Protein AF-A0A971CMM0-F1 (afdb_monomer)

Structure (mmCIF, N/CA/C/O backbone):
data_AF-A0A971CMM0-F1
#
_entry.id   AF-A0A971CMM0-F1
#
loop_
_atom_site.group_PDB
_atom_site.id
_atom_site.type_symbol
_atom_site.label_atom_id
_atom_site.label_alt_id
_atom_site.label_comp_id
_atom_site.label_asym_id
_atom_site.label_entity_id
_atom_site.label_seq_id
_atom_site.pdbx_PDB_ins_code
_atom_site.Cartn_x
_atom_site.Cartn_y
_atom_site.Cartn_z
_atom_site.occupancy
_atom_site.B_iso_or_equiv
_atom_site.auth_seq_id
_atom_site.auth_comp_id
_atom_site.auth_asym_id
_atom_site.auth_atom_id
_atom_site.pdbx_PDB_model_num
ATOM 1 N N . MET A 1 1 ? 18.141 23.468 -46.367 1.00 40.41 1 MET A N 1
ATOM 2 C CA . MET A 1 1 ? 18.039 24.185 -47.665 1.00 40.41 1 MET A CA 1
ATOM 3 C C . MET A 1 1 ? 18.471 23.231 -48.774 1.00 40.41 1 MET A C 1
ATOM 5 O O . MET A 1 1 ? 19.466 22.549 -48.571 1.00 40.41 1 MET A O 1
ATOM 9 N N . ARG A 1 2 ? 17.759 23.138 -49.907 1.00 35.81 2 ARG A N 1
ATOM 10 C CA . ARG A 1 2 ? 18.190 22.292 -51.043 1.00 35.81 2 ARG A CA 1
ATOM 11 C C . ARG A 1 2 ? 19.313 22.987 -51.826 1.00 35.81 2 ARG A C 1
ATOM 13 O O . ARG A 1 2 ? 19.184 24.171 -52.122 1.00 35.81 2 ARG A O 1
ATOM 20 N N . LYS A 1 3 ? 20.356 22.251 -52.223 1.00 34.34 3 LYS A N 1
ATOM 21 C CA . LYS A 1 3 ? 21.286 22.657 -53.289 1.00 34.34 3 LYS A CA 1
ATOM 22 C C . LYS A 1 3 ? 21.228 21.633 -54.419 1.00 34.34 3 LYS A C 1
ATOM 24 O O . LYS A 1 3 ? 21.525 20.464 -54.205 1.00 34.34 3 LYS A O 1
ATOM 29 N N . LEU A 1 4 ? 20.827 22.090 -55.603 1.00 31.62 4 LEU A N 1
ATOM 30 C CA . LEU A 1 4 ? 21.062 21.376 -56.857 1.00 31.62 4 LEU A CA 1
ATOM 31 C C . LEU A 1 4 ? 22.557 21.433 -57.192 1.00 31.62 4 LEU A C 1
ATOM 33 O O . LEU A 1 4 ? 23.207 22.447 -56.937 1.00 31.62 4 LEU A O 1
ATOM 37 N N . LEU A 1 5 ? 23.055 20.390 -57.848 1.00 34.12 5 LEU A N 1
ATOM 38 C CA . LEU A 1 5 ? 24.296 20.416 -58.615 1.00 34.12 5 LEU A CA 1
ATOM 39 C C . LEU A 1 5 ? 24.009 19.779 -59.976 1.00 34.12 5 LEU A C 1
ATOM 41 O O . LEU A 1 5 ? 23.386 18.722 -60.054 1.00 34.12 5 LEU A O 1
ATOM 45 N N . VAL A 1 6 ? 24.391 20.480 -61.042 1.00 33.09 6 VAL A N 1
ATOM 46 C CA . VAL A 1 6 ? 24.084 20.127 -62.433 1.00 33.09 6 VAL A CA 1
ATOM 47 C C . VAL A 1 6 ? 25.389 19.776 -63.133 1.00 33.09 6 VAL A C 1
ATOM 49 O O . VAL A 1 6 ? 26.312 20.588 -63.143 1.00 33.09 6 VAL A O 1
ATOM 52 N N . TYR A 1 7 ? 25.449 18.595 -63.745 1.00 34.81 7 TYR A N 1
ATOM 53 C CA . TYR A 1 7 ? 26.551 18.201 -64.620 1.00 34.81 7 TYR A CA 1
ATOM 54 C C . TYR A 1 7 ? 26.214 18.542 -66.081 1.00 34.81 7 TYR A C 1
ATOM 56 O O . TYR A 1 7 ? 25.202 18.055 -66.588 1.00 34.81 7 TYR A O 1
ATOM 64 N N . PRO A 1 8 ? 27.040 19.334 -66.787 1.00 42.16 8 PRO A N 1
ATOM 65 C CA . PRO A 1 8 ? 26.959 19.459 -68.235 1.00 42.16 8 PRO A CA 1
ATOM 66 C C . PRO A 1 8 ? 27.698 18.291 -68.905 1.00 42.16 8 PRO A C 1
ATOM 68 O O . PRO A 1 8 ? 28.865 18.033 -68.614 1.00 42.16 8 PRO A O 1
ATOM 71 N N . ALA A 1 9 ? 27.043 17.607 -69.842 1.00 33.94 9 ALA A N 1
ATOM 72 C CA . ALA A 1 9 ? 27.724 16.686 -70.748 1.00 33.94 9 ALA A CA 1
ATOM 73 C C . ALA A 1 9 ? 28.442 17.480 -71.852 1.00 33.94 9 ALA A C 1
ATOM 75 O O . ALA A 1 9 ? 27.852 18.389 -72.439 1.00 33.94 9 ALA A O 1
ATOM 76 N N . ILE A 1 10 ? 29.691 17.123 -72.165 1.00 36.56 10 ILE A N 1
ATOM 77 C CA . ILE A 1 10 ? 30.441 17.696 -73.291 1.00 36.56 10 ILE A CA 1
ATOM 78 C C . ILE A 1 10 ? 30.744 16.586 -74.298 1.00 36.56 10 ILE A C 1
ATOM 80 O O . ILE A 1 10 ? 31.420 15.607 -73.994 1.00 36.56 10 ILE A O 1
ATOM 84 N N . LEU A 1 11 ? 30.204 16.756 -75.503 1.00 31.28 11 LEU A N 1
ATOM 85 C CA . LEU A 1 11 ? 30.367 15.862 -76.644 1.00 31.28 11 LEU A CA 1
ATOM 86 C C . LEU A 1 11 ? 31.642 16.240 -77.412 1.00 31.28 11 LEU A C 1
ATOM 88 O O . LEU A 1 11 ? 31.810 17.407 -77.765 1.00 31.28 11 LEU A O 1
ATOM 92 N N . MET A 1 12 ? 32.515 15.274 -77.714 1.00 35.88 12 MET A N 1
ATOM 93 C CA . MET A 1 12 ? 33.747 15.521 -78.476 1.00 35.88 12 MET A CA 1
ATOM 94 C C . MET A 1 12 ? 33.713 14.802 -79.831 1.00 35.88 12 MET A C 1
ATOM 96 O O . MET A 1 12 ? 33.940 13.599 -79.925 1.00 35.88 12 MET A O 1
ATOM 100 N N . THR A 1 13 ? 33.411 15.551 -80.891 1.00 34.50 13 THR A N 1
ATOM 101 C CA . THR A 1 13 ? 33.381 15.065 -82.280 1.00 34.50 13 THR A CA 1
ATOM 102 C C . THR A 1 13 ? 34.726 15.284 -82.973 1.00 34.50 13 THR A C 1
ATOM 104 O O . THR A 1 13 ? 35.207 16.416 -83.030 1.00 34.50 13 THR A O 1
ATOM 107 N N . ALA A 1 14 ? 35.307 14.235 -83.557 1.00 36.41 14 ALA A N 1
ATOM 108 C CA . ALA A 1 14 ? 36.519 14.347 -84.369 1.00 36.41 14 ALA A CA 1
ATOM 109 C C . ALA A 1 14 ? 36.215 14.886 -85.782 1.00 36.41 14 ALA A C 1
ATOM 111 O O . ALA A 1 14 ? 35.259 14.449 -86.423 1.00 36.41 14 ALA A O 1
ATOM 112 N N . LEU A 1 15 ? 37.050 15.803 -86.283 1.00 37.62 15 LEU A N 1
ATOM 113 C CA . LEU A 1 15 ? 37.035 16.242 -87.684 1.00 37.62 15 LEU A CA 1
ATOM 114 C C . LEU A 1 15 ? 37.969 15.371 -88.532 1.00 37.62 15 LEU A C 1
ATOM 116 O O . LEU A 1 15 ? 39.090 15.091 -88.117 1.00 37.62 15 LEU A O 1
ATOM 120 N N . LEU A 1 16 ? 37.550 15.064 -89.761 1.00 34.28 16 LEU A N 1
ATOM 121 C CA . LEU A 1 16 ? 38.413 14.628 -90.866 1.00 34.28 16 LEU A CA 1
ATOM 122 C C . LEU A 1 16 ? 37.750 15.027 -92.196 1.00 34.28 16 LEU A C 1
ATOM 124 O O . LEU A 1 16 ? 36.593 14.686 -92.434 1.00 34.28 16 LEU A O 1
ATOM 128 N N . THR A 1 17 ? 38.457 15.765 -93.058 1.00 39.41 17 THR A N 1
ATOM 129 C CA . THR A 1 17 ? 37.893 16.330 -94.302 1.00 39.41 17 THR A CA 1
ATOM 130 C C . THR A 1 17 ? 38.889 16.333 -95.469 1.00 39.41 17 THR A C 1
ATOM 132 O O . THR A 1 17 ? 39.820 17.129 -95.426 1.00 39.41 17 THR A O 1
ATOM 135 N N . ALA A 1 18 ? 38.583 15.559 -96.531 1.00 34.53 18 ALA A N 1
ATOM 136 C CA . ALA A 1 18 ? 38.928 15.784 -97.960 1.00 34.53 18 ALA A CA 1
ATOM 137 C C . ALA A 1 18 ? 40.440 15.868 -98.361 1.00 34.53 18 ALA A C 1
ATOM 139 O O . ALA A 1 18 ? 41.283 16.196 -97.542 1.00 34.53 18 ALA A O 1
ATOM 140 N N . CYS A 1 19 ? 40.917 15.619 -99.597 1.00 36.66 19 CYS A N 1
ATOM 141 C CA . CYS A 1 19 ? 40.381 15.161 -100.905 1.00 36.66 19 CYS A CA 1
ATOM 142 C C . CYS A 1 19 ? 41.593 14.723 -101.804 1.00 36.66 19 CYS A C 1
ATOM 144 O O . CYS A 1 19 ? 42.716 14.771 -101.315 1.00 36.66 19 CYS A O 1
ATOM 146 N N . SER A 1 20 ? 41.547 14.318 -103.090 1.00 35.44 20 SER A N 1
ATOM 147 C CA . SER A 1 20 ? 40.491 14.057 -104.103 1.00 35.44 20 SER A CA 1
ATOM 148 C C . SER A 1 20 ? 41.077 13.291 -105.316 1.00 35.44 20 SER A C 1
ATOM 150 O O . SER A 1 20 ? 42.064 13.757 -105.880 1.00 35.44 20 SER A O 1
ATOM 152 N N . GLY A 1 21 ? 40.400 12.243 -105.811 1.00 35.38 21 GLY A N 1
ATOM 153 C CA . GLY A 1 21 ? 40.655 11.604 -107.127 1.00 35.38 21 GLY A CA 1
ATOM 154 C C . GLY A 1 21 ? 41.927 10.731 -107.240 1.00 35.38 21 GLY A C 1
ATOM 155 O O . GLY A 1 21 ? 42.836 10.849 -106.432 1.00 35.38 21 GLY A O 1
ATOM 156 N N . GLY A 1 22 ? 42.066 9.808 -108.205 1.00 37.91 22 GLY A N 1
ATOM 157 C CA . GLY A 1 22 ? 41.099 9.289 -109.190 1.00 37.91 22 GLY A CA 1
ATOM 158 C C . GLY A 1 22 ? 41.742 8.957 -110.554 1.00 37.91 22 GLY A C 1
ATOM 159 O O . GLY A 1 22 ? 42.218 9.875 -111.211 1.00 37.91 22 GLY A O 1
ATOM 160 N N . GLY A 1 23 ? 41.727 7.688 -111.011 1.00 34.12 23 GLY A N 1
ATOM 161 C CA . GLY A 1 23 ? 42.174 7.328 -112.380 1.00 34.12 23 GLY A CA 1
ATOM 162 C C . GLY A 1 23 ? 42.745 5.911 -112.626 1.00 34.12 23 GLY A C 1
ATOM 163 O O . GLY A 1 23 ? 43.952 5.738 -112.654 1.00 34.12 23 GLY A O 1
ATOM 164 N N . THR A 1 24 ? 41.862 4.934 -112.881 1.00 34.22 24 THR A N 1
ATOM 165 C CA . THR A 1 24 ? 41.959 3.834 -113.891 1.00 34.22 24 THR A CA 1
ATOM 166 C C . THR A 1 24 ? 43.224 2.954 -114.133 1.00 34.22 24 THR A C 1
ATOM 168 O O . THR A 1 24 ? 44.291 3.426 -114.502 1.00 34.22 24 THR A O 1
ATOM 171 N N . THR A 1 25 ? 42.957 1.631 -114.198 1.00 34.59 25 THR A N 1
ATOM 172 C CA . THR A 1 25 ? 43.505 0.581 -115.120 1.00 34.59 25 THR A CA 1
ATOM 173 C C . THR A 1 25 ? 44.930 -0.011 -114.987 1.00 34.59 25 THR A C 1
ATOM 175 O O . THR A 1 25 ? 45.860 0.404 -115.664 1.00 34.59 25 THR A O 1
ATOM 178 N N . SER A 1 26 ? 45.011 -1.137 -114.255 1.00 37.22 26 SER A N 1
ATOM 179 C CA . SER A 1 26 ? 45.436 -2.497 -114.703 1.00 37.22 26 SER A CA 1
ATOM 180 C C . SER A 1 26 ? 46.680 -2.750 -115.593 1.00 37.22 26 SER A C 1
ATOM 182 O O . SER A 1 26 ? 46.665 -2.372 -116.762 1.00 37.22 26 SER A O 1
ATOM 184 N N . GLN A 1 27 ? 47.597 -3.627 -115.132 1.00 36.44 27 GLN A N 1
ATOM 185 C CA . GLN A 1 27 ? 48.045 -4.909 -115.765 1.00 36.44 27 GLN A CA 1
ATOM 186 C C . GLN A 1 27 ? 49.351 -5.452 -115.122 1.00 36.44 27 GLN A C 1
ATOM 188 O O . GLN A 1 27 ? 50.148 -4.672 -114.618 1.00 36.44 27 GLN A O 1
ATOM 193 N N . GLY A 1 28 ? 49.591 -6.773 -115.208 1.00 34.94 28 GLY A N 1
ATOM 194 C CA . GLY A 1 28 ? 50.858 -7.454 -114.844 1.00 34.94 28 GLY A CA 1
ATOM 195 C C . GLY A 1 28 ? 51.099 -7.648 -113.328 1.00 34.94 28 GLY A C 1
ATOM 196 O O . GLY A 1 28 ? 51.159 -6.679 -112.589 1.00 34.94 28 GLY A O 1
ATOM 197 N N . SER A 1 29 ? 51.129 -8.857 -112.746 1.00 34.41 29 SER A N 1
ATOM 198 C CA . SER A 1 29 ? 51.930 -10.075 -113.021 1.00 34.41 29 SER A CA 1
ATOM 199 C C . SER A 1 29 ? 53.334 -10.043 -112.400 1.00 34.41 29 SER A C 1
ATOM 201 O O . SER A 1 29 ? 54.182 -9.268 -112.828 1.00 34.41 29 SER A O 1
ATOM 203 N N . GLY A 1 30 ? 53.600 -10.955 -111.455 1.00 35.19 30 GLY A N 1
ATOM 204 C CA . GLY A 1 30 ? 54.923 -11.137 -110.844 1.00 35.19 30 GLY A CA 1
ATOM 205 C C . GLY A 1 30 ? 54.858 -11.692 -109.420 1.00 35.19 30 GLY A C 1
ATOM 206 O O . GLY A 1 30 ? 55.018 -10.946 -108.461 1.00 35.19 30 GLY A O 1
ATOM 207 N N . GLY A 1 31 ? 54.617 -12.996 -109.268 1.00 51.44 31 GLY A N 1
ATOM 208 C CA . GLY A 1 31 ? 54.668 -13.641 -107.954 1.00 51.44 31 GLY A CA 1
ATOM 209 C C . GLY A 1 31 ? 56.105 -13.751 -107.438 1.00 51.44 31 GLY A C 1
ATOM 210 O O . GLY A 1 31 ? 56.948 -14.356 -108.095 1.00 51.44 31 GLY A O 1
ATOM 211 N N . SER A 1 32 ? 56.371 -13.207 -106.251 1.00 39.84 32 SER A N 1
ATOM 212 C CA . SER A 1 32 ? 57.594 -13.458 -105.483 1.00 39.84 32 SER A CA 1
ATOM 213 C C . SER A 1 32 ? 57.238 -13.532 -104.002 1.00 39.84 32 SER A C 1
ATOM 215 O O . SER A 1 32 ? 56.578 -12.635 -103.477 1.00 39.84 32 SER A O 1
ATOM 217 N N . GLY A 1 33 ? 57.631 -14.621 -103.341 1.00 52.34 33 GLY A N 1
ATOM 218 C CA . GLY A 1 33 ? 57.297 -14.899 -101.945 1.00 52.34 33 GLY A CA 1
ATOM 219 C C . GLY A 1 33 ? 58.109 -14.051 -100.970 1.00 52.34 33 GLY A C 1
ATOM 220 O O . GLY A 1 33 ? 59.025 -14.558 -100.327 1.00 52.34 33 GLY A O 1
ATOM 221 N N . LEU A 1 34 ? 57.773 -12.766 -100.849 1.00 47.19 34 LEU A N 1
ATOM 222 C CA . LEU A 1 34 ? 58.246 -11.935 -99.746 1.00 47.19 34 LEU A CA 1
ATOM 223 C C . LEU A 1 34 ? 57.536 -12.379 -98.464 1.00 47.19 34 LEU A C 1
ATOM 225 O O . LEU A 1 34 ? 56.383 -12.023 -98.230 1.00 47.19 34 LEU A O 1
ATOM 229 N N . VAL A 1 35 ? 58.232 -13.155 -97.632 1.00 52.56 35 VAL A N 1
ATOM 230 C CA . VAL A 1 35 ? 57.780 -13.448 -96.268 1.00 52.56 35 VAL A CA 1
ATOM 231 C C . VAL A 1 35 ? 57.826 -12.137 -95.485 1.00 52.56 35 VAL A C 1
ATOM 233 O O . VAL A 1 35 ? 58.904 -11.659 -95.124 1.00 52.56 35 VAL A O 1
ATOM 236 N N . ALA A 1 36 ? 56.661 -11.524 -95.275 1.00 64.25 36 ALA A N 1
ATOM 237 C CA . ALA A 1 36 ? 56.538 -10.346 -94.430 1.00 64.25 36 ALA A CA 1
ATOM 238 C C . ALA A 1 36 ? 57.038 -10.686 -93.018 1.00 64.25 36 ALA A C 1
ATOM 240 O O . ALA A 1 36 ? 56.756 -11.759 -92.482 1.00 64.25 36 ALA A O 1
ATOM 241 N N . ARG A 1 37 ? 57.823 -9.788 -92.416 1.00 82.31 37 ARG A N 1
ATOM 242 C CA . ARG A 1 37 ? 58.307 -9.992 -91.051 1.00 82.31 37 ARG A CA 1
ATOM 243 C C . ARG A 1 37 ? 57.164 -9.697 -90.084 1.00 82.31 37 ARG A C 1
ATOM 245 O O . ARG A 1 37 ? 56.893 -8.524 -89.844 1.00 82.31 37 ARG A O 1
ATOM 252 N N . ASN A 1 38 ? 56.580 -10.759 -89.530 1.00 87.88 38 ASN A N 1
ATOM 253 C CA . ASN A 1 38 ? 55.531 -10.692 -88.514 1.00 87.88 38 ASN A CA 1
ATOM 254 C C . ASN A 1 38 ? 55.854 -9.661 -87.415 1.00 87.88 38 ASN A C 1
ATOM 256 O O . ASN A 1 38 ? 56.995 -9.593 -86.930 1.00 87.88 38 ASN A O 1
ATOM 260 N N . ARG A 1 39 ? 54.855 -8.859 -87.044 1.00 91.50 39 ARG A N 1
ATOM 261 C CA . ARG A 1 39 ? 54.925 -7.831 -86.000 1.00 91.50 39 ARG A CA 1
ATOM 262 C C . ARG A 1 39 ? 54.165 -8.319 -84.773 1.00 91.50 39 ARG A C 1
ATOM 264 O O . ARG A 1 39 ? 53.170 -9.004 -84.903 1.00 91.50 39 ARG A O 1
ATOM 271 N N . ALA A 1 40 ? 54.630 -7.954 -83.580 1.00 92.75 40 ALA A N 1
ATOM 272 C CA . ALA A 1 40 ? 53.938 -8.350 -82.358 1.00 92.75 40 ALA A CA 1
ATOM 273 C C . ALA A 1 40 ? 52.564 -7.653 -82.238 1.00 92.75 40 ALA A C 1
ATOM 275 O O . ALA A 1 40 ? 52.455 -6.478 -82.618 1.00 92.75 40 ALA A O 1
ATOM 276 N N . PRO A 1 41 ? 51.555 -8.325 -81.653 1.00 96.69 41 PRO A N 1
ATOM 277 C CA . PRO A 1 41 ? 50.221 -7.767 -81.476 1.00 96.69 41 PRO A CA 1
ATOM 278 C C . PRO A 1 41 ? 50.205 -6.640 -80.437 1.00 96.69 41 PRO A C 1
ATOM 280 O O . PRO A 1 41 ? 51.131 -6.482 -79.642 1.00 96.69 41 PRO A O 1
ATOM 283 N N . VAL A 1 42 ? 49.115 -5.874 -80.394 1.00 97.19 42 VAL A N 1
ATOM 284 C CA . VAL A 1 42 ? 48.837 -4.897 -79.332 1.00 97.19 42 VAL A CA 1
ATOM 285 C C . VAL A 1 42 ? 47.813 -5.497 -78.373 1.00 97.19 42 VAL A C 1
ATOM 287 O O . VAL A 1 42 ? 46.672 -5.742 -78.763 1.00 97.19 42 VAL A O 1
ATOM 290 N N . ALA A 1 43 ? 48.214 -5.727 -77.122 1.00 97.06 43 ALA A N 1
ATOM 291 C CA . ALA A 1 43 ? 47.305 -6.110 -76.044 1.00 97.06 43 ALA A CA 1
ATOM 292 C C . ALA A 1 43 ? 46.580 -4.872 -75.488 1.00 97.06 43 ALA A C 1
ATOM 294 O O . ALA A 1 43 ? 47.193 -3.816 -75.343 1.00 97.06 43 ALA A O 1
ATOM 295 N N . VAL A 1 44 ? 45.292 -5.017 -75.169 1.00 97.56 44 VAL A N 1
ATOM 296 C CA . VAL A 1 44 ? 44.463 -3.992 -74.515 1.00 97.56 44 VAL A CA 1
ATOM 297 C C . VAL A 1 44 ? 43.576 -4.688 -73.483 1.00 97.56 44 VAL A C 1
ATOM 299 O O . VAL A 1 44 ? 42.633 -5.373 -73.865 1.00 97.56 44 VAL A O 1
ATOM 302 N N . ALA A 1 45 ? 43.874 -4.539 -72.192 1.00 94.62 45 ALA A N 1
ATOM 303 C CA . ALA A 1 45 ? 43.174 -5.198 -71.081 1.00 94.62 45 ALA A CA 1
ATOM 304 C C . ALA A 1 45 ? 41.895 -4.460 -70.630 1.00 94.62 45 ALA A C 1
ATOM 306 O O . ALA A 1 45 ? 41.037 -5.043 -69.964 1.00 94.62 45 ALA A O 1
ATOM 307 N N . GLY A 1 46 ? 41.763 -3.183 -71.000 1.00 95.44 46 GLY A N 1
ATOM 308 C CA . GLY A 1 46 ? 40.668 -2.306 -70.579 1.00 95.44 46 GLY A CA 1
ATOM 309 C C . GLY A 1 46 ? 41.037 -1.394 -69.397 1.00 95.44 46 GLY A C 1
ATOM 310 O O . GLY A 1 46 ? 42.145 -1.475 -68.875 1.00 95.44 46 GLY A O 1
ATOM 311 N N . PRO A 1 47 ? 40.138 -0.473 -69.005 1.00 96.12 47 PRO A N 1
ATOM 312 C CA . PRO A 1 47 ? 40.391 0.480 -67.927 1.00 96.12 47 PRO A CA 1
ATOM 313 C C . PRO A 1 47 ? 40.254 -0.163 -66.542 1.00 96.12 47 PRO A C 1
ATOM 315 O O . PRO A 1 47 ? 39.410 -1.040 -66.353 1.00 96.12 47 PRO A O 1
ATOM 318 N N . ASP A 1 48 ? 41.019 0.345 -65.573 1.00 97.62 48 ASP A N 1
ATOM 319 C CA . ASP A 1 48 ? 40.938 -0.024 -64.154 1.00 97.62 48 ASP A CA 1
ATOM 320 C C . ASP A 1 48 ? 39.506 0.051 -63.593 1.00 97.62 48 ASP A C 1
ATOM 322 O O . ASP A 1 48 ? 38.698 0.898 -63.987 1.00 97.62 48 ASP A O 1
ATOM 326 N N . GLN A 1 49 ? 39.195 -0.836 -62.644 1.00 97.62 49 GLN A N 1
ATOM 327 C CA . GLN A 1 49 ? 37.847 -1.020 -62.096 1.00 97.62 49 GLN A CA 1
ATOM 328 C C . GLN A 1 49 ? 37.828 -0.931 -60.570 1.00 97.62 49 GLN A C 1
ATOM 330 O O . GLN A 1 49 ? 38.763 -1.359 -59.894 1.00 97.62 49 GLN A O 1
ATOM 335 N N . THR A 1 50 ? 36.706 -0.457 -60.025 1.00 97.31 50 THR A N 1
ATOM 336 C CA . THR A 1 50 ? 36.404 -0.534 -58.591 1.00 97.31 50 THR A CA 1
ATOM 337 C C . THR A 1 50 ? 35.148 -1.372 -58.392 1.00 97.31 50 THR A C 1
ATOM 339 O O . THR A 1 50 ? 34.093 -1.030 -58.925 1.00 97.31 50 THR A O 1
ATOM 342 N N . VAL A 1 51 ? 35.250 -2.461 -57.629 1.00 95.69 51 VAL A N 1
ATOM 343 C CA . VAL A 1 51 ? 34.131 -3.369 -57.310 1.00 95.69 51 VAL A CA 1
ATOM 344 C C . VAL A 1 51 ? 34.136 -3.704 -55.820 1.00 95.69 51 VAL A C 1
ATOM 346 O O . VAL A 1 51 ? 35.152 -3.540 -55.158 1.00 95.69 51 VAL A O 1
ATOM 349 N N . GLN A 1 52 ? 33.010 -4.162 -55.277 1.00 92.19 52 GLN A N 1
ATOM 350 C CA . GLN A 1 52 ? 32.922 -4.634 -53.887 1.00 92.19 52 GLN A CA 1
ATOM 351 C C . GLN A 1 52 ? 33.369 -6.102 -53.771 1.00 92.19 52 GLN A C 1
ATOM 353 O O . GLN A 1 52 ? 33.392 -6.816 -54.778 1.00 92.19 52 GLN A O 1
ATOM 358 N N . VAL A 1 53 ? 33.669 -6.572 -52.554 1.00 92.06 53 VAL A N 1
ATOM 359 C CA . VAL A 1 53 ? 33.843 -8.011 -52.274 1.00 92.06 53 VAL A CA 1
ATOM 360 C C . VAL A 1 53 ? 32.573 -8.771 -52.682 1.00 92.06 53 VAL A C 1
ATOM 362 O O . VAL A 1 53 ? 31.456 -8.301 -52.467 1.00 92.06 53 VAL A O 1
ATOM 365 N N . GLY A 1 54 ? 32.739 -9.916 -53.348 1.00 88.81 54 GLY A N 1
ATOM 366 C CA . GLY A 1 54 ? 31.651 -10.682 -53.967 1.00 88.81 54 GLY A CA 1
ATOM 367 C C . GLY A 1 54 ? 31.082 -10.066 -55.255 1.00 88.81 54 GLY A C 1
ATOM 368 O O . GLY A 1 54 ? 30.246 -10.684 -55.914 1.00 88.81 54 GLY A O 1
ATOM 369 N N . GLY A 1 55 ? 31.534 -8.871 -55.650 1.00 93.50 55 GLY A N 1
ATOM 370 C CA . GLY A 1 55 ? 31.208 -8.259 -56.935 1.00 93.50 55 GLY A CA 1
ATOM 371 C C . GLY A 1 55 ? 31.814 -9.019 -58.120 1.00 93.50 55 GLY A C 1
ATOM 372 O O . GLY A 1 55 ? 32.612 -9.939 -57.960 1.00 93.50 55 GLY A O 1
ATOM 373 N N . THR A 1 56 ? 31.444 -8.629 -59.341 1.00 96.69 56 THR A N 1
ATOM 374 C CA . THR A 1 56 ? 32.024 -9.185 -60.575 1.00 96.69 56 THR A CA 1
ATOM 375 C C . THR A 1 56 ? 32.708 -8.076 -61.365 1.00 96.69 56 THR A C 1
ATOM 377 O O . THR A 1 56 ? 32.045 -7.146 -61.818 1.00 96.69 56 THR A O 1
ATOM 380 N N . ALA A 1 57 ? 34.021 -8.191 -61.548 1.00 96.94 57 ALA A N 1
ATOM 381 C CA . ALA A 1 57 ? 34.778 -7.406 -62.515 1.00 96.94 57 ALA A CA 1
ATOM 382 C C . ALA A 1 57 ? 34.747 -8.127 -63.871 1.00 96.94 57 ALA A C 1
ATOM 384 O O . ALA A 1 57 ? 35.025 -9.328 -63.946 1.00 96.94 57 ALA A O 1
ATOM 385 N N . LEU A 1 58 ? 34.397 -7.405 -64.937 1.00 97.19 58 LEU A N 1
ATOM 386 C CA . LEU A 1 58 ? 34.334 -7.930 -66.305 1.00 97.19 58 LEU A CA 1
ATOM 387 C C . LEU A 1 58 ? 35.561 -7.446 -67.075 1.00 97.19 58 LEU A C 1
ATOM 389 O O . LEU A 1 58 ? 35.783 -6.241 -67.184 1.00 97.19 58 LEU A O 1
ATOM 393 N N . LEU A 1 59 ? 36.365 -8.373 -67.590 1.00 97.25 59 LEU A N 1
ATOM 394 C CA . LEU A 1 59 ? 37.643 -8.086 -68.238 1.00 97.25 59 LEU A CA 1
ATOM 395 C C . LEU A 1 59 ? 37.504 -8.346 -69.739 1.00 97.25 59 LEU A C 1
ATOM 397 O O . LEU A 1 59 ? 37.084 -9.431 -70.142 1.00 97.25 59 LEU A O 1
ATOM 401 N N . ASP A 1 60 ? 37.822 -7.347 -70.564 1.00 97.06 60 ASP A N 1
ATOM 402 C CA . ASP A 1 60 ? 37.539 -7.372 -72.001 1.00 97.06 60 ASP A CA 1
ATOM 403 C C . ASP A 1 60 ? 38.778 -7.024 -72.831 1.00 97.06 60 ASP A C 1
ATOM 405 O O . ASP A 1 60 ? 39.128 -5.860 -73.034 1.00 97.06 60 ASP A O 1
ATOM 409 N N . GLY A 1 61 ? 39.411 -8.081 -73.335 1.00 96.06 61 GLY A N 1
ATOM 410 C CA . GLY A 1 61 ? 40.583 -8.048 -74.194 1.00 96.06 61 GLY A CA 1
ATOM 411 C C . GLY A 1 61 ? 40.258 -7.921 -75.681 1.00 96.06 61 GLY A C 1
ATOM 412 O O . GLY A 1 61 ? 41.188 -7.849 -76.483 1.00 96.06 61 GLY A O 1
ATOM 413 N N . SER A 1 62 ? 38.980 -7.885 -76.084 1.00 96.19 62 SER A N 1
ATOM 414 C CA . SER A 1 62 ? 38.554 -7.918 -77.498 1.00 96.19 62 SER A CA 1
ATOM 415 C C . SER A 1 62 ? 39.028 -6.724 -78.339 1.00 96.19 62 SER A C 1
ATOM 417 O O . SER A 1 62 ? 38.998 -6.782 -79.565 1.00 96.19 62 SER A O 1
ATOM 419 N N . LYS A 1 63 ? 39.503 -5.653 -77.690 1.00 96.56 63 LYS A N 1
ATOM 420 C CA . LYS A 1 63 ? 40.127 -4.479 -78.326 1.00 96.56 63 LYS A CA 1
ATOM 421 C C . LYS A 1 63 ? 41.612 -4.669 -78.648 1.00 96.56 63 LYS A C 1
ATOM 423 O O . LYS A 1 63 ? 42.209 -3.788 -79.259 1.00 96.56 63 LYS A O 1
ATOM 428 N N . SER A 1 64 ? 42.201 -5.790 -78.235 1.00 97.12 64 SER A N 1
ATOM 429 C CA . SER A 1 64 ? 43.538 -6.199 -78.665 1.00 97.12 64 SER A CA 1
ATOM 430 C C . SER A 1 64 ? 43.530 -6.499 -80.163 1.00 97.12 64 SER A C 1
ATOM 432 O O . SER A 1 64 ? 42.572 -7.081 -80.671 1.00 97.12 64 SER A O 1
ATOM 434 N N . SER A 1 65 ? 44.589 -6.123 -80.871 1.00 96.31 65 SER A N 1
ATOM 435 C CA . SER A 1 65 ? 44.631 -6.184 -82.336 1.00 96.31 65 SER A CA 1
ATOM 436 C C . SER A 1 65 ? 46.013 -6.551 -82.850 1.00 96.31 65 SER A C 1
ATOM 438 O O . SER A 1 65 ? 47.015 -6.062 -82.323 1.00 96.31 65 SER A O 1
ATOM 440 N N . ASP A 1 66 ? 46.062 -7.335 -83.921 1.00 95.44 66 ASP A N 1
ATOM 441 C CA . ASP A 1 66 ? 47.301 -7.621 -84.633 1.00 95.44 66 ASP A CA 1
ATOM 442 C C . ASP A 1 66 ? 47.552 -6.627 -85.795 1.00 95.44 66 ASP A C 1
ATOM 444 O O . ASP A 1 66 ? 46.623 -6.356 -86.563 1.00 95.44 66 ASP A O 1
ATOM 448 N N . PRO A 1 67 ? 48.770 -6.068 -85.960 1.00 92.50 67 PRO A N 1
ATOM 449 C CA . PRO A 1 67 ? 49.080 -5.143 -87.051 1.00 92.50 67 PRO A CA 1
ATOM 450 C C . PRO A 1 67 ? 49.146 -5.757 -88.459 1.00 92.50 67 PRO A C 1
ATOM 452 O O . PRO A 1 67 ? 49.046 -4.999 -89.431 1.00 92.50 67 PRO A O 1
ATOM 455 N N . ASP A 1 68 ? 49.397 -7.062 -88.589 1.00 92.38 68 ASP A N 1
ATOM 456 C CA . ASP A 1 68 ? 49.443 -7.819 -89.851 1.00 92.38 68 ASP A CA 1
ATOM 457 C C . ASP A 1 68 ? 48.103 -8.531 -90.155 1.00 92.38 68 ASP A C 1
ATOM 459 O O . ASP A 1 68 ? 47.812 -8.828 -91.316 1.00 92.38 68 ASP A O 1
ATOM 463 N N . GLY A 1 69 ? 47.243 -8.692 -89.144 1.00 88.38 69 GLY A N 1
ATOM 464 C CA . GLY A 1 69 ? 45.892 -9.257 -89.235 1.00 88.38 69 GLY A CA 1
ATOM 465 C C . GLY A 1 69 ? 45.769 -10.687 -88.699 1.00 88.38 69 GLY A C 1
ATOM 466 O O . GLY A 1 69 ? 44.763 -11.348 -88.963 1.00 88.38 69 GLY A O 1
ATOM 467 N N . ASP A 1 70 ? 46.780 -11.164 -87.972 1.00 92.94 70 ASP A N 1
ATOM 468 C CA . ASP A 1 70 ? 46.866 -12.528 -87.455 1.00 92.94 70 ASP A CA 1
ATOM 469 C C . ASP A 1 70 ? 45.800 -12.860 -86.393 1.00 92.94 70 ASP A C 1
ATOM 471 O O . ASP A 1 70 ? 45.313 -12.007 -85.645 1.00 92.94 70 ASP A O 1
ATOM 475 N N . SER A 1 71 ? 45.448 -14.146 -86.292 1.00 93.31 71 SER A N 1
ATOM 476 C CA . SER A 1 71 ? 44.510 -14.635 -85.278 1.00 93.31 71 SER A CA 1
ATOM 477 C C . SER A 1 71 ? 45.127 -14.596 -83.878 1.00 93.31 71 SER A C 1
ATOM 479 O O . SER A 1 71 ? 46.154 -15.233 -83.634 1.00 93.31 71 SER A O 1
ATOM 481 N N . LEU A 1 72 ? 44.462 -13.912 -82.949 1.00 96.12 72 LEU A N 1
ATOM 482 C CA . LEU A 1 72 ? 44.942 -13.726 -81.582 1.00 96.12 72 LEU A CA 1
ATOM 483 C C . LEU A 1 72 ? 44.519 -14.855 -80.636 1.00 96.12 72 LEU A C 1
ATOM 485 O O . LEU A 1 72 ? 43.370 -15.296 -80.631 1.00 96.12 72 LEU A O 1
ATOM 489 N N . THR A 1 73 ? 45.445 -15.250 -79.764 1.00 97.06 73 THR A N 1
ATOM 490 C CA . THR A 1 73 ? 45.186 -16.079 -78.580 1.00 97.06 73 THR A CA 1
ATOM 491 C C . THR A 1 73 ? 45.364 -15.251 -77.310 1.00 97.06 73 THR A C 1
ATOM 493 O O . THR A 1 73 ? 46.274 -14.421 -77.222 1.00 97.06 73 THR A O 1
ATOM 496 N N . TYR A 1 74 ? 44.488 -15.465 -76.328 1.00 97.62 74 TYR A N 1
ATOM 497 C CA . TYR A 1 74 ? 44.409 -14.677 -75.097 1.00 97.62 74 TYR A CA 1
ATOM 498 C C . TYR A 1 74 ? 44.847 -15.521 -73.896 1.00 97.62 74 TYR A C 1
ATOM 500 O O . TYR A 1 74 ? 44.600 -16.724 -73.839 1.00 97.62 74 TYR A O 1
ATOM 508 N N . GLN A 1 75 ? 45.516 -14.888 -72.935 1.00 97.88 75 GLN A N 1
ATOM 509 C CA . GLN A 1 75 ? 45.920 -15.508 -71.679 1.00 97.88 75 GLN A CA 1
ATOM 510 C C . GLN A 1 75 ? 45.879 -14.468 -70.555 1.00 97.88 75 GLN A C 1
ATOM 512 O O . GLN A 1 75 ? 46.759 -13.614 -70.452 1.00 97.88 75 GLN A O 1
ATOM 517 N N . TRP A 1 76 ? 44.870 -14.553 -69.695 1.00 98.19 76 TRP A N 1
ATOM 518 C CA . TRP A 1 76 ? 44.741 -13.732 -68.494 1.00 98.19 76 TRP A CA 1
ATOM 519 C C . TRP A 1 76 ? 45.429 -14.395 -67.298 1.00 98.19 76 TRP A C 1
ATOM 521 O O . TRP A 1 76 ? 45.238 -15.582 -67.032 1.00 98.19 76 TRP A O 1
ATOM 531 N N . THR A 1 77 ? 46.199 -13.625 -66.532 1.00 97.69 77 THR A N 1
ATOM 532 C CA . THR A 1 77 ? 46.870 -14.098 -65.312 1.00 97.69 77 THR A CA 1
ATOM 533 C C . THR A 1 77 ? 46.692 -13.113 -64.166 1.00 97.69 77 THR A C 1
ATOM 535 O O . THR A 1 77 ? 46.929 -11.917 -64.335 1.00 97.69 77 THR A O 1
ATOM 538 N N . ILE A 1 78 ? 46.339 -13.608 -62.977 1.00 97.62 78 ILE A N 1
ATOM 539 C CA . ILE A 1 78 ? 46.335 -12.805 -61.747 1.00 97.62 78 ILE A CA 1
ATOM 540 C C . ILE A 1 78 ? 47.791 -12.612 -61.300 1.00 97.62 78 ILE A C 1
ATOM 542 O O . ILE A 1 78 ? 48.393 -13.525 -60.740 1.00 97.62 78 ILE A O 1
ATOM 546 N N . SER A 1 79 ? 48.362 -11.437 -61.565 1.00 96.19 79 SER A N 1
ATOM 547 C CA . SER A 1 79 ? 49.763 -11.111 -61.262 1.00 96.19 79 SER A CA 1
ATOM 548 C C . SER A 1 79 ? 49.987 -10.841 -59.772 1.00 96.19 79 SER A C 1
ATOM 550 O O . SER A 1 79 ? 50.992 -11.262 -59.208 1.00 96.19 79 SER A O 1
ATOM 552 N N . THR A 1 80 ? 49.042 -10.152 -59.123 1.00 97.12 80 THR A N 1
ATOM 553 C CA . THR A 1 80 ? 48.991 -9.975 -57.660 1.00 97.12 80 THR A CA 1
ATOM 554 C C . THR A 1 80 ? 47.541 -9.955 -57.192 1.00 97.12 80 THR A C 1
ATOM 556 O O . THR A 1 80 ? 46.708 -9.341 -57.859 1.00 97.12 80 THR A O 1
ATOM 559 N N . LYS A 1 81 ? 47.252 -10.539 -56.027 1.00 97.06 81 LYS A N 1
ATOM 560 C CA . LYS A 1 81 ? 45.977 -10.405 -55.305 1.00 97.06 81 LYS A CA 1
ATOM 561 C C . LYS A 1 81 ? 46.222 -10.265 -53.790 1.00 97.06 81 LYS A C 1
ATOM 563 O O . LYS A 1 81 ? 47.337 -10.576 -53.362 1.00 97.06 81 LYS A O 1
ATOM 568 N N . PRO A 1 82 ? 45.244 -9.790 -52.994 1.00 94.88 82 PRO A N 1
ATOM 569 C CA . PRO A 1 82 ? 45.366 -9.678 -51.540 1.00 94.88 82 PRO A CA 1
ATOM 570 C C . PRO A 1 82 ? 45.721 -11.010 -50.865 1.00 94.88 82 PRO A C 1
ATOM 572 O O . PRO A 1 82 ? 45.413 -12.090 -51.376 1.00 94.88 82 PRO A O 1
ATOM 575 N N . ALA A 1 83 ? 46.357 -10.940 -49.694 1.00 92.00 83 ALA A N 1
ATOM 576 C CA . ALA A 1 83 ? 46.634 -12.126 -48.889 1.00 92.00 83 ALA A CA 1
ATOM 577 C C . ALA A 1 83 ? 45.319 -12.816 -48.474 1.00 92.00 83 ALA A C 1
ATOM 579 O O . ALA A 1 83 ? 44.323 -12.154 -48.205 1.00 92.00 83 ALA A O 1
ATOM 580 N N . GLY A 1 84 ? 45.304 -14.151 -48.461 1.00 89.19 84 GLY A N 1
ATOM 581 C CA . GLY A 1 84 ? 44.104 -14.946 -48.165 1.00 89.19 84 GLY A CA 1
ATOM 582 C C . GLY A 1 84 ? 43.090 -15.073 -49.313 1.00 89.19 84 GLY A C 1
ATOM 583 O O . GLY A 1 84 ? 42.259 -15.975 -49.265 1.00 89.19 84 GLY A O 1
ATOM 584 N N . SER A 1 85 ? 43.179 -14.249 -50.366 1.00 95.44 85 SER A N 1
ATOM 585 C CA . SER A 1 85 ? 42.254 -14.303 -51.506 1.00 95.44 85 SER A CA 1
ATOM 586 C C . SER A 1 85 ? 42.381 -15.601 -52.310 1.00 95.44 85 SER A C 1
ATOM 588 O O . SER A 1 85 ? 43.452 -15.951 -52.818 1.00 95.44 85 SER A O 1
ATOM 590 N N . ASN A 1 86 ? 41.254 -16.273 -52.532 1.00 95.38 86 ASN A N 1
ATOM 591 C CA . ASN A 1 86 ? 41.093 -17.453 -53.380 1.00 95.38 86 ASN A CA 1
ATOM 592 C C . ASN A 1 86 ? 40.508 -17.116 -54.762 1.00 95.38 86 ASN A C 1
ATOM 594 O O . ASN A 1 86 ? 40.504 -17.990 -55.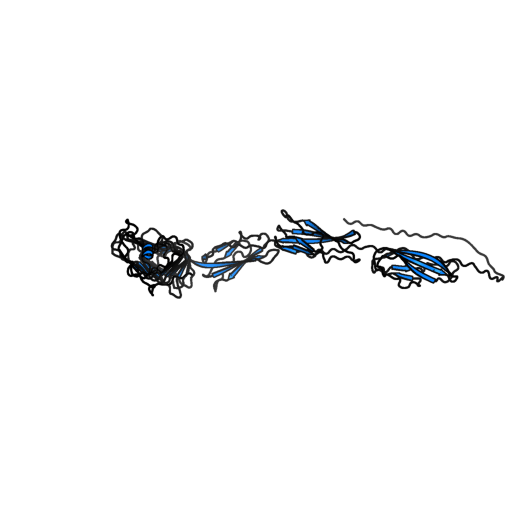628 1.00 95.38 86 ASN A O 1
ATOM 598 N N . ALA A 1 87 ? 40.127 -15.855 -55.015 1.00 95.81 87 ALA A N 1
ATOM 599 C CA . ALA A 1 87 ? 39.606 -15.380 -56.299 1.00 95.81 87 ALA A CA 1
ATOM 600 C C . ALA A 1 87 ? 40.402 -15.900 -57.512 1.00 95.81 87 ALA A C 1
ATOM 602 O O . ALA A 1 87 ? 41.642 -15.935 -57.511 1.00 95.81 87 ALA A O 1
ATOM 603 N N . SER A 1 88 ? 39.661 -16.299 -58.545 1.00 96.19 88 SER A N 1
ATOM 604 C CA . SER A 1 88 ? 40.145 -16.927 -59.776 1.00 96.19 88 SER A CA 1
ATOM 605 C C . SER A 1 88 ? 39.360 -16.411 -60.988 1.00 96.19 88 SER A C 1
ATOM 607 O O . SER A 1 88 ? 38.251 -15.896 -60.847 1.00 96.19 88 SER A O 1
ATOM 609 N N . LEU A 1 89 ? 39.969 -16.500 -62.171 1.00 97.06 89 LEU A N 1
ATOM 610 C CA . LEU A 1 89 ? 39.370 -16.062 -63.434 1.00 97.06 89 LEU A CA 1
ATOM 611 C C . LEU A 1 89 ? 38.420 -17.142 -63.965 1.00 97.06 89 LEU A C 1
ATOM 613 O O . LEU A 1 89 ? 38.774 -18.320 -63.942 1.00 97.06 89 LEU A O 1
ATOM 617 N N . SER A 1 90 ? 37.246 -16.745 -64.459 1.00 96.12 90 SER A N 1
ATOM 618 C CA . SER A 1 90 ? 36.207 -17.673 -64.933 1.00 96.12 90 SER A CA 1
ATOM 619 C C . SER A 1 90 ? 36.605 -18.444 -66.198 1.00 96.12 90 SER A C 1
ATOM 621 O O . SER A 1 90 ? 36.375 -19.649 -66.275 1.00 96.12 90 SER A O 1
ATOM 623 N N . ASP A 1 91 ? 37.265 -17.779 -67.148 1.00 95.56 91 ASP A N 1
ATOM 624 C CA . ASP A 1 91 ? 38.004 -18.410 -68.248 1.00 95.56 91 ASP A CA 1
ATOM 625 C C . ASP A 1 91 ? 39.278 -17.606 -68.548 1.00 95.56 91 ASP A C 1
ATOM 627 O O . ASP A 1 91 ? 39.223 -16.483 -69.047 1.00 95.56 91 ASP A O 1
ATOM 631 N N . ALA A 1 92 ? 40.448 -18.163 -68.241 1.00 96.06 92 ALA A N 1
ATOM 632 C CA . ALA A 1 92 ? 41.722 -17.484 -68.465 1.00 96.06 92 ALA A CA 1
ATOM 633 C C . ALA A 1 92 ? 42.152 -17.411 -69.948 1.00 96.06 92 ALA A C 1
ATOM 635 O O . ALA A 1 92 ? 43.072 -16.657 -70.256 1.00 96.06 92 ALA A O 1
ATOM 636 N N . ALA A 1 93 ? 41.529 -18.171 -70.856 1.00 96.44 93 ALA A N 1
ATOM 637 C CA . ALA A 1 93 ? 41.896 -18.252 -72.275 1.00 96.44 93 ALA A CA 1
ATOM 638 C C . ALA A 1 93 ? 40.966 -17.452 -73.213 1.00 96.44 93 ALA A C 1
ATOM 640 O O . ALA A 1 93 ? 41.277 -17.272 -74.392 1.00 96.44 93 ALA A O 1
ATOM 641 N N . SER A 1 94 ? 39.830 -16.965 -72.706 1.00 96.50 94 SER A N 1
ATOM 642 C CA . SER A 1 94 ? 38.865 -16.172 -73.475 1.00 96.50 94 SER A CA 1
ATOM 643 C C . SER A 1 94 ? 39.302 -14.711 -73.669 1.00 96.50 94 SER A C 1
ATOM 645 O O . SER A 1 94 ? 39.943 -14.101 -72.809 1.00 96.50 94 SER A O 1
ATOM 647 N N . ALA A 1 95 ? 38.876 -14.107 -74.784 1.00 94.44 95 ALA A N 1
ATOM 648 C CA . ALA A 1 95 ? 38.998 -12.668 -75.023 1.00 94.44 95 ALA A CA 1
ATOM 649 C C . ALA A 1 95 ? 38.199 -11.833 -74.003 1.00 94.44 95 ALA A C 1
ATOM 651 O O . ALA A 1 95 ? 38.618 -10.733 -73.652 1.00 94.44 95 ALA A O 1
ATOM 652 N N . GLN A 1 96 ? 37.077 -12.362 -73.507 1.00 97.38 96 GLN A N 1
ATOM 653 C CA . GLN A 1 96 ? 36.255 -11.767 -72.450 1.00 97.38 96 GLN A CA 1
ATOM 654 C C . GLN A 1 96 ? 36.127 -12.745 -71.280 1.00 97.38 96 GLN A C 1
ATOM 656 O O . GLN A 1 96 ? 35.738 -13.897 -71.468 1.00 97.38 96 GLN A O 1
ATOM 661 N N . THR A 1 97 ? 36.448 -12.288 -70.073 1.00 97.31 97 THR A N 1
ATOM 662 C CA . THR A 1 97 ? 36.464 -13.111 -68.857 1.00 97.31 97 THR A CA 1
ATOM 663 C C . THR A 1 97 ? 35.979 -12.312 -67.649 1.00 97.31 97 THR A C 1
ATOM 665 O O . THR A 1 97 ? 35.658 -11.127 -67.758 1.00 97.31 97 THR A O 1
ATOM 668 N N . SER A 1 98 ? 35.904 -12.941 -66.481 1.00 97.06 98 SER A N 1
ATOM 669 C CA . SER A 1 98 ? 35.526 -12.268 -65.241 1.00 97.06 98 SER A CA 1
ATOM 670 C C . SER A 1 98 ? 36.346 -12.722 -64.041 1.00 97.06 98 SER A C 1
ATOM 672 O O . SER A 1 98 ? 36.856 -13.841 -63.989 1.00 97.06 98 SER A O 1
ATOM 674 N N . LEU A 1 99 ? 36.442 -11.828 -63.060 1.00 96.88 99 LEU A N 1
ATOM 675 C CA . LEU A 1 99 ? 36.962 -12.091 -61.724 1.00 96.88 99 LEU A CA 1
ATOM 676 C C . LEU A 1 99 ? 35.881 -11.708 -60.710 1.00 96.88 99 LEU A C 1
ATOM 678 O O . LEU A 1 99 ? 35.306 -10.623 -60.814 1.00 96.88 99 LEU A O 1
ATOM 682 N N . SER A 1 100 ? 35.671 -12.541 -59.695 1.00 97.12 100 SER A N 1
ATOM 683 C CA . SER A 1 100 ? 34.947 -12.145 -58.484 1.00 97.12 100 SER A CA 1
ATOM 684 C C . SER A 1 100 ? 35.926 -12.035 -57.316 1.00 97.12 100 SER A C 1
ATOM 686 O O . SER A 1 100 ? 36.365 -13.068 -56.808 1.00 97.12 100 SER A O 1
ATOM 688 N N . PRO A 1 101 ? 36.324 -10.813 -56.914 1.00 95.50 101 PRO A N 1
ATOM 689 C CA . PRO A 1 101 ? 37.157 -10.602 -55.736 1.00 95.50 101 PRO A CA 1
ATOM 690 C C . PRO A 1 101 ? 36.477 -11.076 -54.450 1.00 95.50 101 PRO A C 1
ATOM 692 O O . PRO A 1 101 ? 35.326 -10.730 -54.189 1.00 95.50 101 PRO A O 1
ATOM 695 N N . ASP A 1 102 ? 37.203 -11.832 -53.632 1.00 93.62 102 ASP A N 1
ATOM 696 C CA . ASP A 1 102 ? 36.718 -12.423 -52.378 1.00 93.62 102 ASP A CA 1
ATOM 697 C C . ASP A 1 102 ? 37.335 -11.793 -51.117 1.00 93.62 102 ASP A C 1
ATOM 699 O O . ASP A 1 102 ? 36.888 -12.074 -50.011 1.00 93.62 102 ASP A O 1
ATOM 703 N N . VAL A 1 103 ? 38.328 -10.913 -51.282 1.00 93.25 103 VAL A N 1
ATOM 704 C CA . VAL A 1 103 ? 38.978 -10.131 -50.212 1.00 93.25 103 VAL A CA 1
ATOM 705 C C . VAL A 1 103 ? 39.196 -8.689 -50.686 1.00 93.25 103 VAL A C 1
ATOM 707 O O . VAL A 1 103 ? 39.449 -8.461 -51.875 1.00 93.25 103 VAL A O 1
ATOM 710 N N . LYS A 1 104 ? 39.119 -7.712 -49.775 1.00 93.19 104 LYS A N 1
ATOM 711 C CA . LYS A 1 104 ? 39.401 -6.293 -50.055 1.00 93.19 104 LYS A CA 1
ATOM 712 C C . LYS A 1 104 ? 40.875 -6.028 -50.415 1.00 93.19 104 LYS A C 1
ATOM 714 O O . LYS A 1 104 ? 41.754 -6.846 -50.147 1.00 93.19 104 LYS A O 1
ATOM 719 N N . GLY A 1 105 ? 41.155 -4.893 -51.055 1.00 93.38 105 GLY A N 1
ATOM 720 C CA . GLY A 1 105 ? 42.484 -4.503 -51.540 1.00 93.38 105 GLY A CA 1
ATOM 721 C C . GLY A 1 105 ? 42.640 -4.554 -53.066 1.00 93.38 105 GLY A C 1
ATOM 722 O O . GLY A 1 105 ? 41.672 -4.463 -53.820 1.00 93.38 105 GLY A O 1
ATOM 723 N N . THR A 1 106 ? 43.885 -4.643 -53.545 1.00 96.94 106 THR A N 1
ATOM 724 C CA . THR A 1 106 ? 44.222 -4.473 -54.971 1.00 96.94 106 THR A CA 1
ATOM 725 C C . THR A 1 106 ? 44.569 -5.787 -55.666 1.00 96.94 106 THR A C 1
ATOM 727 O O . THR A 1 106 ? 45.503 -6.490 -55.274 1.00 96.94 106 THR A O 1
ATOM 730 N N . TYR A 1 107 ? 43.894 -6.053 -56.781 1.00 97.81 107 TYR A N 1
ATOM 731 C CA . TYR A 1 107 ? 44.212 -7.124 -57.718 1.00 97.81 107 TYR A CA 1
ATOM 732 C C . TYR A 1 107 ? 44.848 -6.512 -58.969 1.00 97.81 107 TYR A C 1
ATOM 734 O O . TYR A 1 107 ? 44.381 -5.492 -59.471 1.00 97.81 107 TYR A O 1
ATOM 742 N N . ARG A 1 108 ? 45.905 -7.135 -59.490 1.00 97.94 108 ARG A N 1
ATOM 743 C CA . ARG A 1 108 ? 46.500 -6.790 -60.790 1.00 97.94 108 ARG A CA 1
ATOM 744 C C . ARG A 1 108 ? 46.345 -7.980 -61.705 1.00 97.94 108 ARG A C 1
ATOM 746 O O . ARG A 1 108 ? 46.908 -9.037 -61.413 1.00 97.94 108 ARG A O 1
ATOM 753 N N . ILE A 1 109 ? 45.594 -7.813 -62.784 1.00 98.06 109 ILE A N 1
ATOM 754 C CA . ILE A 1 109 ? 45.393 -8.854 -63.788 1.00 98.06 109 ILE A CA 1
ATOM 755 C C . ILE A 1 109 ? 46.146 -8.434 -65.040 1.00 98.06 109 ILE A C 1
ATOM 757 O O . ILE A 1 109 ? 46.001 -7.311 -65.514 1.00 98.06 109 ILE A O 1
ATOM 761 N N . GLN A 1 110 ? 46.968 -9.330 -65.565 1.00 98.06 110 GLN A N 1
ATOM 762 C CA . GLN A 1 110 ? 47.676 -9.120 -66.816 1.00 98.06 110 GLN A CA 1
ATOM 763 C C . GLN A 1 110 ? 46.983 -9.904 -67.921 1.00 98.06 110 GLN A C 1
ATOM 765 O O . GLN A 1 110 ? 46.796 -11.115 -67.794 1.00 98.06 110 GLN A O 1
ATOM 770 N N . LEU A 1 111 ? 46.648 -9.221 -69.008 1.00 98.19 111 LEU A N 1
ATOM 771 C CA . LEU A 1 111 ? 46.350 -9.857 -70.279 1.00 98.19 111 LEU A CA 1
ATOM 772 C C . LEU A 1 111 ? 47.669 -10.068 -71.025 1.00 98.19 111 LEU A C 1
ATOM 774 O O . LEU A 1 111 ? 48.437 -9.125 -71.210 1.00 98.19 111 LEU A O 1
ATOM 778 N N . ARG A 1 112 ? 47.912 -11.284 -71.506 1.00 97.81 112 ARG A N 1
ATOM 779 C CA . ARG A 1 112 ? 48.879 -11.578 -72.564 1.00 97.81 112 ARG A CA 1
ATOM 780 C C . ARG A 1 112 ? 48.127 -11.962 -73.833 1.00 97.81 112 ARG A C 1
ATOM 782 O O . ARG A 1 112 ? 47.188 -12.750 -73.787 1.00 97.81 112 ARG A O 1
ATOM 789 N N . VAL A 1 113 ? 48.573 -11.423 -74.961 1.00 97.38 113 VAL A N 1
ATOM 790 C CA . VAL A 1 113 ? 48.035 -11.700 -76.298 1.00 97.38 113 VAL A CA 1
ATOM 791 C C . VAL A 1 113 ? 49.163 -12.242 -77.161 1.00 97.38 113 VAL A C 1
ATOM 793 O O . VAL A 1 113 ? 50.238 -11.645 -77.166 1.00 97.38 113 VAL A O 1
ATOM 796 N N . THR A 1 114 ? 48.939 -13.352 -77.866 1.00 96.69 114 THR A N 1
ATOM 797 C CA . THR A 1 114 ? 49.930 -13.979 -78.765 1.00 96.69 114 THR A CA 1
ATOM 798 C C . THR A 1 114 ? 49.329 -14.188 -80.158 1.00 96.69 114 THR A C 1
ATOM 800 O O . THR A 1 114 ? 48.199 -14.668 -80.260 1.00 96.69 114 THR A O 1
ATOM 803 N N . ASP A 1 115 ? 50.070 -13.814 -81.202 1.00 94.88 115 ASP A N 1
ATOM 804 C CA . ASP A 1 115 ? 49.702 -13.990 -82.619 1.00 94.88 115 ASP A CA 1
ATOM 805 C C . ASP A 1 115 ? 49.945 -15.434 -83.125 1.00 94.88 115 ASP A C 1
ATOM 807 O O . ASP A 1 115 ? 50.361 -16.307 -82.354 1.00 94.88 115 ASP A O 1
ATOM 811 N N . SER A 1 116 ? 49.687 -15.717 -84.413 1.00 92.06 116 SER A N 1
ATOM 812 C CA . SER A 1 116 ? 49.902 -17.063 -84.975 1.00 92.06 116 SER A CA 1
ATOM 813 C C . SER A 1 116 ? 51.379 -17.358 -85.290 1.00 92.06 116 SER A C 1
ATOM 815 O O . SER A 1 116 ? 51.788 -18.522 -85.312 1.00 92.06 116 SER A O 1
ATOM 817 N N . GLY A 1 117 ? 52.201 -16.315 -85.458 1.00 89.44 117 GLY A N 1
ATOM 818 C CA . GLY A 1 117 ? 53.660 -16.392 -85.584 1.00 89.44 117 GLY A CA 1
ATOM 819 C C . GLY A 1 117 ? 54.418 -16.615 -84.263 1.00 89.44 117 GLY A C 1
ATOM 820 O O . GLY A 1 117 ? 55.625 -16.864 -84.288 1.00 89.44 117 GLY A O 1
ATOM 821 N N . GLY A 1 118 ? 53.736 -16.543 -83.117 1.00 90.00 118 GLY A N 1
ATOM 822 C CA . GLY A 1 118 ? 54.280 -16.748 -81.775 1.00 90.00 118 GLY A CA 1
ATOM 823 C C . GLY A 1 118 ? 54.863 -15.508 -81.081 1.00 90.00 118 GLY A C 1
ATOM 824 O O . GLY A 1 118 ? 55.492 -15.670 -80.030 1.00 90.00 118 GLY A O 1
ATOM 825 N N . LEU A 1 119 ? 54.685 -14.286 -81.603 1.00 95.56 119 LEU A N 1
ATOM 826 C CA . LEU A 1 119 ? 55.046 -13.068 -80.860 1.00 95.56 119 LEU A CA 1
ATOM 827 C C . LEU A 1 119 ? 53.904 -12.671 -79.917 1.00 95.56 119 LEU A C 1
ATOM 829 O O . LEU A 1 119 ? 52.737 -12.969 -80.159 1.00 95.56 119 LEU A O 1
ATOM 833 N N . SER A 1 120 ? 54.233 -11.999 -78.810 1.00 96.12 120 SER A N 1
ATOM 834 C CA . SER A 1 120 ? 53.236 -11.634 -77.800 1.00 96.12 120 SER A CA 1
ATOM 835 C C . SER A 1 120 ? 53.484 -10.288 -77.142 1.00 96.12 120 SER A C 1
ATOM 837 O O . SER A 1 120 ? 54.631 -9.967 -76.827 1.00 96.12 120 SER A O 1
ATOM 839 N N . ALA A 1 121 ? 52.400 -9.588 -76.818 1.00 97.38 121 ALA A N 1
ATOM 840 C CA . ALA A 1 121 ? 52.393 -8.394 -75.979 1.00 97.38 121 ALA A CA 1
ATOM 841 C C . ALA A 1 121 ? 51.561 -8.609 -74.706 1.00 97.38 121 ALA A C 1
ATOM 843 O O . ALA A 1 121 ? 50.831 -9.596 -74.575 1.00 97.38 121 ALA A O 1
ATOM 844 N N . THR A 1 122 ? 51.687 -7.680 -73.760 1.00 97.62 122 THR A N 1
ATOM 845 C CA . THR A 1 122 ? 50.997 -7.721 -72.467 1.00 97.62 122 THR A CA 1
ATOM 846 C C . THR A 1 122 ? 50.479 -6.350 -72.069 1.00 97.62 122 THR A C 1
ATOM 848 O O . THR A 1 122 ? 51.193 -5.365 -72.246 1.00 97.62 122 THR A O 1
ATOM 851 N N . ASP A 1 123 ? 49.301 -6.315 -71.456 1.00 98.00 123 ASP A N 1
ATOM 852 C CA . ASP A 1 123 ? 48.710 -5.130 -70.829 1.00 98.00 123 ASP A CA 1
ATOM 853 C C . ASP A 1 123 ? 48.162 -5.498 -69.435 1.00 98.00 123 ASP A C 1
ATOM 855 O O . ASP A 1 123 ? 47.953 -6.682 -69.148 1.00 98.00 123 ASP A O 1
ATOM 859 N N . GLN A 1 124 ? 47.970 -4.524 -68.545 1.00 97.38 124 GLN A N 1
ATOM 860 C CA . GLN A 1 124 ? 47.524 -4.759 -67.167 1.00 97.38 124 GLN A CA 1
ATOM 861 C C . GLN A 1 124 ? 46.315 -3.904 -66.792 1.00 97.38 124 GLN A C 1
ATOM 863 O O . GLN A 1 124 ? 46.283 -2.709 -67.055 1.00 97.38 124 GLN A O 1
ATOM 868 N N . ILE A 1 125 ? 45.370 -4.532 -66.094 1.00 97.50 125 ILE A N 1
ATOM 869 C CA . ILE A 1 125 ? 44.198 -3.901 -65.488 1.00 97.50 125 ILE A CA 1
ATOM 870 C C . ILE A 1 125 ? 44.256 -4.073 -63.966 1.00 97.50 125 ILE A C 1
ATOM 872 O O . ILE A 1 125 ? 44.521 -5.166 -63.446 1.00 97.50 125 ILE A O 1
ATOM 876 N N . ILE A 1 126 ? 44.021 -2.983 -63.241 1.00 97.94 126 ILE A N 1
ATOM 877 C CA . ILE A 1 126 ? 43.953 -2.950 -61.783 1.00 97.94 126 ILE A CA 1
ATOM 878 C C . ILE A 1 126 ? 42.486 -2.995 -61.355 1.00 97.94 126 ILE A C 1
ATOM 880 O O . ILE A 1 126 ? 41.657 -2.207 -61.808 1.00 97.94 126 ILE A O 1
ATOM 884 N N . ILE A 1 127 ? 42.165 -3.911 -60.443 1.00 97.94 127 ILE A N 1
ATOM 885 C CA . ILE A 1 127 ? 40.853 -3.989 -59.799 1.00 97.94 127 ILE A CA 1
ATOM 886 C C . ILE A 1 127 ? 41.051 -3.619 -58.332 1.00 97.94 127 ILE A C 1
ATOM 888 O O . ILE A 1 127 ? 41.786 -4.289 -57.603 1.00 97.94 127 ILE A O 1
ATOM 892 N N . THR A 1 128 ? 40.413 -2.534 -57.909 1.00 97.44 128 THR A N 1
ATOM 893 C CA . THR A 1 128 ? 40.450 -2.042 -56.531 1.00 97.44 128 THR A CA 1
ATOM 894 C C . THR A 1 128 ? 39.173 -2.444 -55.813 1.00 97.44 128 THR A C 1
ATOM 896 O O . THR A 1 128 ? 38.071 -2.173 -56.288 1.00 97.44 128 THR A O 1
ATOM 899 N N . VAL A 1 129 ? 39.321 -3.067 -54.650 1.00 96.19 129 VAL A N 1
ATOM 900 C CA . VAL A 1 129 ? 38.212 -3.431 -53.773 1.00 96.19 129 VAL A CA 1
ATOM 901 C C . VAL A 1 129 ? 38.353 -2.625 -52.484 1.00 96.19 129 VAL A C 1
ATOM 903 O O . VAL A 1 129 ? 39.303 -2.867 -51.737 1.00 96.19 129 VAL A O 1
ATOM 906 N N . PRO A 1 130 ? 37.501 -1.615 -52.245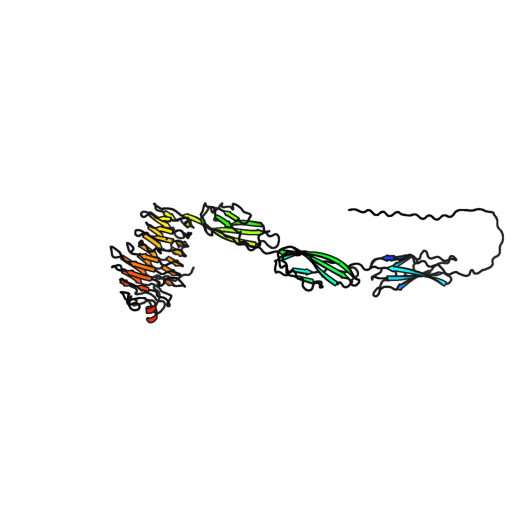 1.00 94.44 130 PRO A N 1
ATOM 907 C CA . PRO A 1 130 ? 37.608 -0.772 -51.063 1.00 94.44 130 PRO A CA 1
ATOM 908 C C . PRO A 1 130 ? 37.148 -1.531 -49.817 1.00 94.44 130 PRO A C 1
ATOM 910 O O . PRO A 1 130 ? 36.320 -2.435 -49.910 1.00 94.44 130 PRO A O 1
ATOM 913 N N . ASN A 1 131 ? 37.642 -1.113 -48.654 1.00 94.19 131 ASN A N 1
ATOM 914 C CA . ASN A 1 131 ? 37.041 -1.489 -47.381 1.00 94.19 131 ASN A CA 1
ATOM 915 C C . ASN A 1 131 ? 35.655 -0.843 -47.214 1.00 94.19 131 ASN A C 1
ATOM 917 O O . ASN A 1 131 ? 35.428 0.279 -47.687 1.00 94.19 131 ASN A O 1
ATOM 921 N N . ARG A 1 132 ? 34.741 -1.529 -46.527 1.00 92.94 132 ARG A N 1
ATOM 922 C CA . ARG A 1 132 ? 33.430 -1.009 -46.124 1.00 92.94 132 ARG A CA 1
ATOM 923 C C . ARG A 1 132 ? 33.443 -0.710 -44.628 1.00 92.94 132 ARG A C 1
ATOM 925 O O . ARG A 1 132 ? 34.131 -1.371 -43.873 1.00 92.94 132 ARG A O 1
ATOM 932 N N . ALA A 1 133 ? 32.689 0.303 -44.206 1.00 96.00 133 ALA A N 1
ATOM 933 C CA . ALA A 1 133 ? 32.560 0.605 -42.785 1.00 96.00 133 ALA A CA 1
ATOM 934 C C . ALA A 1 133 ? 31.700 -0.460 -42.074 1.00 96.00 133 ALA A C 1
ATOM 936 O O . ALA A 1 133 ? 30.741 -0.955 -42.684 1.00 96.00 133 ALA A O 1
ATOM 937 N N . PRO A 1 134 ? 31.974 -0.751 -40.791 1.00 98.19 134 PRO A N 1
ATOM 938 C CA . PRO A 1 134 ? 31.180 -1.685 -40.005 1.00 98.19 134 PRO A CA 1
ATOM 939 C C . PRO A 1 134 ? 29.786 -1.123 -39.716 1.00 98.19 134 PRO A C 1
ATOM 941 O O . PRO A 1 134 ? 29.547 0.082 -39.823 1.00 98.19 134 PRO A O 1
ATOM 944 N N . VAL A 1 135 ? 28.863 -1.981 -39.290 1.00 98.50 135 VAL A N 1
ATOM 945 C CA . VAL A 1 135 ? 27.521 -1.605 -38.828 1.00 98.50 135 VAL A CA 1
ATOM 946 C C . VAL A 1 135 ? 27.460 -1.746 -37.310 1.00 98.50 135 VAL A C 1
ATOM 948 O O . VAL A 1 135 ? 27.561 -2.855 -36.787 1.00 98.50 135 VAL A O 1
ATOM 951 N N . ALA A 1 136 ? 27.290 -0.623 -36.612 1.00 98.56 136 ALA A N 1
ATOM 952 C CA . ALA A 1 136 ? 26.962 -0.596 -35.193 1.00 98.56 136 ALA A CA 1
ATOM 953 C C . ALA A 1 136 ? 25.495 -1.006 -34.956 1.00 98.56 136 ALA A C 1
ATOM 955 O O . ALA A 1 136 ? 24.603 -0.597 -35.697 1.00 98.56 136 ALA A O 1
ATOM 956 N N . ASP A 1 137 ? 25.268 -1.794 -33.908 1.00 98.38 137 ASP A N 1
ATOM 957 C CA . ASP A 1 137 ? 23.965 -2.102 -33.303 1.00 98.38 137 ASP A CA 1
ATOM 958 C C . ASP A 1 137 ? 24.177 -1.987 -31.792 1.00 98.38 137 ASP A C 1
ATOM 960 O O . ASP A 1 137 ? 24.912 -2.788 -31.218 1.00 98.38 137 ASP A O 1
ATOM 964 N N . ALA A 1 138 ? 23.606 -0.957 -31.165 1.00 97.31 138 ALA A N 1
ATOM 965 C CA . ALA A 1 138 ? 23.706 -0.689 -29.730 1.00 97.31 138 ALA A CA 1
ATOM 966 C C . ALA A 1 138 ? 22.628 -1.423 -28.901 1.00 97.31 138 ALA A C 1
ATOM 968 O O . ALA A 1 138 ? 22.602 -1.321 -27.669 1.00 97.31 138 ALA A O 1
ATOM 969 N N . GLY A 1 139 ? 21.735 -2.167 -29.556 1.00 96.50 139 GLY A N 1
ATOM 970 C CA . GLY A 1 139 ? 20.548 -2.768 -28.969 1.00 96.50 139 GLY A CA 1
ATOM 971 C C . GLY A 1 139 ? 19.351 -1.814 -28.885 1.00 96.50 139 GLY A C 1
ATOM 972 O O . GLY A 1 139 ? 19.292 -0.763 -29.513 1.00 96.50 139 GLY A O 1
ATOM 973 N N . GLY A 1 140 ? 18.341 -2.212 -28.110 1.00 95.31 140 GLY A N 1
ATOM 974 C CA . GLY A 1 140 ? 17.136 -1.408 -27.901 1.00 95.31 140 GLY A CA 1
ATOM 975 C C . GLY A 1 140 ? 17.269 -0.413 -26.746 1.00 95.31 140 GLY A C 1
ATOM 976 O O . GLY A 1 140 ? 17.929 -0.694 -25.744 1.00 95.31 140 GLY A O 1
ATOM 977 N N . SER A 1 141 ? 16.559 0.712 -26.858 1.00 96.31 141 SER A N 1
ATOM 978 C CA . SER A 1 141 ? 16.270 1.615 -25.735 1.00 96.31 141 SER A CA 1
ATOM 979 C C . SER A 1 141 ? 15.528 0.885 -24.604 1.00 96.31 141 SER A C 1
ATOM 981 O O . SER A 1 141 ? 14.738 -0.024 -24.863 1.00 96.31 141 SER A O 1
ATOM 983 N N . GLN A 1 142 ? 15.767 1.277 -23.350 1.00 97.12 142 GLN A N 1
ATOM 984 C CA . GLN A 1 142 ? 15.283 0.561 -22.157 1.00 97.12 142 GLN A CA 1
ATOM 985 C C . GLN A 1 142 ? 14.713 1.533 -21.118 1.00 97.12 142 GLN A C 1
ATOM 987 O O . GLN A 1 142 ? 15.167 2.671 -21.012 1.00 97.12 142 GLN A O 1
ATOM 992 N N . ALA A 1 143 ? 13.782 1.062 -20.292 1.00 96.44 143 ALA A N 1
ATOM 993 C CA . ALA A 1 143 ? 13.377 1.737 -19.062 1.00 96.44 143 ALA A CA 1
ATOM 994 C C . ALA A 1 143 ? 13.829 0.893 -17.865 1.00 96.44 143 ALA A C 1
ATOM 996 O O . ALA A 1 143 ? 13.533 -0.299 -17.803 1.00 96.44 143 ALA A O 1
ATOM 997 N N . ILE A 1 144 ? 14.564 1.496 -16.931 1.00 96.75 144 ILE A N 1
ATOM 998 C CA . ILE A 1 144 ? 15.250 0.805 -15.831 1.00 96.75 144 ILE A CA 1
ATOM 999 C C . ILE A 1 144 ? 15.000 1.563 -14.523 1.00 96.75 144 ILE A C 1
ATOM 1001 O O . ILE A 1 144 ? 15.131 2.786 -14.470 1.00 96.75 144 ILE A O 1
ATOM 1005 N N . THR A 1 145 ? 14.659 0.847 -13.451 1.00 95.81 145 THR A N 1
ATOM 1006 C CA . THR A 1 145 ? 14.454 1.464 -12.134 1.00 95.81 145 THR A CA 1
ATOM 1007 C C . THR A 1 145 ? 15.772 2.031 -11.598 1.00 95.81 145 THR A C 1
ATOM 1009 O O . THR A 1 145 ? 16.786 1.330 -11.592 1.00 95.81 145 THR A O 1
ATOM 1012 N N . VAL A 1 146 ? 15.771 3.276 -11.119 1.00 95.75 146 VAL A N 1
ATOM 1013 C CA . VAL A 1 146 ? 16.944 3.956 -10.543 1.00 95.75 146 VAL A CA 1
ATOM 1014 C C . VAL A 1 146 ? 17.602 3.086 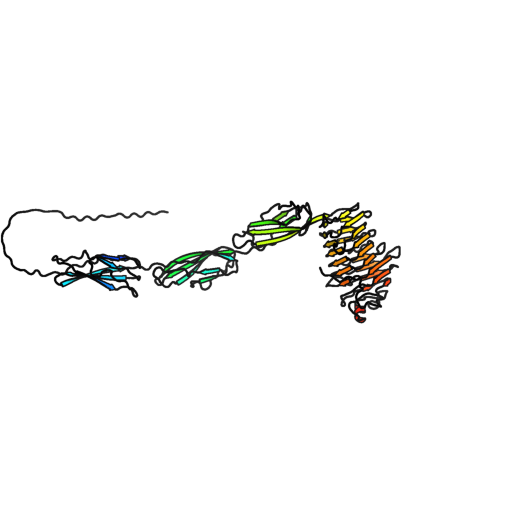-9.462 1.00 95.75 146 VAL A C 1
ATOM 1016 O O . VAL A 1 146 ? 16.929 2.461 -8.643 1.00 95.75 146 VAL A O 1
ATOM 1019 N N . GLY A 1 147 ? 18.932 3.007 -9.499 1.00 94.69 147 GLY A N 1
ATOM 1020 C CA . GLY A 1 147 ? 19.764 2.105 -8.701 1.00 94.69 147 GLY A CA 1
ATOM 1021 C C . GLY A 1 147 ? 19.985 0.719 -9.326 1.00 94.69 147 GLY A C 1
ATOM 1022 O O . GLY A 1 147 ? 20.976 0.065 -8.996 1.00 94.69 147 GLY A O 1
ATOM 1023 N N . SER A 1 148 ? 19.138 0.272 -10.258 1.00 95.62 148 SER A N 1
ATOM 1024 C CA . SER A 1 148 ? 19.271 -1.035 -10.928 1.00 95.62 148 SER A CA 1
ATOM 1025 C C . SER A 1 148 ? 20.295 -1.005 -12.065 1.00 95.62 148 SER A C 1
ATOM 1027 O O . SER A 1 148 ? 20.620 0.053 -12.596 1.00 95.62 148 SER A O 1
ATOM 1029 N N . ARG A 1 149 ? 20.813 -2.171 -12.467 1.00 95.38 149 ARG A N 1
ATOM 1030 C CA . ARG A 1 149 ? 21.772 -2.277 -13.577 1.00 95.38 149 ARG A CA 1
ATOM 1031 C C . ARG A 1 149 ? 21.063 -2.182 -14.933 1.00 95.38 149 ARG A C 1
ATOM 1033 O O . ARG A 1 149 ? 20.253 -3.045 -15.253 1.00 95.38 149 ARG A O 1
ATOM 1040 N N . ALA A 1 150 ? 21.464 -1.214 -15.751 1.00 96.06 150 ALA A N 1
ATOM 1041 C CA . ALA A 1 150 ? 21.214 -1.189 -17.189 1.00 96.06 150 ALA A CA 1
ATOM 1042 C C . ALA A 1 150 ? 22.396 -1.853 -17.919 1.00 96.06 150 ALA A C 1
ATOM 1044 O O . ALA A 1 150 ? 23.550 -1.470 -17.705 1.00 96.06 150 ALA A O 1
ATOM 1045 N N . THR A 1 151 ? 22.129 -2.841 -18.776 1.00 95.62 151 THR A N 1
ATOM 1046 C CA . THR A 1 151 ? 23.153 -3.525 -19.587 1.00 95.62 151 THR A CA 1
ATOM 1047 C C . THR A 1 151 ? 22.976 -3.154 -21.052 1.00 95.62 151 THR A C 1
ATOM 1049 O O . THR A 1 151 ? 21.874 -3.257 -21.587 1.00 95.62 151 THR A O 1
ATOM 1052 N N . LEU A 1 152 ? 24.062 -2.724 -21.692 1.00 96.81 152 LEU A N 1
ATOM 1053 C CA . LEU A 1 152 ? 24.097 -2.307 -23.094 1.00 96.81 152 LEU A CA 1
ATOM 1054 C C . LEU A 1 152 ? 24.927 -3.341 -23.863 1.00 96.81 152 LEU A C 1
ATOM 1056 O O . LEU A 1 152 ? 25.975 -3.772 -23.373 1.00 96.81 152 LEU A O 1
ATOM 1060 N N . ASP A 1 153 ? 24.444 -3.777 -25.026 1.00 96.56 153 ASP A N 1
ATOM 1061 C CA . ASP A 1 153 ? 25.003 -4.926 -25.743 1.00 96.56 153 ASP A CA 1
ATOM 1062 C C . ASP A 1 153 ? 25.189 -4.631 -27.230 1.00 96.56 153 ASP A C 1
ATOM 1064 O O . ASP A 1 153 ? 24.258 -4.734 -28.027 1.00 96.56 153 ASP A O 1
ATOM 1068 N N . GLY A 1 154 ? 26.433 -4.304 -27.571 1.00 97.50 154 GLY A N 1
ATOM 1069 C CA . GLY A 1 154 ? 26.895 -4.006 -28.915 1.00 97.50 154 GLY A CA 1
ATOM 1070 C C . GLY A 1 154 ? 27.273 -5.239 -29.733 1.00 97.50 154 GLY A C 1
ATOM 1071 O O . GLY A 1 154 ? 27.684 -5.091 -30.880 1.00 97.50 154 GLY A O 1
ATOM 1072 N N . SER A 1 155 ? 27.180 -6.456 -29.180 1.00 97.12 155 SER A N 1
ATOM 1073 C CA . SER A 1 155 ? 27.727 -7.681 -29.796 1.00 97.12 155 SER A CA 1
ATOM 1074 C C . SER A 1 155 ? 27.028 -8.143 -31.082 1.00 97.12 155 SER A C 1
ATOM 1076 O O . SER A 1 155 ? 27.506 -9.071 -31.734 1.00 97.12 155 SER A O 1
ATOM 1078 N N . ARG A 1 156 ? 25.924 -7.490 -31.474 1.00 97.94 156 ARG A N 1
ATOM 1079 C CA . ARG A 1 156 ? 25.284 -7.655 -32.792 1.00 97.94 156 ARG A CA 1
ATOM 1080 C C . ARG A 1 156 ? 25.924 -6.810 -33.895 1.00 97.94 156 ARG A C 1
ATOM 1082 O O . ARG A 1 156 ? 25.625 -7.038 -35.065 1.00 97.94 156 ARG A O 1
ATOM 1089 N N . SER A 1 157 ? 26.793 -5.866 -33.537 1.00 98.50 157 SER A N 1
ATOM 1090 C CA . SER A 1 157 ? 27.568 -5.083 -34.498 1.00 98.50 157 SER A CA 1
ATOM 1091 C C . SER A 1 157 ? 28.432 -6.005 -35.359 1.00 98.50 157 SER A C 1
ATOM 1093 O O . SER A 1 157 ? 29.022 -6.962 -34.856 1.00 98.50 157 SER A O 1
ATOM 1095 N N . TRP A 1 158 ? 28.515 -5.726 -36.657 1.00 98.25 158 TRP A N 1
ATOM 1096 C CA . TRP A 1 158 ? 29.164 -6.612 -37.625 1.00 98.25 158 TRP A CA 1
ATOM 1097 C C . TRP A 1 158 ? 29.905 -5.828 -38.701 1.00 98.25 158 TRP A C 1
ATOM 1099 O O . TRP A 1 158 ? 29.507 -4.724 -39.074 1.00 98.25 158 TRP A O 1
ATOM 1109 N N . ASP A 1 159 ? 30.978 -6.418 -39.221 1.00 96.56 159 ASP A N 1
ATOM 1110 C CA . ASP A 1 159 ? 31.705 -5.869 -40.356 1.00 96.56 159 ASP A CA 1
ATOM 1111 C C . ASP A 1 159 ? 31.295 -6.553 -41.677 1.00 96.56 159 ASP A C 1
ATOM 1113 O O . ASP A 1 159 ? 31.255 -7.787 -41.727 1.00 96.56 159 ASP A O 1
ATOM 1117 N N . PRO A 1 160 ? 31.006 -5.807 -42.762 1.00 92.81 160 PRO A N 1
ATOM 1118 C CA . PRO A 1 160 ? 30.643 -6.400 -44.047 1.00 92.81 160 PRO A CA 1
ATOM 1119 C C . PRO A 1 160 ? 31.758 -7.172 -44.764 1.00 92.81 160 PRO A C 1
ATOM 1121 O O . PRO A 1 160 ? 31.437 -8.012 -45.611 1.00 92.81 160 PRO A O 1
ATOM 1124 N N . ASP A 1 161 ? 33.031 -6.872 -44.491 1.00 90.50 161 ASP A N 1
ATOM 1125 C CA . ASP A 1 161 ? 34.215 -7.537 -45.053 1.00 90.50 161 ASP A CA 1
ATOM 1126 C C . ASP A 1 161 ? 34.807 -8.609 -44.107 1.00 90.50 161 ASP A C 1
ATOM 1128 O O . ASP A 1 161 ? 35.637 -9.415 -44.531 1.00 90.50 161 ASP A O 1
ATOM 1132 N N . GLY A 1 162 ? 34.311 -8.688 -42.867 1.00 89.56 162 GLY A N 1
ATOM 1133 C CA . GLY A 1 162 ? 34.671 -9.689 -41.859 1.00 89.56 162 GLY A CA 1
ATOM 1134 C C . GLY A 1 162 ? 35.759 -9.247 -40.873 1.00 89.56 162 GLY A C 1
ATOM 1135 O O . GLY A 1 162 ? 36.343 -10.101 -40.203 1.00 89.56 162 GLY A O 1
ATOM 1136 N N . ASP A 1 163 ? 36.049 -7.947 -40.786 1.00 92.81 163 ASP A N 1
ATOM 1137 C CA . ASP A 1 163 ? 37.095 -7.407 -39.914 1.00 92.81 163 ASP A CA 1
ATOM 1138 C C . ASP A 1 163 ? 36.831 -7.590 -38.414 1.00 92.81 163 ASP A C 1
ATOM 1140 O O . ASP A 1 163 ? 35.698 -7.653 -37.929 1.00 92.81 163 ASP A O 1
ATOM 1144 N N . GLN A 1 164 ? 37.923 -7.593 -37.643 1.00 96.06 164 GLN A N 1
ATOM 1145 C CA . GLN A 1 164 ? 37.843 -7.485 -36.193 1.00 96.06 164 GLN A CA 1
ATOM 1146 C C . GLN A 1 164 ? 37.377 -6.080 -35.787 1.00 96.06 164 GLN A C 1
ATOM 1148 O O . GLN A 1 164 ? 38.021 -5.080 -36.103 1.00 96.06 164 GLN A O 1
ATOM 1153 N N . LEU A 1 165 ? 36.298 -6.034 -35.007 1.00 98.12 165 LEU A N 1
ATOM 1154 C CA . LEU A 1 165 ? 35.720 -4.804 -34.479 1.00 98.12 165 LEU A CA 1
ATOM 1155 C C . LEU A 1 165 ? 36.355 -4.355 -33.159 1.00 98.12 165 LEU A C 1
ATOM 1157 O O . LEU A 1 165 ? 36.714 -5.164 -32.298 1.00 98.12 165 LEU A O 1
ATOM 1161 N N . THR A 1 166 ? 36.387 -3.039 -32.974 1.00 98.25 166 THR A N 1
ATOM 1162 C CA . THR A 1 166 ? 36.624 -2.356 -31.698 1.00 98.25 166 THR A CA 1
ATOM 1163 C C . THR A 1 166 ? 35.413 -1.496 -31.333 1.00 98.25 166 THR A C 1
ATOM 1165 O O . THR A 1 166 ? 34.718 -0.987 -32.214 1.00 98.25 166 THR A O 1
ATOM 1168 N N . TYR A 1 167 ? 35.150 -1.358 -30.033 1.00 98.31 167 TYR A N 1
ATOM 1169 C CA . TYR A 1 167 ? 33.947 -0.727 -29.484 1.00 98.31 167 TYR A CA 1
ATOM 1170 C C . TYR A 1 167 ? 34.331 0.490 -28.639 1.00 98.31 167 TYR A C 1
ATOM 1172 O O . TYR A 1 167 ? 35.345 0.468 -27.939 1.00 98.31 167 TYR A O 1
ATOM 1180 N N . GLU A 1 168 ? 33.517 1.539 -28.684 1.00 98.19 168 GLU A N 1
ATOM 1181 C CA . GLU A 1 168 ? 33.679 2.762 -27.897 1.00 98.19 168 GLU A CA 1
ATOM 1182 C C . GLU A 1 168 ? 32.292 3.301 -27.516 1.00 98.19 168 GLU A C 1
ATOM 1184 O O . GLU A 1 168 ? 31.573 3.851 -28.347 1.00 98.19 168 GLU A O 1
ATOM 1189 N N . TRP A 1 169 ? 31.897 3.123 -26.256 1.00 98.19 169 TRP A N 1
ATOM 1190 C CA . TRP A 1 169 ? 30.641 3.643 -25.717 1.00 98.19 169 TRP A CA 1
ATOM 1191 C C . TRP A 1 169 ? 30.845 5.021 -25.081 1.00 98.19 169 TRP A C 1
ATOM 1193 O O . TRP A 1 169 ? 31.719 5.198 -24.231 1.00 98.19 169 TRP A O 1
ATOM 1203 N N . THR A 1 170 ? 30.003 5.990 -25.441 1.00 96.94 170 THR A N 1
ATOM 1204 C CA . THR A 1 170 ? 30.085 7.375 -24.953 1.00 96.94 170 THR A CA 1
ATOM 1205 C C . THR A 1 170 ? 28.728 7.908 -24.499 1.00 96.94 170 THR A C 1
ATOM 1207 O O . THR A 1 170 ? 27.679 7.522 -25.010 1.00 96.94 170 THR A O 1
ATOM 1210 N N . LEU A 1 171 ? 28.739 8.806 -23.512 1.00 97.00 171 LEU A N 1
ATOM 1211 C CA . LEU A 1 171 ? 27.538 9.501 -23.054 1.00 97.00 171 LEU A CA 1
ATOM 1212 C C . LEU A 1 171 ? 27.272 10.729 -23.935 1.00 97.00 171 LEU A C 1
ATOM 1214 O O . LEU A 1 171 ? 28.124 11.612 -24.026 1.00 97.00 171 LEU A O 1
ATOM 1218 N N . VAL A 1 172 ? 26.068 10.819 -24.499 1.00 97.88 172 VAL A N 1
ATOM 1219 C CA . VAL A 1 172 ? 25.590 11.988 -25.257 1.00 97.88 172 VAL A CA 1
ATOM 1220 C C . VAL A 1 172 ? 24.887 12.981 -24.326 1.00 97.88 172 VAL A C 1
ATOM 1222 O O . VAL A 1 172 ? 25.174 14.177 -24.356 1.00 97.88 172 VAL A O 1
ATOM 1225 N N . SER A 1 173 ? 23.989 12.498 -23.461 1.00 98.00 173 SER A N 1
ATOM 1226 C CA . SER A 1 173 ? 23.293 13.321 -22.460 1.00 98.00 173 SER A CA 1
ATOM 1227 C C . SER A 1 173 ? 22.832 12.495 -21.250 1.00 98.00 173 SER A C 1
ATOM 1229 O O . SER A 1 173 ? 22.669 11.281 -21.346 1.00 98.00 173 SER A O 1
ATOM 1231 N N . LYS A 1 174 ? 22.647 13.147 -20.094 1.00 97.75 174 LYS A N 1
ATOM 1232 C CA . LYS A 1 174 ? 22.167 12.548 -18.830 1.00 97.75 174 LYS A CA 1
ATOM 1233 C C . LYS A 1 174 ? 21.298 13.541 -18.044 1.00 97.75 174 LYS A C 1
ATOM 1235 O O . LYS A 1 174 ? 21.403 14.745 -18.307 1.00 97.75 174 LYS A O 1
ATOM 1240 N N . PRO A 1 175 ? 20.524 13.095 -17.035 1.00 97.31 175 PRO A N 1
ATOM 1241 C CA . PRO A 1 175 ? 19.795 13.990 -16.141 1.00 97.31 175 PRO A CA 1
ATOM 1242 C C . PRO A 1 175 ? 20.709 14.973 -15.392 1.00 97.31 175 PRO A C 1
ATOM 1244 O O . PRO A 1 175 ? 21.893 14.712 -15.137 1.00 97.31 175 PRO A O 1
ATOM 1247 N N . PHE A 1 176 ? 20.144 16.114 -14.994 1.00 96.12 176 PHE A N 1
ATOM 1248 C CA . PHE A 1 176 ? 20.815 17.032 -14.076 1.00 96.12 176 PHE A CA 1
ATOM 1249 C C . PHE A 1 176 ? 21.015 16.357 -12.709 1.00 96.12 176 PHE A C 1
ATOM 1251 O O . PHE A 1 176 ? 20.135 15.646 -12.236 1.00 96.12 176 PHE A O 1
ATOM 1258 N N . GLY A 1 177 ? 22.173 16.572 -12.081 1.00 95.44 177 GLY A N 1
ATOM 1259 C CA . GLY A 1 177 ? 22.518 15.963 -10.790 1.00 95.44 177 GLY A CA 1
ATOM 1260 C C . GLY A 1 177 ? 23.021 14.514 -10.844 1.00 95.44 177 GLY A C 1
ATOM 1261 O O . GLY A 1 177 ? 23.439 14.015 -9.811 1.00 95.44 177 GLY A O 1
ATOM 1262 N N . SER A 1 178 ? 23.023 13.855 -12.011 1.00 97.38 178 SER A N 1
ATOM 1263 C CA . SER A 1 178 ? 23.590 12.504 -12.160 1.00 97.38 178 SER A CA 1
ATOM 1264 C C . SER A 1 178 ? 25.127 12.504 -12.160 1.00 97.38 178 SER A C 1
ATOM 1266 O O . SER A 1 178 ? 25.737 13.325 -12.851 1.00 97.38 178 SER A O 1
ATOM 1268 N N . ASP A 1 179 ? 25.739 11.528 -11.496 1.00 95.19 179 ASP A N 1
ATOM 1269 C CA . ASP A 1 179 ? 27.173 11.210 -11.482 1.00 95.19 179 ASP A CA 1
ATOM 1270 C C . ASP A 1 179 ? 27.507 10.009 -12.403 1.00 95.19 179 ASP A C 1
ATOM 1272 O O . ASP A 1 179 ? 28.398 9.211 -12.113 1.00 95.19 179 ASP A O 1
ATOM 1276 N N . PHE A 1 180 ? 26.775 9.865 -13.523 1.00 94.94 180 PHE A N 1
ATOM 1277 C CA . PHE A 1 180 ? 26.904 8.776 -14.509 1.00 94.94 180 PHE A CA 1
ATOM 1278 C C . PHE A 1 180 ? 28.345 8.284 -14.732 1.00 94.94 180 PHE A C 1
ATOM 1280 O O . PHE A 1 180 ? 29.230 9.041 -15.144 1.00 94.94 180 PHE A O 1
ATOM 1287 N N . TRP A 1 181 ? 28.532 6.971 -14.589 1.00 91.81 181 TRP A N 1
ATOM 1288 C CA . TRP A 1 181 ? 29.776 6.273 -14.889 1.00 91.81 181 TRP A CA 1
ATOM 1289 C C . TRP A 1 181 ? 29.502 4.957 -15.625 1.00 91.81 181 TRP A C 1
ATOM 1291 O O . TRP A 1 181 ? 28.641 4.181 -15.211 1.00 91.81 181 TRP A O 1
ATOM 1301 N N . LEU A 1 182 ? 30.262 4.683 -16.689 1.00 91.00 182 LEU A N 1
ATOM 1302 C CA . LEU A 1 182 ? 30.122 3.479 -17.512 1.00 91.00 182 LEU A CA 1
ATOM 1303 C C . LEU A 1 182 ? 31.310 2.533 -17.304 1.00 91.00 182 LEU A C 1
ATOM 1305 O O . LEU A 1 182 ? 32.465 2.909 -17.513 1.00 91.00 182 LEU A O 1
ATOM 1309 N N . TYR A 1 183 ? 31.040 1.285 -16.921 1.00 83.06 183 TYR A N 1
ATOM 1310 C CA . TYR A 1 183 ? 32.094 0.299 -16.684 1.00 83.06 183 TYR A CA 1
ATOM 1311 C C . TYR A 1 183 ? 32.547 -0.369 -17.988 1.00 83.06 183 TYR A C 1
ATOM 1313 O O . TYR A 1 183 ? 31.729 -0.857 -18.765 1.00 83.06 183 TYR A O 1
ATOM 1321 N N . ASN A 1 184 ? 33.869 -0.436 -18.188 1.00 86.19 184 ASN A N 1
ATOM 1322 C CA . ASN A 1 184 ? 34.537 -1.095 -19.318 1.00 86.19 184 ASN A CA 1
ATOM 1323 C C . ASN A 1 184 ? 34.089 -0.602 -20.711 1.00 86.19 184 ASN A C 1
ATOM 1325 O O . ASN A 1 184 ? 33.937 -1.413 -21.620 1.00 86.19 184 ASN A O 1
ATOM 1329 N N . ALA A 1 185 ? 33.929 0.718 -20.881 1.00 92.50 185 ALA A N 1
ATOM 1330 C CA . ALA A 1 185 ? 33.377 1.405 -22.063 1.00 92.50 185 ALA A CA 1
ATOM 1331 C C . ALA A 1 185 ? 33.956 1.035 -23.455 1.00 92.50 185 ALA A C 1
ATOM 1333 O O . ALA A 1 185 ? 33.387 1.434 -24.466 1.00 92.50 185 ALA A O 1
ATOM 1334 N N . THR A 1 186 ? 35.050 0.275 -23.539 1.00 95.19 186 THR A N 1
ATOM 1335 C CA . THR A 1 186 ? 35.626 -0.261 -24.790 1.00 95.19 186 THR A CA 1
ATOM 1336 C C . THR A 1 186 ? 35.234 -1.716 -25.100 1.00 95.19 186 THR A C 1
ATOM 1338 O O . THR A 1 186 ? 35.774 -2.335 -26.017 1.00 95.19 186 THR A O 1
ATOM 1341 N N . SER A 1 187 ? 34.316 -2.296 -24.323 1.00 96.12 187 SER A N 1
ATOM 1342 C CA . SER A 1 187 ? 33.824 -3.671 -24.486 1.00 96.12 187 SER A CA 1
ATOM 1343 C C . SER A 1 187 ? 32.549 -3.720 -25.330 1.00 96.12 187 SER A C 1
ATOM 1345 O O . SER A 1 187 ? 31.755 -2.783 -25.312 1.00 96.12 187 SER A O 1
ATOM 1347 N N . ALA A 1 188 ? 32.302 -4.844 -26.010 1.00 95.19 188 ALA A N 1
ATOM 1348 C CA . ALA A 1 188 ? 31.046 -5.057 -26.737 1.00 95.19 188 ALA A CA 1
ATOM 1349 C C . ALA A 1 188 ? 29.821 -4.998 -25.802 1.00 95.19 188 ALA A C 1
ATOM 1351 O O . ALA A 1 188 ? 28.824 -4.368 -26.137 1.00 95.19 188 ALA A O 1
ATOM 1352 N N . GLN A 1 189 ? 29.919 -5.593 -24.608 1.00 95.69 189 GLN A N 1
ATOM 1353 C CA . GLN A 1 189 ? 28.916 -5.488 -23.546 1.00 95.69 189 GLN A CA 1
ATOM 1354 C C . GLN A 1 189 ? 29.431 -4.619 -22.397 1.00 95.69 189 GLN A C 1
ATOM 1356 O O . GLN A 1 189 ? 30.545 -4.820 -21.909 1.00 95.69 189 GLN A O 1
ATOM 1361 N N . VAL A 1 190 ? 28.601 -3.681 -21.943 1.00 96.06 190 VAL A N 1
ATOM 1362 C CA . VAL A 1 190 ? 28.899 -2.730 -20.860 1.00 96.06 190 VAL A CA 1
ATOM 1363 C C . VAL A 1 190 ? 27.695 -2.574 -19.933 1.00 96.06 190 VAL A C 1
ATOM 1365 O O . VAL A 1 190 ? 26.582 -2.999 -20.250 1.00 96.06 190 VAL A O 1
ATOM 1368 N N . PHE A 1 191 ? 27.894 -1.961 -18.767 1.00 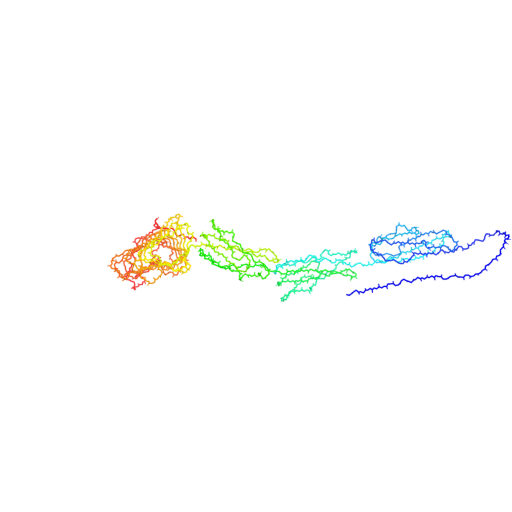95.06 191 PHE A N 1
ATOM 1369 C CA . PHE A 1 191 ? 26.784 -1.622 -17.880 1.00 95.06 191 PHE A CA 1
ATOM 1370 C C . PHE A 1 191 ? 27.037 -0.337 -17.092 1.00 95.06 191 PHE A C 1
ATOM 1372 O O . PHE A 1 191 ? 28.181 0.034 -16.814 1.00 95.06 191 PHE A O 1
ATOM 1379 N N . PHE A 1 192 ? 25.940 0.286 -16.677 1.00 95.69 192 PHE A N 1
ATOM 1380 C CA . PHE A 1 192 ? 25.894 1.304 -15.631 1.00 95.69 192 PHE A CA 1
ATOM 1381 C C . PHE A 1 192 ? 24.634 1.091 -14.783 1.00 95.69 192 PHE A C 1
ATOM 1383 O O . PHE A 1 192 ? 23.835 0.193 -15.057 1.00 95.69 192 PHE A O 1
ATOM 1390 N N . ASN A 1 193 ? 24.444 1.919 -13.762 1.00 95.50 193 ASN A N 1
ATOM 1391 C CA . ASN A 1 193 ? 23.204 1.968 -13.001 1.00 95.50 193 ASN A CA 1
ATOM 1392 C C . ASN A 1 193 ? 22.653 3.400 -13.115 1.00 95.50 193 ASN A C 1
ATOM 1394 O O . ASN A 1 193 ? 23.373 4.318 -12.717 1.00 95.50 193 ASN A O 1
ATOM 1398 N N . PRO A 1 194 ? 21.442 3.630 -13.665 1.00 96.31 194 PRO A N 1
ATOM 1399 C CA . PRO A 1 194 ? 20.812 4.946 -13.636 1.00 96.31 194 PRO A CA 1
ATOM 1400 C C . PRO A 1 194 ? 20.664 5.411 -12.189 1.00 96.31 194 PRO A C 1
ATOM 1402 O O . PRO A 1 194 ? 20.069 4.719 -11.369 1.00 96.31 194 PRO A O 1
ATOM 1405 N N . ASP A 1 195 ? 21.247 6.554 -11.868 1.00 96.38 195 ASP A N 1
ATOM 1406 C CA . ASP A 1 195 ? 21.395 7.093 -10.515 1.00 96.38 195 ASP A CA 1
ATOM 1407 C C . ASP A 1 195 ? 20.391 8.215 -10.198 1.00 96.38 195 ASP A C 1
ATOM 1409 O O . ASP A 1 195 ? 20.115 8.493 -9.033 1.00 96.38 195 ASP A O 1
ATOM 1413 N N . VAL A 1 196 ? 19.796 8.815 -11.232 1.00 96.62 196 VAL A N 1
ATOM 1414 C CA . VAL A 1 196 ? 18.788 9.878 -11.150 1.00 96.62 196 VAL A CA 1
ATOM 1415 C C . VAL A 1 196 ? 17.657 9.577 -12.137 1.00 96.62 196 VAL A C 1
ATOM 1417 O O . VAL A 1 196 ? 17.880 9.016 -13.211 1.00 96.62 196 VAL A O 1
ATOM 1420 N N . LYS A 1 197 ? 16.422 9.955 -11.790 1.00 95.06 197 LYS A N 1
ATOM 1421 C CA . LYS A 1 197 ? 15.271 9.853 -12.696 1.00 95.06 197 LYS A CA 1
ATOM 1422 C C . LYS A 1 197 ? 15.480 10.708 -13.954 1.00 95.06 197 LYS A C 1
ATOM 1424 O O . LYS A 1 197 ? 15.869 11.871 -13.867 1.00 95.06 197 LYS A O 1
ATOM 1429 N N . GLY A 1 198 ? 15.162 10.151 -15.120 1.00 95.25 198 GLY A N 1
ATOM 1430 C CA . GLY A 1 198 ? 15.168 10.853 -16.400 1.00 95.25 198 GLY A CA 1
ATOM 1431 C C . GLY A 1 198 ? 15.933 10.127 -17.505 1.00 95.25 198 GLY A C 1
ATOM 1432 O O . GLY A 1 198 ? 16.231 8.938 -17.423 1.00 95.25 198 GLY A O 1
ATOM 1433 N N . THR A 1 199 ? 16.217 10.865 -18.575 1.00 97.06 199 THR A N 1
ATOM 1434 C CA . THR A 1 199 ? 16.733 10.317 -19.835 1.00 97.06 199 THR A CA 1
ATOM 1435 C C . THR A 1 199 ? 18.260 10.349 -19.894 1.00 97.06 199 THR A C 1
ATOM 1437 O O . THR A 1 199 ? 18.865 11.408 -19.726 1.00 97.06 199 THR A O 1
ATOM 1440 N N . TYR A 1 200 ? 18.867 9.203 -20.202 1.00 98.19 200 TYR A N 1
ATOM 1441 C CA . TYR A 1 200 ? 20.273 9.052 -20.568 1.00 98.19 200 TYR A CA 1
ATOM 1442 C C . TYR A 1 200 ? 20.347 8.662 -22.049 1.00 98.19 200 TYR A C 1
ATOM 1444 O O . TYR A 1 200 ? 19.720 7.685 -22.458 1.00 98.19 200 TYR A O 1
ATOM 1452 N N . GLN A 1 201 ? 21.116 9.395 -22.851 1.00 98.31 201 GLN A N 1
ATOM 1453 C CA . GLN A 1 201 ? 21.415 9.042 -24.242 1.00 98.31 201 GLN A CA 1
ATOM 1454 C C . GLN A 1 201 ? 22.861 8.574 -24.337 1.00 98.31 201 GLN A C 1
ATOM 1456 O O . GLN A 1 201 ? 23.773 9.268 -23.876 1.00 98.31 201 GLN A O 1
ATOM 1461 N N . ILE A 1 202 ? 23.068 7.395 -24.919 1.00 98.12 202 ILE A N 1
ATOM 1462 C CA . ILE A 1 202 ? 24.368 6.727 -24.982 1.00 98.12 202 ILE A CA 1
ATOM 1463 C C . ILE A 1 202 ? 24.610 6.287 -26.425 1.00 98.12 202 ILE A C 1
ATOM 1465 O O . ILE A 1 202 ? 23.760 5.635 -27.029 1.00 98.12 202 ILE A O 1
ATOM 1469 N N . GLN A 1 203 ? 25.771 6.651 -26.961 1.00 98.25 203 GLN A N 1
ATOM 1470 C CA . GLN A 1 203 ? 26.203 6.320 -28.312 1.00 98.25 203 GLN A CA 1
ATOM 1471 C C . GLN A 1 203 ? 27.217 5.177 -28.254 1.00 98.25 203 GLN A C 1
ATOM 1473 O O . GLN A 1 203 ? 28.227 5.278 -27.551 1.00 98.25 203 GLN A O 1
ATOM 1478 N N . LEU A 1 204 ? 26.974 4.114 -29.016 1.00 98.62 204 LEU A N 1
ATOM 1479 C CA . LEU A 1 204 ? 28.006 3.157 -29.388 1.00 98.62 204 LEU A CA 1
ATOM 1480 C C . LEU A 1 204 ? 28.672 3.646 -30.673 1.00 98.62 204 LEU A C 1
ATOM 1482 O O . LEU A 1 204 ? 27.995 3.916 -31.661 1.00 98.62 204 LEU A O 1
ATOM 1486 N N . LYS A 1 205 ? 30.000 3.676 -30.685 1.00 98.50 205 LYS A N 1
ATOM 1487 C CA . LYS A 1 205 ? 30.813 3.748 -31.895 1.00 98.50 205 LYS A CA 1
ATOM 1488 C C . LYS A 1 205 ? 31.536 2.420 -32.104 1.00 98.50 205 LYS A C 1
ATOM 1490 O O . LYS A 1 205 ? 32.121 1.865 -31.174 1.00 98.50 205 LYS A O 1
ATOM 1495 N N . VAL A 1 206 ? 31.526 1.936 -33.341 1.00 98.56 206 VAL A N 1
ATOM 1496 C CA . VAL A 1 206 ? 32.216 0.713 -33.768 1.00 98.56 206 VAL A CA 1
ATOM 1497 C C . VAL A 1 206 ? 33.241 1.078 -34.830 1.00 98.56 206 VAL A C 1
ATOM 1499 O O . VAL A 1 206 ? 32.914 1.812 -35.759 1.00 98.56 206 VAL A O 1
ATOM 1502 N N . THR A 1 207 ? 34.475 0.590 -34.692 1.00 98.38 207 THR A N 1
ATOM 1503 C CA . THR A 1 207 ? 35.578 0.847 -35.639 1.00 98.38 207 THR A CA 1
ATOM 1504 C C . THR A 1 207 ? 36.223 -0.471 -36.073 1.00 98.38 207 THR A C 1
ATOM 1506 O O . THR A 1 207 ? 36.492 -1.322 -35.221 1.00 98.38 207 THR A O 1
ATOM 1509 N N . ASP A 1 208 ? 36.452 -0.642 -37.376 1.00 97.31 208 ASP A N 1
ATOM 1510 C CA . ASP A 1 208 ? 37.097 -1.825 -37.968 1.00 97.31 208 ASP A CA 1
ATOM 1511 C C . ASP A 1 208 ? 38.637 -1.802 -37.846 1.00 97.31 208 ASP A C 1
ATOM 1513 O O . ASP A 1 208 ? 39.213 -0.940 -37.174 1.00 97.31 208 ASP A O 1
ATOM 1517 N N . SER A 1 209 ? 39.320 -2.761 -38.487 1.00 95.19 209 SER A N 1
ATOM 1518 C CA . SER A 1 209 ? 40.779 -2.889 -38.393 1.00 95.19 209 SER A CA 1
ATOM 1519 C C . SER A 1 209 ? 41.569 -1.952 -39.323 1.00 95.19 209 SER A C 1
ATOM 1521 O O . SER A 1 209 ? 42.773 -1.781 -39.121 1.00 95.19 209 SER A O 1
ATOM 1523 N N . GLU A 1 210 ? 40.914 -1.297 -40.290 1.00 92.38 210 GLU A N 1
ATOM 1524 C CA . GLU A 1 210 ? 41.524 -0.298 -41.187 1.00 92.38 210 GLU A CA 1
ATOM 1525 C C . GLU A 1 210 ? 41.145 1.157 -40.830 1.00 92.38 210 GLU A C 1
ATOM 1527 O O . GLU A 1 210 ? 41.690 2.105 -41.402 1.00 92.38 210 GLU A O 1
ATOM 1532 N N . GLY A 1 211 ? 40.270 1.352 -39.839 1.00 94.12 211 GLY A N 1
ATOM 1533 C CA . GLY A 1 211 ? 39.918 2.638 -39.241 1.00 94.12 211 GLY A CA 1
ATOM 1534 C C . GLY A 1 211 ? 38.613 3.269 -39.737 1.00 94.12 211 GLY A C 1
ATOM 1535 O O . GLY A 1 211 ? 38.366 4.436 -39.415 1.00 94.12 211 GLY A O 1
ATOM 1536 N N . LEU A 1 212 ? 37.764 2.557 -40.492 1.00 97.31 212 LEU A N 1
ATOM 1537 C CA . LEU A 1 212 ? 36.408 3.050 -40.769 1.00 97.31 212 LEU A CA 1
ATOM 1538 C C . LEU A 1 212 ? 35.498 2.772 -39.568 1.00 97.31 212 LEU A C 1
ATOM 1540 O O . LEU A 1 212 ? 35.703 1.825 -38.811 1.00 97.31 212 LEU A O 1
ATOM 1544 N N . SER A 1 213 ? 34.492 3.623 -39.369 1.00 97.94 213 SER A N 1
ATOM 1545 C CA . SER A 1 213 ? 33.591 3.520 -38.219 1.00 97.94 213 SER A CA 1
ATOM 1546 C C . SER A 1 213 ? 32.160 3.942 -38.527 1.00 97.94 213 SER A C 1
ATOM 1548 O O . SER A 1 213 ? 31.902 4.706 -39.460 1.00 97.94 213 SER A O 1
ATOM 1550 N N . SER A 1 214 ? 31.239 3.447 -37.706 1.00 98.56 214 SER A N 1
ATOM 1551 C CA . SER A 1 214 ? 29.839 3.868 -37.642 1.00 98.56 214 SER A CA 1
ATOM 1552 C C . SER A 1 214 ? 29.400 4.050 -36.187 1.00 98.56 214 SER A C 1
ATOM 1554 O O . SER A 1 214 ? 30.139 3.715 -35.255 1.00 98.56 214 SER A O 1
ATOM 1556 N N . ILE A 1 215 ? 28.218 4.637 -36.002 1.00 98.56 215 ILE A N 1
ATOM 1557 C CA . ILE A 1 215 ? 27.628 4.929 -34.694 1.00 98.56 215 ILE A CA 1
ATOM 1558 C C . ILE A 1 215 ? 26.167 4.484 -34.644 1.00 98.56 215 ILE A C 1
ATOM 1560 O O . ILE A 1 215 ? 25.489 4.497 -35.672 1.00 98.56 215 ILE A O 1
ATOM 1564 N N . ASP A 1 216 ? 25.699 4.153 -33.446 1.00 98.62 216 ASP A N 1
ATOM 1565 C CA . ASP A 1 216 ? 24.291 3.923 -33.115 1.00 98.62 216 ASP A CA 1
ATOM 1566 C C . ASP A 1 216 ? 23.982 4.508 -31.723 1.00 98.62 216 ASP A C 1
ATOM 1568 O O . ASP A 1 216 ? 24.882 4.632 -30.888 1.00 98.62 216 ASP A O 1
ATOM 1572 N N . GLU A 1 217 ? 22.736 4.914 -31.470 1.00 98.12 217 GLU A N 1
ATOM 1573 C CA . GLU A 1 217 ? 22.339 5.647 -30.257 1.00 98.12 217 GLU A CA 1
ATOM 1574 C C . GLU A 1 217 ? 21.109 5.044 -29.575 1.00 98.12 217 GLU A C 1
ATOM 1576 O O . GLU A 1 217 ? 20.035 4.921 -30.164 1.00 98.12 217 GLU A O 1
ATOM 1581 N N . ILE A 1 218 ? 21.244 4.761 -28.278 1.00 97.81 218 ILE A N 1
ATOM 1582 C CA . ILE A 1 218 ? 20.174 4.228 -27.430 1.00 97.81 218 ILE A CA 1
ATOM 1583 C C . ILE A 1 218 ? 19.786 5.199 -26.321 1.00 97.81 218 ILE A C 1
ATOM 1585 O O . ILE A 1 218 ? 20.593 5.974 -25.801 1.00 97.81 218 ILE A O 1
ATOM 1589 N N . THR A 1 219 ? 18.516 5.118 -25.931 1.00 98.19 219 THR A N 1
ATOM 1590 C CA . THR A 1 219 ? 17.953 5.861 -24.805 1.00 98.19 219 THR A CA 1
ATOM 1591 C C . THR A 1 219 ? 17.691 4.923 -23.632 1.00 98.19 219 THR A C 1
ATOM 1593 O O . THR A 1 219 ? 16.967 3.939 -23.769 1.00 98.19 219 THR A O 1
ATOM 1596 N N . ILE A 1 220 ? 18.239 5.248 -22.462 1.00 98.00 220 ILE A N 1
ATOM 1597 C CA . ILE A 1 220 ? 17.912 4.587 -21.197 1.00 98.00 220 ILE A CA 1
ATOM 1598 C C . ILE A 1 220 ? 17.123 5.570 -20.329 1.00 98.00 220 ILE A C 1
ATOM 1600 O O . ILE A 1 220 ? 17.607 6.660 -20.024 1.00 98.00 220 ILE A O 1
ATOM 1604 N N . VAL A 1 221 ? 15.912 5.194 -19.920 1.00 97.38 221 VAL A N 1
ATOM 1605 C CA . VAL A 1 221 ? 15.074 5.988 -19.012 1.00 97.38 221 VAL A CA 1
ATOM 1606 C C . VAL A 1 221 ? 15.212 5.440 -17.595 1.00 97.38 221 VAL A C 1
ATOM 1608 O O . VAL A 1 221 ? 14.750 4.338 -17.302 1.00 97.38 221 VAL A O 1
ATOM 1611 N N . GLY A 1 222 ? 15.842 6.213 -16.711 1.00 96.56 222 GLY A N 1
ATOM 1612 C CA . GLY A 1 222 ? 15.820 5.968 -15.272 1.00 96.56 222 GLY A CA 1
ATOM 1613 C C . GLY A 1 222 ? 14.465 6.374 -14.695 1.00 96.56 222 GLY A C 1
ATOM 1614 O O . GLY A 1 222 ? 14.082 7.537 -14.819 1.00 96.56 222 GLY A O 1
ATOM 1615 N N . TYR A 1 223 ? 13.743 5.455 -14.055 1.00 95.50 223 TYR A N 1
ATOM 1616 C CA . TYR A 1 223 ? 12.462 5.745 -13.390 1.00 95.50 223 TYR A CA 1
ATOM 1617 C C . TYR A 1 223 ? 12.443 5.259 -11.934 1.00 95.50 223 TYR A C 1
ATOM 1619 O O . TYR A 1 223 ? 13.270 4.448 -11.528 1.00 95.50 223 TYR A O 1
ATOM 1627 N N . HIS A 1 224 ? 11.506 5.753 -11.127 1.00 94.31 224 HIS A N 1
ATOM 1628 C CA . HIS A 1 224 ? 11.272 5.252 -9.771 1.00 94.31 224 HIS A CA 1
ATOM 1629 C C . HIS A 1 224 ? 9.952 4.480 -9.727 1.00 94.31 224 HIS A C 1
ATOM 1631 O O . HIS A 1 224 ? 8.986 4.882 -10.371 1.00 94.31 224 HIS A O 1
ATOM 1637 N N . THR A 1 225 ? 9.901 3.398 -8.952 1.00 93.94 225 THR A N 1
ATOM 1638 C CA . THR A 1 225 ? 8.644 2.703 -8.652 1.00 93.94 225 THR A CA 1
ATOM 1639 C C . THR A 1 225 ? 7.823 3.550 -7.669 1.00 93.94 225 THR A C 1
ATOM 1641 O O . THR A 1 225 ? 8.373 3.925 -6.628 1.00 93.94 225 THR A O 1
ATOM 1644 N N . PRO A 1 226 ? 6.539 3.848 -7.948 1.00 96.12 226 PRO A N 1
ATOM 1645 C CA . PRO A 1 226 ? 5.677 4.574 -7.018 1.00 96.12 226 PRO A CA 1
ATOM 1646 C C . PRO A 1 226 ? 5.572 3.894 -5.647 1.00 96.12 226 PRO A C 1
ATOM 1648 O O . PRO A 1 226 ? 5.468 2.671 -5.559 1.00 96.12 226 PRO A O 1
ATOM 1651 N N . VAL A 1 227 ? 5.541 4.684 -4.573 1.00 96.00 227 VAL A N 1
ATOM 1652 C CA . VAL A 1 227 ? 5.282 4.202 -3.207 1.00 96.00 227 VAL A CA 1
ATOM 1653 C C . VAL A 1 227 ? 4.039 4.902 -2.680 1.00 96.00 227 VAL A C 1
ATOM 1655 O O . VAL A 1 227 ? 4.102 6.047 -2.231 1.00 96.00 227 VAL A O 1
ATOM 1658 N N . LEU A 1 228 ? 2.903 4.210 -2.754 1.00 97.38 228 LEU A N 1
ATOM 1659 C CA . LEU A 1 228 ? 1.621 4.723 -2.282 1.00 97.38 228 LEU A CA 1
ATOM 1660 C C . LEU A 1 228 ? 1.583 4.868 -0.757 1.00 97.38 228 LEU A C 1
ATOM 1662 O O . LEU A 1 228 ? 2.078 4.014 -0.021 1.00 97.38 228 LEU A O 1
ATOM 1666 N N . ARG A 1 229 ? 0.949 5.947 -0.291 1.00 96.56 229 ARG A N 1
ATOM 1667 C CA . ARG A 1 229 ? 0.603 6.188 1.114 1.00 96.56 229 ARG A CA 1
ATOM 1668 C C . ARG A 1 229 ? -0.796 6.780 1.187 1.00 96.56 229 ARG A C 1
ATOM 1670 O O . ARG A 1 229 ? -0.978 7.941 0.847 1.00 96.56 229 ARG A O 1
ATOM 1677 N N . MET A 1 230 ? -1.769 5.982 1.613 1.00 96.31 230 MET A N 1
ATOM 1678 C CA . MET A 1 230 ? -3.157 6.420 1.785 1.00 96.31 230 MET A CA 1
ATOM 1679 C C . MET A 1 230 ? -3.374 6.913 3.221 1.00 96.31 230 MET A C 1
ATOM 1681 O O . MET A 1 230 ? -3.011 6.226 4.175 1.00 96.31 230 MET A O 1
ATOM 1685 N N . GLN A 1 231 ? -4.004 8.073 3.372 1.00 96.06 231 GLN A N 1
ATOM 1686 C CA . GLN A 1 231 ? -4.513 8.607 4.633 1.00 96.06 231 GLN A CA 1
ATOM 1687 C C . GLN A 1 231 ? -6.027 8.819 4.542 1.00 96.06 231 GLN A C 1
ATOM 1689 O O . GLN A 1 231 ? -6.571 9.078 3.470 1.00 96.06 231 GLN A O 1
ATOM 1694 N N . GLY A 1 232 ? -6.711 8.727 5.679 1.00 95.69 232 GLY A N 1
ATOM 1695 C CA . GLY A 1 232 ? -8.148 8.961 5.804 1.00 95.69 232 GLY A CA 1
ATOM 1696 C C . GLY A 1 232 ? -8.723 8.255 7.033 1.00 95.69 232 GLY A C 1
ATOM 1697 O O . GLY A 1 232 ? -7.988 7.571 7.752 1.00 95.69 232 GLY A O 1
ATOM 1698 N N . PRO A 1 233 ? -10.024 8.416 7.315 1.00 95.44 233 PRO A N 1
ATOM 1699 C CA . PRO A 1 233 ? -10.653 7.768 8.454 1.00 95.44 233 PRO A CA 1
ATOM 1700 C C . PRO A 1 233 ? -10.849 6.269 8.186 1.00 95.44 233 PRO A C 1
ATOM 1702 O O . PRO A 1 233 ? -11.490 5.879 7.208 1.00 95.44 233 PRO A O 1
ATOM 1705 N N . ALA A 1 234 ? -10.343 5.428 9.091 1.00 94.75 234 ALA A N 1
ATOM 1706 C CA . ALA A 1 234 ? -10.615 3.988 9.091 1.00 94.75 234 ALA A CA 1
ATOM 1707 C C . ALA A 1 234 ? -12.087 3.667 9.420 1.00 94.75 234 ALA A C 1
ATOM 1709 O O . ALA A 1 234 ? -12.577 2.598 9.067 1.00 94.75 234 ALA A O 1
ATOM 1710 N N . ILE A 1 235 ? -12.798 4.595 10.075 1.00 96.12 235 ILE A N 1
ATOM 1711 C CA . ILE A 1 235 ? -14.217 4.477 10.428 1.00 96.12 235 ILE A CA 1
ATOM 1712 C C . ILE A 1 235 ? -14.937 5.764 10.019 1.00 96.12 235 ILE A C 1
ATOM 1714 O O . ILE A 1 235 ? -14.547 6.857 10.430 1.00 96.12 235 ILE A O 1
ATOM 1718 N N . ALA A 1 236 ? -15.973 5.633 9.196 1.00 97.19 236 ALA A N 1
ATOM 1719 C CA . ALA A 1 236 ? -16.686 6.725 8.550 1.00 97.19 236 ALA A CA 1
ATOM 1720 C C . ALA A 1 236 ? -18.183 6.690 8.891 1.00 97.19 236 ALA A C 1
ATOM 1722 O O . ALA A 1 236 ? -18.829 5.645 8.824 1.00 97.19 236 ALA A O 1
ATOM 1723 N N . ALA A 1 237 ? -18.756 7.847 9.227 1.00 97.69 237 ALA A N 1
ATOM 1724 C CA . ALA A 1 237 ? -20.166 7.949 9.594 1.00 97.69 237 ALA A CA 1
ATOM 1725 C C . ALA A 1 237 ? -21.085 7.731 8.381 1.00 97.69 237 ALA A C 1
ATOM 1727 O O . ALA A 1 237 ? -20.989 8.450 7.383 1.00 97.69 237 ALA A O 1
ATOM 1728 N N . ARG A 1 238 ? -22.028 6.787 8.492 1.00 97.50 238 ARG A N 1
ATOM 1729 C CA . ARG A 1 238 ? -23.070 6.547 7.484 1.00 97.50 238 ARG A CA 1
ATOM 1730 C C . ARG A 1 238 ? -23.829 7.842 7.169 1.00 97.50 238 ARG A C 1
ATOM 1732 O O . ARG A 1 238 ? -24.242 8.565 8.076 1.00 97.50 238 ARG A O 1
ATOM 1739 N N . GLY A 1 239 ? -24.008 8.134 5.883 1.00 96.81 239 GLY A N 1
ATOM 1740 C CA . GLY A 1 239 ? -24.638 9.361 5.387 1.00 96.81 239 GLY A CA 1
ATOM 1741 C C . GLY A 1 239 ? -23.746 10.612 5.415 1.00 96.81 239 GLY A C 1
ATOM 1742 O O . GLY A 1 239 ? -24.221 11.688 5.063 1.00 96.81 239 GLY A O 1
ATOM 1743 N N . SER A 1 240 ? -22.469 10.497 5.800 1.00 96.38 240 SER A N 1
ATOM 1744 C CA . SER A 1 240 ? -21.477 11.584 5.748 1.00 96.38 240 SER A CA 1
ATOM 1745 C C . SER A 1 240 ? -20.323 11.233 4.805 1.00 96.38 240 SER A C 1
ATOM 1747 O O . SER A 1 240 ? -19.896 10.085 4.734 1.00 96.38 240 SER A O 1
ATOM 1749 N N . ALA A 1 241 ? -19.809 12.210 4.054 1.00 96.94 241 ALA A N 1
ATOM 1750 C CA . ALA A 1 241 ? -18.676 11.990 3.154 1.00 96.94 241 ALA A CA 1
ATOM 1751 C C . ALA A 1 241 ? -17.353 11.855 3.927 1.00 96.94 241 ALA A C 1
ATOM 1753 O O . ALA A 1 241 ? -16.998 12.733 4.715 1.00 96.94 241 ALA A O 1
ATOM 1754 N N . ALA A 1 242 ? -16.615 10.779 3.660 1.00 97.06 242 ALA A N 1
ATOM 1755 C CA . ALA A 1 242 ? -15.260 10.550 4.140 1.00 97.06 242 ALA A CA 1
ATOM 1756 C C . ALA A 1 242 ? -14.256 10.801 3.008 1.00 97.06 242 ALA A C 1
ATOM 1758 O O . ALA A 1 242 ? -14.421 10.285 1.901 1.00 97.06 242 ALA A O 1
ATOM 1759 N N . THR A 1 243 ? -13.224 11.596 3.292 1.00 98.00 243 THR A N 1
ATOM 1760 C CA . THR A 1 243 ? -12.166 11.961 2.339 1.00 98.00 243 THR A CA 1
ATOM 1761 C C . THR A 1 243 ? -10.909 11.141 2.597 1.00 98.00 243 THR A C 1
ATOM 1763 O O . THR A 1 243 ? -10.507 10.963 3.748 1.00 98.00 243 THR A O 1
ATOM 1766 N N . TYR A 1 244 ? -10.278 10.704 1.512 1.00 98.00 244 TYR A N 1
ATOM 1767 C CA . TYR A 1 244 ? -9.020 9.970 1.496 1.00 98.00 244 TYR A CA 1
ATOM 1768 C C . TYR A 1 244 ? -8.001 10.737 0.656 1.00 98.00 244 TYR A C 1
ATOM 1770 O O . TYR A 1 244 ? -8.346 11.313 -0.379 1.00 98.00 244 TYR A O 1
ATOM 1778 N N . ASP A 1 245 ? -6.758 10.767 1.121 1.00 97.00 245 ASP A N 1
ATOM 1779 C CA . ASP A 1 245 ? -5.653 11.499 0.505 1.00 97.00 245 ASP A CA 1
ATOM 1780 C C . ASP A 1 245 ? -4.455 10.570 0.288 1.00 97.00 245 ASP A C 1
ATOM 1782 O O . ASP A 1 245 ? -4.179 9.685 1.096 1.00 97.00 245 ASP A O 1
ATOM 1786 N N . ALA A 1 246 ? -3.756 10.775 -0.820 1.00 97.50 246 ALA A N 1
ATOM 1787 C CA . ALA A 1 246 ? -2.538 10.085 -1.204 1.00 97.50 246 ALA A CA 1
ATOM 1788 C C . ALA A 1 246 ? -1.358 11.048 -1.425 1.00 97.50 246 ALA A C 1
ATOM 1790 O O . ALA A 1 246 ? -0.338 10.636 -1.978 1.00 97.50 246 ALA A O 1
ATOM 1791 N N . SER A 1 247 ? -1.472 12.313 -1.001 1.00 96.31 247 SER A N 1
ATOM 1792 C CA . SER A 1 247 ? -0.465 13.370 -1.182 1.00 96.31 247 SER A CA 1
ATOM 1793 C C . SER A 1 247 ? 0.922 13.069 -0.590 1.00 96.31 247 SER A C 1
ATOM 1795 O O . SER A 1 247 ? 1.914 13.602 -1.083 1.00 96.31 247 SER A O 1
ATOM 1797 N N . GLU A 1 248 ? 1.027 12.182 0.407 1.00 96.75 248 GLU A N 1
ATOM 1798 C CA . GLU A 1 248 ? 2.313 11.691 0.939 1.00 96.75 248 GLU A CA 1
ATOM 1799 C C . GLU A 1 248 ? 2.958 10.561 0.110 1.00 96.75 248 GLU A C 1
ATOM 1801 O O . GLU A 1 248 ? 4.051 10.090 0.446 1.00 96.75 248 GLU A O 1
ATOM 1806 N N . SER A 1 249 ? 2.307 10.089 -0.956 1.00 97.62 249 SER A N 1
ATOM 1807 C CA . SER A 1 249 ? 2.870 9.058 -1.835 1.00 97.62 249 SER A CA 1
ATOM 1808 C C . SER A 1 249 ? 4.123 9.570 -2.547 1.00 97.62 249 SER A C 1
ATOM 1810 O O . SER A 1 249 ? 4.191 10.718 -2.981 1.00 97.62 249 SER A O 1
ATOM 1812 N N . LEU A 1 250 ? 5.122 8.702 -2.701 1.00 96.38 250 LEU A N 1
ATOM 1813 C CA . LEU A 1 250 ? 6.400 9.048 -3.323 1.00 96.38 250 LEU A CA 1
ATOM 1814 C C . LEU A 1 250 ? 6.443 8.565 -4.775 1.00 96.38 250 LEU A C 1
ATOM 1816 O O . LEU A 1 250 ? 5.920 7.495 -5.090 1.00 96.38 250 LEU A O 1
ATOM 1820 N N . TYR A 1 251 ? 7.128 9.324 -5.632 1.00 94.38 251 TYR A N 1
ATOM 1821 C CA . TYR A 1 251 ? 7.368 8.988 -7.041 1.00 94.38 251 TYR A CA 1
ATOM 1822 C C . TYR A 1 251 ? 6.089 8.849 -7.889 1.00 94.38 251 TYR A C 1
ATOM 1824 O O . TYR A 1 251 ? 6.005 8.000 -8.777 1.00 94.38 251 TYR A O 1
ATOM 1832 N N . ILE A 1 252 ? 5.079 9.675 -7.596 1.00 94.44 252 ILE A N 1
ATOM 1833 C CA . ILE A 1 252 ? 3.782 9.710 -8.295 1.00 94.44 252 ILE A CA 1
ATOM 1834 C C . ILE A 1 252 ? 3.643 10.878 -9.285 1.00 94.44 252 ILE A C 1
ATOM 1836 O O . ILE A 1 252 ? 2.603 11.009 -9.918 1.00 94.44 252 ILE A O 1
ATOM 1840 N N . GLU A 1 253 ? 4.657 11.734 -9.429 1.00 88.62 253 GLU A N 1
ATOM 1841 C CA . GLU A 1 253 ? 4.560 13.017 -10.144 1.00 88.62 253 GLU A CA 1
ATOM 1842 C C . GLU A 1 253 ? 4.186 12.920 -11.635 1.00 88.62 253 GLU A C 1
ATOM 1844 O O . GLU A 1 253 ? 3.537 13.830 -12.144 1.00 88.62 253 GLU A O 1
ATOM 1849 N N . ASP A 1 254 ? 4.524 11.808 -12.298 1.00 85.94 254 ASP A N 1
ATOM 1850 C CA . ASP A 1 254 ? 4.131 11.504 -13.686 1.00 85.94 254 ASP A CA 1
ATOM 1851 C C . ASP A 1 254 ? 3.136 10.322 -13.765 1.00 85.94 254 ASP A C 1
ATOM 1853 O O . ASP A 1 254 ? 2.875 9.789 -14.840 1.00 85.94 254 ASP A O 1
ATOM 1857 N N . ALA A 1 255 ? 2.605 9.848 -12.632 1.00 93.88 255 ALA A N 1
ATOM 1858 C CA . ALA A 1 255 ? 1.711 8.693 -12.587 1.00 93.88 255 ALA A CA 1
ATOM 1859 C C . ALA A 1 255 ? 0.243 9.128 -12.523 1.00 93.88 255 ALA A C 1
ATOM 1861 O O . ALA A 1 255 ? -0.140 9.962 -11.702 1.00 93.88 255 ALA A O 1
ATOM 1862 N N . ARG A 1 256 ? -0.627 8.499 -13.320 1.00 96.44 256 ARG A N 1
ATOM 1863 C CA . ARG A 1 256 ? -2.076 8.666 -13.149 1.00 96.44 256 ARG A CA 1
ATOM 1864 C C . ARG A 1 256 ? -2.546 7.834 -11.958 1.00 96.44 256 ARG A C 1
ATOM 1866 O O . ARG A 1 256 ? -2.384 6.616 -11.958 1.00 96.44 256 ARG A O 1
ATOM 1873 N N . LEU A 1 257 ? -3.159 8.480 -10.970 1.00 98.19 257 LEU A N 1
ATOM 1874 C CA . LEU A 1 257 ? -3.770 7.824 -9.813 1.00 98.19 257 LEU A CA 1
ATOM 1875 C C . LEU A 1 257 ? -5.260 7.574 -10.068 1.00 98.19 257 LEU A C 1
ATOM 1877 O O . LEU A 1 257 ? -5.973 8.504 -10.448 1.00 98.19 257 LEU A O 1
ATOM 1881 N N . VAL A 1 258 ? -5.721 6.345 -9.831 1.00 98.44 258 VAL A N 1
ATOM 1882 C CA . VAL A 1 258 ? -7.127 5.928 -9.963 1.00 98.44 258 VAL A CA 1
ATOM 1883 C C . VAL A 1 258 ? -7.589 5.272 -8.662 1.00 98.44 258 VAL A C 1
ATOM 1885 O O . VAL A 1 258 ? -6.921 4.374 -8.151 1.00 98.44 258 VAL A O 1
ATOM 1888 N N . TRP A 1 259 ? -8.737 5.703 -8.146 1.00 98.50 259 TRP A N 1
ATOM 1889 C CA . TRP A 1 259 ? -9.386 5.152 -6.957 1.00 98.50 259 TRP A CA 1
ATOM 1890 C C . TRP A 1 259 ? -10.577 4.272 -7.348 1.00 98.50 259 TRP A C 1
ATOM 1892 O O . TRP A 1 259 ? -11.361 4.627 -8.229 1.00 98.50 259 TRP A O 1
ATOM 1902 N N . GLU A 1 260 ? -10.750 3.146 -6.659 1.00 98.19 260 GLU A N 1
ATOM 1903 C CA . GLU A 1 260 ? -11.821 2.178 -6.915 1.00 98.19 260 GLU A CA 1
ATOM 1904 C C . GLU A 1 260 ? -12.459 1.708 -5.596 1.00 98.19 260 GLU A C 1
ATOM 1906 O O . GLU A 1 260 ? -11.764 1.266 -4.682 1.00 98.19 260 GLU A O 1
ATOM 1911 N N . LEU A 1 261 ? -13.792 1.755 -5.488 1.00 97.69 261 LEU A N 1
ATOM 1912 C CA . LEU A 1 261 ? -14.528 1.219 -4.335 1.00 97.69 261 LEU A CA 1
ATOM 1913 C C . LEU A 1 261 ? -14.938 -0.235 -4.622 1.00 97.69 261 LEU A C 1
ATOM 1915 O O . LEU A 1 261 ? -16.040 -0.497 -5.125 1.00 97.69 261 LEU A O 1
ATOM 1919 N N . ILE A 1 262 ? -13.995 -1.149 -4.369 1.00 97.56 262 ILE A N 1
ATOM 1920 C CA . ILE A 1 262 ? -13.979 -2.533 -4.874 1.00 97.56 262 ILE A CA 1
ATOM 1921 C C . ILE A 1 262 ? -14.783 -3.534 -4.034 1.00 97.56 262 ILE A C 1
ATOM 1923 O O . ILE A 1 262 ? -15.189 -4.566 -4.563 1.00 97.56 262 ILE A O 1
ATOM 1927 N N . ALA A 1 263 ? -15.057 -3.232 -2.762 1.00 98.00 263 ALA A N 1
ATOM 1928 C CA . ALA A 1 263 ? -16.019 -3.974 -1.941 1.00 98.00 263 ALA A CA 1
ATOM 1929 C C . ALA A 1 263 ? -16.852 -3.016 -1.079 1.00 98.00 263 ALA A C 1
ATOM 1931 O O . ALA A 1 263 ? -16.384 -1.935 -0.712 1.00 98.00 263 ALA A O 1
ATOM 1932 N N . ARG A 1 264 ? -18.102 -3.404 -0.807 1.00 97.62 264 ARG A N 1
ATOM 1933 C CA . ARG A 1 264 ? -19.142 -2.633 -0.100 1.00 97.62 264 ARG A CA 1
ATOM 1934 C C . ARG A 1 264 ? -20.096 -3.627 0.595 1.00 97.62 264 ARG A C 1
ATOM 1936 O O . ARG A 1 264 ? -20.151 -4.776 0.145 1.00 97.62 264 ARG A O 1
ATOM 1943 N N . PRO A 1 265 ? -20.874 -3.221 1.615 1.00 97.25 265 PRO A N 1
ATOM 1944 C CA . PRO A 1 265 ? -21.942 -4.046 2.185 1.00 97.25 265 PRO A CA 1
ATOM 1945 C C . PRO A 1 265 ? -23.010 -4.435 1.148 1.00 97.25 265 PRO A C 1
ATOM 1947 O O . PRO A 1 265 ? -23.203 -3.738 0.146 1.00 97.25 265 PRO A O 1
ATOM 1950 N N . GLU A 1 266 ? -23.736 -5.532 1.385 1.00 96.06 266 GLU A N 1
ATOM 1951 C CA . GLU A 1 266 ? -24.817 -5.960 0.487 1.00 96.06 266 GLU A CA 1
ATOM 1952 C C . GLU A 1 266 ? -25.913 -4.884 0.390 1.00 96.06 266 GLU A C 1
ATOM 1954 O O . GLU A 1 266 ? -26.350 -4.321 1.391 1.00 96.06 266 GLU A O 1
ATOM 1959 N N . GLY A 1 267 ? -26.340 -4.577 -0.838 1.00 96.38 267 GLY A N 1
ATOM 1960 C CA . GLY A 1 267 ? -27.308 -3.514 -1.124 1.00 96.38 267 GLY A CA 1
ATOM 1961 C C . GLY A 1 267 ? -26.729 -2.094 -1.182 1.00 96.38 267 GLY A C 1
ATOM 1962 O O . GLY A 1 267 ? -27.470 -1.179 -1.534 1.00 96.38 267 GLY A O 1
ATOM 1963 N N . SER A 1 268 ? -25.438 -1.892 -0.882 1.00 97.94 268 SER A N 1
ATOM 1964 C CA . SER A 1 268 ? -24.810 -0.564 -0.905 1.00 97.94 268 SER A CA 1
ATOM 1965 C C . SER A 1 268 ? -24.754 0.023 -2.318 1.00 97.94 268 SER A C 1
ATOM 1967 O O . SER A 1 268 ? -24.356 -0.630 -3.286 1.00 97.94 268 SER A O 1
ATOM 1969 N N . THR A 1 269 ? -25.121 1.298 -2.410 1.00 97.38 269 THR A N 1
ATOM 1970 C CA . THR A 1 269 ? -25.099 2.146 -3.608 1.00 97.38 269 THR A CA 1
ATOM 1971 C C . THR A 1 269 ? -24.016 3.227 -3.553 1.00 97.38 269 THR A C 1
ATOM 1973 O O . THR A 1 269 ? -23.922 4.036 -4.471 1.00 97.38 269 THR A O 1
ATOM 1976 N N . ALA A 1 270 ? -23.177 3.244 -2.510 1.00 97.62 270 ALA A N 1
ATOM 1977 C CA . ALA A 1 270 ? -22.099 4.217 -2.346 1.00 97.62 270 ALA A CA 1
ATOM 1978 C C . ALA A 1 270 ? -21.130 4.226 -3.545 1.00 97.62 270 ALA A C 1
ATOM 1980 O O . ALA A 1 270 ? -20.684 3.169 -3.996 1.00 97.62 270 ALA A O 1
ATOM 1981 N N . GLU A 1 271 ? -20.756 5.416 -4.021 1.00 96.94 271 GLU A N 1
ATOM 1982 C CA . GLU A 1 271 ? -19.816 5.637 -5.129 1.00 96.94 271 GLU A CA 1
ATOM 1983 C C . GLU A 1 271 ? -18.750 6.685 -4.764 1.00 96.94 271 GLU A C 1
ATOM 1985 O O . GLU A 1 271 ? -18.900 7.447 -3.806 1.00 96.94 271 GLU A O 1
ATOM 1990 N N . LEU A 1 272 ? -17.655 6.718 -5.533 1.00 97.50 272 LEU A N 1
ATOM 1991 C CA . LEU A 1 272 ? -16.579 7.699 -5.376 1.00 97.50 272 LEU A CA 1
ATOM 1992 C C . LEU A 1 272 ? -16.934 9.015 -6.074 1.00 97.50 272 LEU A C 1
ATOM 1994 O O . LEU A 1 272 ? -17.253 9.037 -7.260 1.00 97.50 272 LEU A O 1
ATOM 1998 N N . THR A 1 273 ? -16.786 10.124 -5.355 1.00 93.38 273 THR A N 1
ATOM 1999 C CA . THR A 1 273 ? -17.044 11.485 -5.856 1.00 93.38 273 THR A CA 1
ATOM 2000 C C . THR A 1 273 ? -16.014 11.919 -6.905 1.00 93.38 273 THR A C 1
ATOM 2002 O O . THR A 1 273 ? -16.334 12.674 -7.822 1.00 93.38 273 THR A O 1
ATOM 2005 N N . VAL A 1 274 ? -14.764 11.461 -6.761 1.00 93.31 274 VAL A N 1
ATOM 2006 C CA . VAL A 1 274 ? -13.624 11.804 -7.625 1.00 93.31 274 VAL A CA 1
ATOM 2007 C C . VAL A 1 274 ? -12.759 10.547 -7.815 1.00 93.31 274 VAL A C 1
ATOM 2009 O O . VAL A 1 274 ? -12.008 10.199 -6.906 1.00 93.31 274 VAL A O 1
ATOM 2012 N N . PRO A 1 275 ? -12.870 9.816 -8.939 1.00 95.25 275 PRO A N 1
ATOM 2013 C CA . PRO A 1 275 ? -12.163 8.545 -9.130 1.00 95.25 275 PRO A CA 1
ATOM 2014 C C . PRO A 1 275 ? -10.724 8.681 -9.658 1.00 95.25 275 PRO A C 1
ATOM 2016 O O . PRO A 1 275 ? -10.010 7.686 -9.684 1.00 95.25 275 PRO A O 1
ATOM 2019 N N . GLU A 1 276 ? -10.265 9.868 -10.070 1.00 96.56 276 GLU A N 1
ATOM 2020 C CA . GLU A 1 276 ? -8.877 10.098 -10.511 1.00 96.56 276 GLU A CA 1
ATOM 2021 C C . GLU A 1 276 ? -8.237 11.279 -9.763 1.00 96.56 276 GLU A C 1
ATOM 2023 O O . GLU A 1 276 ? -8.873 12.316 -9.573 1.00 96.56 276 GLU A O 1
ATOM 2028 N N . GLY A 1 277 ? -6.963 11.138 -9.379 1.00 96.19 277 GLY A N 1
ATOM 2029 C CA . GLY A 1 277 ? -6.177 12.175 -8.695 1.00 96.19 277 GLY A CA 1
ATOM 2030 C C . GLY A 1 277 ? -5.644 11.768 -7.316 1.00 96.19 277 GLY A C 1
ATOM 2031 O O . GLY A 1 277 ? -5.783 10.627 -6.884 1.00 96.19 277 GLY A O 1
ATOM 2032 N N . VAL A 1 278 ? -4.999 12.708 -6.616 1.00 96.38 278 VAL A N 1
ATOM 2033 C CA . VAL A 1 278 ? -4.365 12.451 -5.303 1.00 96.38 278 VAL A CA 1
ATOM 2034 C C . VAL A 1 278 ? -5.352 12.344 -4.139 1.00 96.38 278 VAL A C 1
ATOM 2036 O O . VAL A 1 278 ? -4.993 11.791 -3.110 1.00 96.38 278 VAL A O 1
ATOM 2039 N N . THR A 1 279 ? -6.588 12.819 -4.291 1.00 97.31 279 THR A N 1
ATOM 2040 C CA . THR A 1 279 ? -7.640 12.720 -3.269 1.00 97.31 279 THR A CA 1
ATOM 2041 C C . THR A 1 279 ? -8.912 12.113 -3.842 1.00 97.31 279 THR A C 1
ATOM 2043 O O . THR A 1 279 ? -9.230 12.287 -5.018 1.00 97.31 279 THR A O 1
ATOM 2046 N N . THR A 1 280 ? -9.674 11.434 -2.988 1.00 98.19 280 THR A N 1
ATOM 2047 C CA . THR A 1 280 ? -11.030 10.972 -3.297 1.00 98.19 280 THR A CA 1
ATOM 2048 C C . THR A 1 280 ? -11.943 11.102 -2.080 1.00 98.19 280 THR A C 1
ATOM 2050 O O . THR A 1 280 ? -11.491 11.379 -0.969 1.00 98.19 280 THR A O 1
ATOM 2053 N N . SER A 1 281 ? -13.241 10.888 -2.267 1.00 97.88 281 SER A N 1
ATOM 2054 C CA . SER A 1 281 ? -14.193 10.753 -1.168 1.00 97.88 281 SER A CA 1
ATOM 2055 C C . SER A 1 281 ? -15.396 9.906 -1.567 1.00 97.88 281 SER A C 1
ATOM 2057 O O . SER A 1 281 ? -15.835 9.945 -2.718 1.00 97.88 281 SER A O 1
ATOM 2059 N N . PHE A 1 282 ? -15.965 9.181 -0.607 1.00 98.06 282 PHE A N 1
ATOM 2060 C CA . PHE A 1 282 ? -17.267 8.522 -0.742 1.00 98.06 282 PHE A CA 1
ATOM 2061 C C . PHE A 1 282 ? -18.099 8.710 0.528 1.00 98.06 282 PHE A C 1
ATOM 2063 O O . PHE A 1 282 ? -17.581 9.079 1.583 1.00 98.06 282 PHE A O 1
ATOM 2070 N N . THR A 1 283 ? -19.399 8.455 0.426 1.00 98.31 283 THR A N 1
ATOM 2071 C CA . THR A 1 283 ? -20.323 8.440 1.564 1.00 98.31 283 THR A CA 1
ATOM 2072 C C . THR A 1 283 ? -20.776 7.002 1.802 1.00 98.31 283 THR A C 1
ATOM 2074 O O . THR A 1 283 ? -21.451 6.461 0.927 1.00 98.31 283 THR A O 1
ATOM 2077 N N . PRO A 1 284 ? -20.447 6.369 2.945 1.00 98.06 284 PRO A N 1
ATOM 2078 C CA . PRO A 1 284 ? -21.028 5.081 3.309 1.00 98.06 284 PRO A CA 1
ATOM 2079 C C . PRO A 1 284 ? -22.546 5.229 3.459 1.00 98.06 284 PRO A C 1
ATOM 2081 O O . PRO A 1 284 ? -23.009 6.119 4.176 1.00 98.06 284 PRO A O 1
ATOM 2084 N N . ASP A 1 285 ? -23.326 4.380 2.798 1.00 97.81 285 ASP A N 1
ATOM 2085 C CA . ASP A 1 285 ? -24.794 4.427 2.816 1.00 97.81 285 ASP A CA 1
ATOM 2086 C C . ASP A 1 285 ? -25.423 3.289 3.635 1.00 97.81 285 ASP A C 1
ATOM 2088 O O . ASP A 1 285 ? -26.501 3.467 4.199 1.00 97.81 285 ASP A O 1
ATOM 2092 N N . ILE A 1 286 ? -24.709 2.172 3.797 1.00 98.00 286 ILE A N 1
ATOM 2093 C CA . ILE A 1 286 ? -25.059 1.034 4.662 1.00 98.00 286 ILE A CA 1
ATOM 2094 C C . ILE A 1 286 ? -23.927 0.789 5.686 1.00 98.00 286 ILE A C 1
ATOM 2096 O O . ILE A 1 286 ? -22.762 1.033 5.353 1.00 98.00 286 ILE A O 1
ATOM 2100 N N . PRO A 1 287 ? -24.209 0.353 6.931 1.00 97.94 287 PRO A N 1
ATOM 2101 C CA . PRO A 1 287 ? -23.165 -0.037 7.881 1.00 97.94 287 PRO A CA 1
ATOM 2102 C C . PRO A 1 287 ? -22.375 -1.271 7.409 1.00 97.94 287 PRO A C 1
ATOM 2104 O O . PRO A 1 287 ? -22.896 -2.112 6.680 1.00 97.94 287 PRO A O 1
ATOM 2107 N N . GLY A 1 288 ? -21.117 -1.389 7.832 1.00 97.19 288 GLY A N 1
ATOM 2108 C CA . GLY A 1 288 ? -20.246 -2.534 7.554 1.00 97.19 288 GLY A CA 1
ATOM 2109 C C . GLY A 1 288 ? -18.978 -2.167 6.783 1.00 97.19 288 GLY A C 1
ATOM 2110 O O . GLY A 1 288 ? -18.607 -0.998 6.666 1.00 97.19 288 GLY A O 1
ATOM 2111 N N . SER A 1 289 ? -18.278 -3.183 6.279 1.00 97.25 289 SER A N 1
ATOM 2112 C CA . SER A 1 289 ? -16.962 -3.027 5.653 1.00 97.25 289 SER A CA 1
ATOM 2113 C C . SER A 1 289 ? -17.033 -2.582 4.189 1.00 97.25 289 SER A C 1
ATOM 2115 O O . SER A 1 289 ? -17.728 -3.173 3.363 1.00 97.25 289 SER A O 1
ATOM 2117 N N . TYR A 1 290 ? -16.216 -1.588 3.860 1.00 98.38 290 TYR A N 1
ATOM 2118 C CA . TYR A 1 290 ? -15.904 -1.127 2.512 1.00 98.38 290 TYR A CA 1
ATOM 2119 C C . TYR A 1 290 ? -14.411 -1.349 2.252 1.00 98.38 290 TYR A C 1
ATOM 2121 O O . TYR A 1 290 ? -13.597 -1.241 3.171 1.00 98.38 290 TYR A O 1
ATOM 2129 N N . LEU A 1 291 ? -14.038 -1.619 1.002 1.00 97.94 291 LEU A N 1
ATOM 2130 C CA . LEU A 1 291 ? -12.639 -1.734 0.590 1.00 97.94 291 LEU A CA 1
ATOM 2131 C C . LEU A 1 291 ? -12.352 -0.726 -0.521 1.00 97.94 291 LEU A C 1
ATOM 2133 O O . LEU A 1 291 ? -12.902 -0.818 -1.622 1.00 97.94 291 LEU A O 1
ATOM 2137 N N . LEU A 1 292 ? -11.499 0.246 -0.203 1.00 98.00 292 LEU A N 1
ATOM 2138 C CA . LEU A 1 292 ? -11.038 1.285 -1.112 1.00 98.00 292 LEU A CA 1
ATOM 2139 C C . LEU A 1 292 ? -9.669 0.888 -1.669 1.00 98.00 292 LEU A C 1
ATOM 2141 O O . LEU A 1 292 ? -8.735 0.659 -0.905 1.00 98.00 292 LEU A O 1
ATOM 2145 N N . ARG A 1 293 ? -9.537 0.840 -2.993 1.00 98.38 293 ARG A N 1
ATOM 2146 C CA . ARG A 1 293 ? -8.268 0.636 -3.695 1.00 98.38 293 ARG A CA 1
ATOM 2147 C C . ARG A 1 293 ? -7.779 1.950 -4.295 1.00 98.38 293 ARG A C 1
ATOM 2149 O O . ARG A 1 293 ? -8.575 2.741 -4.799 1.00 98.38 293 ARG A O 1
ATOM 2156 N N . LEU A 1 294 ? -6.465 2.135 -4.287 1.00 98.56 294 LEU A N 1
ATOM 2157 C CA . LEU A 1 294 ? -5.740 3.128 -5.066 1.00 98.56 294 LEU A CA 1
ATOM 2158 C C . LEU A 1 294 ? -4.732 2.413 -5.972 1.00 98.56 294 LEU A C 1
ATOM 2160 O O . LEU A 1 294 ? -3.908 1.637 -5.489 1.00 98.56 294 LEU A O 1
ATOM 2164 N N . THR A 1 295 ? -4.782 2.702 -7.269 1.00 98.44 295 THR A N 1
ATOM 2165 C CA . THR A 1 295 ? -3.885 2.147 -8.290 1.00 98.44 295 THR A CA 1
ATOM 2166 C C . THR A 1 295 ? -3.140 3.281 -8.993 1.00 98.44 295 THR A C 1
ATOM 2168 O O . THR A 1 295 ? -3.766 4.221 -9.489 1.00 98.44 295 THR A O 1
ATOM 2171 N N . THR A 1 296 ? -1.810 3.203 -9.074 1.00 97.81 296 THR A N 1
ATOM 2172 C CA . THR A 1 296 ? -1.006 4.081 -9.939 1.00 97.81 296 THR A CA 1
ATOM 2173 C C . THR A 1 296 ? -0.820 3.465 -11.318 1.00 97.81 296 THR A C 1
ATOM 2175 O O . THR A 1 296 ? -0.626 2.262 -11.458 1.00 97.81 296 THR A O 1
ATOM 2178 N N . TYR A 1 297 ? -0.814 4.311 -12.341 1.00 96.44 297 TYR A N 1
ATOM 2179 C CA . TYR A 1 297 ? -0.406 3.976 -13.700 1.00 96.44 297 TYR A CA 1
ATOM 2180 C C . TYR A 1 297 ? 0.761 4.904 -14.074 1.00 96.44 297 TYR A C 1
ATOM 2182 O O . TYR A 1 297 ? 0.508 6.031 -14.510 1.00 96.44 297 TYR A O 1
ATOM 2190 N N . PRO A 1 298 ? 2.020 4.501 -13.814 1.00 94.00 298 PRO A N 1
ATOM 2191 C CA . PRO A 1 298 ? 3.200 5.249 -14.241 1.00 94.00 298 PRO A CA 1
ATOM 2192 C C . PRO A 1 298 ? 3.468 5.058 -15.744 1.00 94.00 298 PRO A C 1
ATOM 2194 O O . PRO A 1 298 ? 3.095 4.037 -16.317 1.00 94.00 298 PRO A O 1
ATOM 2197 N N . ASP A 1 299 ? 4.188 5.997 -16.365 1.00 91.69 299 ASP A N 1
ATOM 2198 C CA . ASP A 1 299 ? 4.666 5.868 -17.757 1.00 91.69 299 ASP A CA 1
ATOM 2199 C C . ASP A 1 299 ? 5.621 4.672 -17.970 1.00 91.69 299 ASP A C 1
ATOM 2201 O O . ASP A 1 299 ? 5.778 4.185 -19.091 1.00 91.69 299 ASP A O 1
ATOM 2205 N N . TYR A 1 300 ? 6.283 4.206 -16.902 1.00 91.69 300 TYR A N 1
ATOM 2206 C CA . TYR A 1 300 ? 7.270 3.125 -16.932 1.00 91.69 300 TYR A CA 1
ATOM 2207 C C . TYR A 1 300 ? 7.164 2.234 -15.690 1.00 91.69 300 TYR A C 1
ATOM 2209 O O . TYR A 1 300 ? 7.011 2.729 -14.572 1.00 91.69 300 TYR A O 1
ATOM 2217 N N . GLY A 1 301 ? 7.331 0.925 -15.890 1.00 90.19 301 GLY A N 1
ATOM 2218 C CA . GLY A 1 301 ? 7.144 -0.088 -14.850 1.00 90.19 301 GLY A CA 1
ATOM 2219 C C . GLY A 1 301 ? 5.693 -0.561 -14.735 1.00 90.19 301 GLY A C 1
ATOM 2220 O O . GLY A 1 301 ? 4.825 -0.148 -15.501 1.00 90.19 301 GLY A O 1
ATOM 2221 N N . GLU A 1 302 ? 5.445 -1.459 -13.785 1.00 94.00 302 GLU A N 1
ATOM 2222 C CA . GLU A 1 302 ? 4.109 -2.008 -13.530 1.00 94.00 302 GLU A CA 1
ATOM 2223 C C . GLU A 1 302 ? 3.264 -1.077 -12.635 1.00 94.00 302 GLU A C 1
ATOM 2225 O O . GLU A 1 302 ? 3.824 -0.350 -11.804 1.00 94.00 302 GLU A O 1
ATOM 2230 N N . PRO A 1 303 ? 1.920 -1.121 -12.741 1.00 96.56 303 PRO A N 1
ATOM 2231 C CA . PRO A 1 303 ? 1.013 -0.463 -11.804 1.00 96.56 303 PRO A CA 1
ATOM 2232 C C . PRO A 1 303 ? 1.271 -0.852 -10.342 1.00 96.56 303 PRO A C 1
ATOM 2234 O O . PRO A 1 303 ? 1.440 -2.031 -10.026 1.00 96.56 303 PRO A O 1
ATOM 2237 N N . VAL A 1 304 ? 1.237 0.125 -9.429 1.00 97.56 304 VAL A N 1
ATOM 2238 C CA . VAL A 1 304 ? 1.347 -0.121 -7.980 1.00 97.56 304 VAL A CA 1
ATOM 2239 C C . VAL A 1 304 ? -0.022 0.050 -7.336 1.00 97.56 304 VAL A C 1
ATOM 2241 O O . VAL A 1 304 ? -0.704 1.045 -7.571 1.00 97.56 304 VAL A O 1
ATOM 2244 N N . VAL A 1 305 ? -0.416 -0.921 -6.513 1.00 98.06 305 VAL A N 1
ATOM 2245 C CA . VAL A 1 305 ? -1.730 -0.977 -5.860 1.00 98.06 305 VAL A CA 1
ATOM 2246 C C . VAL A 1 305 ? -1.565 -0.859 -4.347 1.00 98.06 305 VAL A C 1
ATOM 2248 O O . VAL A 1 305 ? -0.661 -1.459 -3.768 1.00 98.06 305 VAL A O 1
ATOM 2251 N N . SER A 1 306 ? -2.460 -0.111 -3.707 1.00 97.75 306 SER A N 1
ATOM 2252 C CA . SER A 1 306 ? -2.642 -0.068 -2.256 1.00 97.75 306 SER A CA 1
ATOM 2253 C C . SER A 1 306 ? -4.131 -0.156 -1.929 1.00 97.75 306 SER A C 1
ATOM 2255 O O . SER A 1 306 ? -4.967 0.329 -2.691 1.00 97.75 306 SER A O 1
ATOM 2257 N N . GLU A 1 307 ? -4.473 -0.773 -0.801 1.00 97.62 307 GLU A N 1
ATOM 2258 C CA . GLU A 1 307 ? -5.860 -0.978 -0.375 1.00 97.62 307 GLU A CA 1
ATOM 2259 C C . GLU A 1 307 ? -6.055 -0.553 1.084 1.00 97.62 307 GLU A C 1
ATOM 2261 O O . GLU A 1 307 ? -5.154 -0.688 1.911 1.00 97.62 307 GLU A O 1
ATOM 2266 N N . LEU A 1 308 ? -7.241 -0.029 1.391 1.00 96.19 308 LEU A N 1
ATOM 2267 C CA . LEU A 1 308 ? -7.632 0.460 2.707 1.00 96.19 308 LEU A CA 1
ATOM 2268 C C . LEU A 1 308 ? -9.042 -0.036 3.038 1.00 96.19 308 LEU A C 1
ATOM 2270 O O . LEU A 1 308 ? -10.008 0.276 2.338 1.00 96.19 308 LEU A O 1
ATOM 2274 N N . SER A 1 309 ? -9.153 -0.801 4.123 1.00 96.81 309 SER A N 1
ATOM 2275 C CA . SER A 1 309 ? -10.449 -1.162 4.703 1.00 96.81 309 SER A CA 1
ATOM 2276 C C . SER A 1 309 ? -11.037 0.038 5.443 1.00 96.81 309 SER A C 1
ATOM 2278 O O . SER A 1 309 ? -10.338 0.700 6.209 1.00 96.81 309 SER A O 1
ATOM 2280 N N . VAL A 1 310 ? -12.322 0.303 5.221 1.00 97.81 310 VAL A N 1
ATOM 2281 C CA . VAL A 1 310 ? -13.076 1.388 5.857 1.00 97.81 310 VAL A CA 1
ATOM 2282 C C . VAL A 1 310 ? -14.350 0.811 6.457 1.00 97.81 310 VAL A C 1
ATOM 2284 O O . VAL A 1 310 ? -15.121 0.145 5.771 1.00 97.81 310 VAL A O 1
ATOM 2287 N N . ILE A 1 311 ? -14.601 1.094 7.730 1.00 98.06 311 ILE A N 1
ATOM 2288 C CA . ILE A 1 311 ? -15.841 0.723 8.406 1.00 98.06 311 ILE A CA 1
ATOM 2289 C C . ILE A 1 311 ? -16.850 1.861 8.230 1.00 98.06 311 ILE A C 1
ATOM 2291 O O . ILE A 1 311 ? -16.681 2.938 8.798 1.00 98.06 311 ILE A O 1
ATOM 2295 N N . GLY A 1 312 ? -17.912 1.638 7.459 1.00 98.25 312 GLY A N 1
ATOM 2296 C CA . GLY A 1 312 ? -19.093 2.497 7.500 1.00 98.25 312 GLY A CA 1
ATOM 2297 C C . GLY A 1 312 ? -19.876 2.197 8.775 1.00 98.25 312 GLY A C 1
ATOM 2298 O O . GLY A 1 312 ? -20.280 1.057 8.978 1.00 98.25 312 GLY A O 1
ATOM 2299 N N . ALA A 1 313 ? -20.085 3.188 9.638 1.00 98.44 313 ALA A N 1
ATOM 2300 C CA . ALA A 1 313 ? -20.699 2.984 10.949 1.00 98.44 313 ALA A CA 1
ATOM 2301 C C . ALA A 1 313 ? -21.885 3.926 11.197 1.00 98.44 313 ALA A C 1
ATOM 2303 O O . ALA A 1 313 ? -21.874 5.094 10.794 1.00 98.44 313 ALA A O 1
ATOM 2304 N N . THR A 1 314 ? -22.914 3.436 11.888 1.00 98.69 314 THR A N 1
ATOM 2305 C CA . THR A 1 314 ? -24.095 4.219 12.264 1.00 98.69 314 THR A CA 1
ATOM 2306 C C . THR A 1 314 ? -23.721 5.277 13.315 1.00 98.69 314 THR A C 1
ATOM 2308 O O . THR A 1 314 ? -23.270 4.920 14.407 1.00 98.69 314 THR A O 1
ATOM 2311 N N . PRO A 1 315 ? -23.879 6.584 13.021 1.00 98.19 315 PRO A N 1
ATOM 2312 C CA . PRO A 1 315 ? -23.408 7.643 13.907 1.00 98.19 315 PRO A CA 1
ATOM 2313 C C . PRO A 1 315 ? -24.351 7.887 15.091 1.00 98.19 315 PRO A C 1
ATOM 2315 O O . PRO A 1 315 ? -25.551 8.092 14.922 1.00 98.19 315 PRO A O 1
ATOM 2318 N N . LEU A 1 316 ? -23.775 7.961 16.290 1.00 98.44 316 LEU A N 1
ATOM 2319 C CA . LEU A 1 316 ? -24.455 8.294 17.540 1.00 98.44 316 LEU A CA 1
ATOM 2320 C C . LEU A 1 316 ? -23.898 9.602 18.112 1.00 98.44 316 LEU A C 1
ATOM 2322 O O . LEU A 1 316 ? -22.687 9.765 18.261 1.00 98.44 316 LEU A O 1
ATOM 2326 N N . SER A 1 317 ? -24.780 10.538 18.455 1.00 97.69 317 SER A N 1
ATOM 2327 C CA . SER A 1 317 ? -24.458 11.742 19.233 1.00 97.69 317 SER A CA 1
ATOM 2328 C C . SER A 1 317 ? -25.716 12.282 19.927 1.00 97.69 317 SER A C 1
ATOM 2330 O O . SER A 1 317 ? -26.827 11.844 19.627 1.00 97.69 317 SER A O 1
ATOM 2332 N N . GLY A 1 318 ? -25.551 13.230 20.851 1.00 97.88 318 GLY A N 1
ATOM 2333 C CA . GLY A 1 318 ? -26.651 13.951 21.493 1.00 97.88 318 GLY A CA 1
ATOM 2334 C C . GLY A 1 318 ? -27.184 13.304 22.775 1.00 97.88 318 GLY A C 1
ATOM 2335 O O . GLY A 1 318 ? -26.559 12.426 23.371 1.00 97.88 318 GLY A O 1
ATOM 2336 N N . ILE A 1 319 ? -28.341 13.797 23.228 1.00 97.62 319 ILE A N 1
ATOM 2337 C CA . ILE A 1 319 ? -28.978 13.389 24.486 1.00 97.62 319 ILE A CA 1
ATOM 2338 C C . ILE A 1 319 ? -30.119 12.411 24.192 1.00 97.62 319 ILE A C 1
ATOM 2340 O O . ILE A 1 319 ? -31.070 12.754 23.491 1.00 97.62 319 ILE A O 1
ATOM 2344 N N . TYR A 1 320 ? -30.043 11.226 24.787 1.00 97.69 320 TYR A N 1
ATOM 2345 C CA . TYR A 1 320 ? -31.054 10.178 24.725 1.00 97.69 320 TYR A CA 1
ATOM 2346 C C . TYR A 1 320 ? -31.936 10.295 25.971 1.00 97.69 320 TYR A C 1
ATOM 2348 O O . TYR A 1 320 ? -31.530 9.926 27.073 1.00 97.69 320 TYR A O 1
ATOM 2356 N N . SER A 1 321 ? -33.119 10.888 25.792 1.00 97.19 321 SER A N 1
ATOM 2357 C CA . SER A 1 321 ? -34.126 11.151 26.837 1.00 97.19 321 SER A CA 1
ATOM 2358 C C . SER A 1 321 ? -35.333 10.204 26.793 1.00 97.19 321 SER A C 1
ATOM 2360 O O . SER A 1 321 ? -36.327 10.412 27.489 1.00 97.19 321 SER A O 1
ATOM 2362 N N . SER A 1 322 ? -35.232 9.157 25.979 1.00 97.88 322 SER A N 1
ATOM 2363 C CA . SER A 1 322 ? -36.118 7.998 25.930 1.00 97.88 322 SER A CA 1
ATOM 2364 C C . SER A 1 322 ? -35.268 6.737 25.812 1.00 97.88 322 SER A C 1
ATOM 2366 O O . SER A 1 322 ? -34.090 6.817 25.454 1.00 97.88 322 SER A O 1
ATOM 2368 N N . ASP A 1 323 ? -35.872 5.577 26.054 1.00 98.38 323 ASP A N 1
ATOM 2369 C CA . ASP A 1 323 ? -35.195 4.299 25.850 1.00 98.38 323 ASP A CA 1
ATOM 2370 C C . ASP A 1 323 ? -34.709 4.140 24.401 1.00 98.38 323 ASP A C 1
ATOM 2372 O O . ASP A 1 323 ? -35.384 4.534 23.445 1.00 98.38 323 ASP A O 1
ATOM 2376 N N . PHE A 1 324 ? -33.523 3.557 24.257 1.00 98.56 324 PHE A N 1
ATOM 2377 C CA . PHE A 1 324 ? -32.852 3.306 22.989 1.00 98.56 324 PHE A CA 1
ATOM 2378 C C . PHE A 1 324 ? -32.134 1.956 23.036 1.00 98.56 324 PHE A C 1
ATOM 2380 O O . PHE A 1 324 ? -31.676 1.499 24.085 1.00 98.56 324 PHE A O 1
ATOM 2387 N N . THR A 1 325 ? -32.035 1.284 21.895 1.00 98.62 325 THR A N 1
ATOM 2388 C CA . THR A 1 325 ? -31.291 0.031 21.759 1.00 98.62 325 THR A CA 1
ATOM 2389 C C . THR A 1 325 ? -30.575 0.040 20.417 1.00 98.62 325 THR A C 1
ATOM 2391 O O . THR A 1 325 ? -31.205 0.251 19.383 1.00 98.62 325 THR A O 1
ATOM 2394 N N . MET A 1 326 ? -29.258 -0.155 20.450 1.00 98.75 326 MET A N 1
ATOM 2395 C CA . MET A 1 326 ? -28.452 -0.432 19.267 1.00 98.75 326 MET A CA 1
ATOM 2396 C C . MET A 1 326 ? -28.812 -1.831 18.762 1.00 98.75 326 MET A C 1
ATOM 2398 O O . MET A 1 326 ? -28.714 -2.792 19.525 1.00 98.75 326 MET A O 1
ATOM 2402 N N . VAL A 1 327 ? -29.257 -1.933 17.510 1.00 98.50 327 VAL A N 1
ATOM 2403 C CA . VAL A 1 327 ? -29.717 -3.187 16.897 1.00 98.50 327 VAL A CA 1
ATOM 2404 C C . VAL A 1 327 ? -28.657 -3.744 15.956 1.00 98.50 327 VAL A C 1
ATOM 2406 O O . VAL A 1 327 ? -27.966 -2.988 15.270 1.00 98.50 327 VAL A O 1
ATOM 2409 N N . LEU A 1 328 ? -28.528 -5.067 15.896 1.00 97.56 328 LEU A N 1
ATOM 2410 C CA . LEU A 1 328 ? -27.436 -5.729 15.182 1.00 97.56 328 LEU A CA 1
ATOM 2411 C C . LEU A 1 328 ? -27.455 -5.429 13.672 1.00 97.56 328 LEU A C 1
ATOM 2413 O O . LEU A 1 328 ? -26.401 -5.278 13.064 1.00 97.56 328 LEU A O 1
ATOM 2417 N N . SER A 1 329 ? -28.640 -5.243 13.080 1.00 96.12 329 SER A N 1
ATOM 2418 C CA . SER A 1 329 ? -28.818 -4.867 11.664 1.00 96.12 329 SER A CA 1
ATOM 2419 C C . SER A 1 329 ? -28.294 -3.476 11.289 1.00 96.12 329 SER A C 1
ATOM 2421 O O . SER A 1 329 ? -28.205 -3.156 10.109 1.00 96.12 329 SER A O 1
ATOM 2423 N N . GLU A 1 330 ? -28.007 -2.633 12.279 1.00 97.75 330 GLU A N 1
ATOM 2424 C CA . GLU A 1 330 ? -27.504 -1.265 12.109 1.00 97.75 330 GLU A CA 1
ATOM 2425 C C . GLU A 1 330 ? -26.064 -1.113 12.643 1.00 97.75 330 GLU A C 1
ATOM 2427 O O . GLU A 1 330 ? -25.492 -0.021 12.577 1.00 97.75 330 GLU A O 1
ATOM 2432 N N . SER A 1 331 ? -25.487 -2.210 13.150 1.00 97.94 331 SER A N 1
ATOM 2433 C CA . SER A 1 331 ? -24.089 -2.351 13.562 1.00 97.94 331 SER A CA 1
ATOM 2434 C C . SER A 1 331 ? -23.168 -2.409 12.331 1.00 97.94 331 SER A C 1
ATOM 2436 O O . SER A 1 331 ? -23.579 -2.954 11.304 1.00 97.94 331 SER A O 1
ATOM 2438 N N . PRO A 1 332 ? -21.924 -1.899 12.390 1.00 98.56 332 PRO A N 1
ATOM 2439 C CA . PRO A 1 332 ? -21.277 -1.233 13.521 1.00 98.56 332 PRO A CA 1
ATOM 2440 C C . PRO A 1 332 ? -21.789 0.185 13.777 1.00 98.56 332 PRO A C 1
ATOM 2442 O O . PRO A 1 332 ? -22.214 0.899 12.869 1.00 98.56 332 PRO A O 1
ATOM 2445 N N . TYR A 1 333 ? -21.683 0.622 15.028 1.00 98.69 333 TYR A N 1
ATOM 2446 C CA . TYR A 1 333 ? -21.987 1.978 15.475 1.00 98.69 333 TYR A CA 1
ATOM 2447 C C . TYR A 1 333 ? -20.711 2.772 15.774 1.00 98.69 333 TYR A C 1
ATOM 2449 O O . TYR A 1 333 ? -19.675 2.218 16.135 1.00 98.69 333 TYR A O 1
ATOM 2457 N N . MET A 1 334 ? -20.783 4.101 15.696 1.00 98.25 334 MET A N 1
ATOM 2458 C CA . MET A 1 334 ? -19.698 4.983 16.136 1.00 98.25 334 MET A CA 1
ATOM 2459 C C . MET A 1 334 ? -20.212 6.167 16.947 1.00 98.25 334 MET A C 1
ATOM 2461 O O . MET A 1 334 ? -21.245 6.756 16.628 1.00 98.25 334 MET A O 1
ATOM 2465 N N . LEU A 1 335 ? -19.449 6.580 17.959 1.00 98.06 335 LEU A N 1
ATOM 2466 C CA . LEU A 1 335 ? -19.660 7.874 18.604 1.00 98.06 335 LEU A CA 1
ATOM 2467 C C . LEU A 1 335 ? -19.200 8.978 17.639 1.00 98.06 335 LEU A C 1
ATOM 2469 O O . LEU A 1 335 ? -18.006 9.208 17.478 1.00 98.06 335 LEU A O 1
ATOM 2473 N N . ALA A 1 336 ? -20.149 9.653 16.990 1.00 96.06 336 ALA A N 1
ATOM 2474 C CA . ALA A 1 336 ? -19.917 10.810 16.117 1.00 96.06 336 ALA A CA 1
ATOM 2475 C C . ALA A 1 336 ? -19.956 12.150 16.886 1.00 96.06 336 ALA A C 1
ATOM 2477 O O . ALA A 1 336 ? -19.829 13.228 16.309 1.00 96.06 336 ALA A O 1
ATOM 2478 N N . GLY A 1 337 ? -20.166 12.078 18.199 1.00 96.62 337 GLY A N 1
ATOM 2479 C CA . GLY A 1 337 ? -20.164 13.185 19.140 1.00 96.62 337 GLY A CA 1
ATOM 2480 C C . GLY A 1 337 ? -20.323 12.652 20.562 1.00 96.62 337 GLY A C 1
ATOM 2481 O O . GLY A 1 337 ? -20.392 11.442 20.780 1.00 96.62 337 GLY A O 1
ATOM 2482 N N . TRP A 1 338 ? -20.421 13.551 21.539 1.00 95.56 338 TRP A N 1
ATOM 2483 C CA . TRP A 1 338 ? -20.812 13.179 22.901 1.00 95.56 338 TRP A CA 1
ATOM 2484 C C . TRP A 1 338 ? -22.197 12.523 22.886 1.00 95.56 338 TRP A C 1
ATOM 2486 O O . TRP A 1 338 ? -23.126 13.084 22.301 1.00 95.56 338 TRP A O 1
ATOM 2496 N N . VAL A 1 339 ? -22.334 11.366 23.536 1.00 98.00 339 VAL A N 1
ATOM 2497 C CA . VAL A 1 339 ? -23.624 10.704 23.778 1.00 98.00 339 VAL A CA 1
ATOM 2498 C C . VAL A 1 339 ? -23.933 10.785 25.266 1.00 98.00 339 VAL A C 1
ATOM 2500 O O . VAL A 1 339 ? -23.062 10.502 26.086 1.00 98.00 339 VAL A O 1
ATOM 2503 N N . GLN A 1 340 ? -25.161 11.161 25.618 1.00 97.31 340 GLN A N 1
ATOM 2504 C CA . GLN A 1 340 ? -25.594 11.316 27.006 1.00 97.31 340 GLN A CA 1
ATOM 2505 C C . GLN A 1 340 ? -26.937 10.609 27.242 1.00 97.31 340 GLN A C 1
ATOM 2507 O O . GLN A 1 340 ? -27.947 10.985 26.651 1.00 97.31 340 GLN A O 1
ATOM 2512 N N . VAL A 1 341 ? -26.967 9.614 28.126 1.00 97.31 341 VAL A N 1
ATOM 2513 C CA . VAL A 1 341 ? -28.176 8.880 28.534 1.00 97.31 341 VAL A CA 1
ATOM 2514 C C . VAL A 1 341 ? -28.819 9.601 29.716 1.00 97.31 341 VAL A C 1
ATOM 2516 O O . VAL A 1 341 ? -28.178 9.754 30.756 1.00 97.31 341 VAL A O 1
ATOM 2519 N N . ALA A 1 342 ? -30.066 10.054 29.578 1.00 96.50 342 ALA A N 1
ATOM 2520 C CA . ALA A 1 342 ? -30.793 10.724 30.657 1.00 96.50 342 ALA A CA 1
ATOM 2521 C C . ALA A 1 342 ? -31.141 9.766 31.811 1.00 96.50 342 ALA A C 1
ATOM 2523 O O . ALA A 1 342 ? -31.294 8.564 31.610 1.00 96.50 342 ALA A O 1
ATOM 2524 N N . SER A 1 343 ? -31.327 10.307 33.020 1.00 95.00 343 SER A N 1
ATOM 2525 C CA . SER A 1 343 ? -31.562 9.524 34.246 1.00 95.00 343 SER A CA 1
ATOM 2526 C C . SER A 1 343 ? -32.839 8.679 34.258 1.00 95.00 343 SER A C 1
ATOM 2528 O O . SER A 1 343 ? -32.939 7.729 35.026 1.00 95.00 343 SER A O 1
ATOM 2530 N N . SER A 1 344 ? -33.800 8.976 33.382 1.00 92.88 344 SER A N 1
ATOM 2531 C CA . SER A 1 344 ? -35.045 8.220 33.207 1.00 92.88 344 SER A CA 1
ATOM 2532 C C . SER A 1 344 ? -35.066 7.387 31.917 1.00 92.88 344 SER A C 1
ATOM 2534 O O . SER A 1 344 ? -36.124 7.256 31.301 1.00 92.88 344 SER A O 1
ATOM 2536 N N . SER A 1 345 ? -33.912 6.911 31.439 1.00 97.44 345 SER A N 1
ATOM 2537 C CA . SER A 1 345 ? -33.795 6.227 30.143 1.00 97.44 345 SER A CA 1
ATOM 2538 C C . SER A 1 345 ? -32.813 5.056 30.180 1.00 97.44 345 SER A C 1
ATOM 2540 O O . SER A 1 345 ? -31.764 5.130 30.825 1.00 97.44 345 SER A O 1
ATOM 2542 N N . ARG A 1 346 ? -33.149 3.985 29.454 1.00 97.88 346 ARG A N 1
ATOM 2543 C CA . ARG A 1 346 ? -32.290 2.827 29.179 1.00 97.88 346 ARG A CA 1
ATOM 2544 C C . ARG A 1 346 ? -31.605 2.980 27.824 1.00 97.88 346 ARG A C 1
ATOM 2546 O O . ARG A 1 346 ? -32.274 3.090 26.801 1.00 97.88 346 ARG A O 1
ATOM 2553 N N . PHE A 1 347 ? -30.281 2.914 27.804 1.00 98.44 347 PHE A N 1
ATOM 2554 C CA . PHE A 1 347 ? -29.476 2.805 26.590 1.00 98.44 347 PHE A CA 1
ATOM 2555 C C . PHE A 1 347 ? -28.887 1.397 26.524 1.00 98.44 347 PHE A C 1
ATOM 2557 O O . PHE A 1 347 ? -28.212 0.967 27.457 1.00 98.44 347 PHE A O 1
ATOM 2564 N N . ALA A 1 348 ? -29.168 0.661 25.455 1.00 98.62 348 ALA A N 1
ATOM 2565 C CA . ALA A 1 348 ? -28.845 -0.760 25.372 1.00 98.62 348 ALA A CA 1
ATOM 2566 C C . ALA A 1 348 ? -28.270 -1.171 24.015 1.00 98.62 348 ALA A C 1
ATOM 2568 O O . ALA A 1 348 ? -28.214 -0.369 23.082 1.00 98.62 348 ALA A O 1
ATOM 2569 N N . ALA A 1 349 ? -27.862 -2.432 23.914 1.00 98.69 349 ALA A N 1
ATOM 2570 C CA . ALA A 1 349 ? -27.359 -3.046 22.694 1.00 98.69 349 ALA A CA 1
ATOM 2571 C C . ALA A 1 349 ? -27.822 -4.503 22.591 1.00 98.69 349 ALA A C 1
ATOM 2573 O O . ALA A 1 349 ? -27.931 -5.192 23.607 1.00 98.69 349 ALA A O 1
ATOM 2574 N N . GLU A 1 350 ? -28.086 -4.961 21.371 1.00 98.69 350 GLU A N 1
ATOM 2575 C CA . GLU A 1 350 ? -28.263 -6.382 21.070 1.00 98.69 350 GLU A CA 1
ATOM 2576 C C . GLU A 1 350 ? -26.911 -7.135 21.121 1.00 98.69 350 GLU A C 1
ATOM 2578 O O . GLU A 1 350 ? -25.855 -6.525 20.920 1.00 98.69 350 GLU A O 1
ATOM 2583 N N . PRO A 1 351 ? -26.906 -8.457 21.384 1.00 98.69 351 PRO A N 1
ATOM 2584 C CA . PRO A 1 351 ? -25.701 -9.283 21.293 1.00 98.69 351 PRO A CA 1
ATOM 2585 C C . PRO A 1 351 ? -25.013 -9.165 19.923 1.00 98.69 351 PRO A C 1
ATOM 2587 O O . PRO A 1 351 ? -25.685 -9.133 18.893 1.00 98.69 351 PRO A O 1
ATOM 2590 N N . GLY A 1 352 ? -23.678 -9.121 19.906 1.00 98.19 352 GLY A N 1
ATOM 2591 C CA . GLY A 1 352 ? -22.882 -8.974 18.679 1.00 98.19 352 GLY A CA 1
ATOM 2592 C C . GLY A 1 352 ? -22.738 -7.541 18.145 1.00 98.19 352 GLY A C 1
ATOM 2593 O O . GLY A 1 352 ? -22.096 -7.351 17.116 1.00 98.19 352 GLY A O 1
ATOM 2594 N N . VAL A 1 353 ? -23.328 -6.529 18.793 1.00 98.75 353 VAL A N 1
ATOM 2595 C CA . VAL A 1 353 ? -23.169 -5.126 18.373 1.00 98.75 353 VAL A CA 1
ATOM 2596 C C . VAL A 1 353 ? -21.740 -4.628 18.620 1.00 98.75 353 VAL A C 1
ATOM 2598 O O . VAL A 1 353 ? -21.170 -4.832 19.691 1.00 98.75 353 VAL A O 1
ATOM 2601 N N . GLU A 1 354 ? -21.203 -3.896 17.646 1.00 98.62 354 GLU A N 1
ATOM 2602 C CA . GLU A 1 354 ? -19.915 -3.204 17.718 1.00 98.62 354 GLU A CA 1
ATOM 2603 C C . GLU A 1 354 ? -20.136 -1.693 17.893 1.00 98.62 354 GLU A C 1
ATOM 2605 O O . GLU A 1 354 ? -20.942 -1.087 17.179 1.00 98.62 354 GLU A O 1
ATOM 2610 N N . LEU A 1 355 ? -19.404 -1.060 18.814 1.00 98.62 355 LEU A N 1
ATOM 2611 C CA . LEU A 1 355 ? -19.410 0.389 19.028 1.00 98.62 355 LEU A CA 1
ATOM 2612 C C . LEU A 1 355 ? -17.982 0.946 19.084 1.00 98.62 355 LEU A C 1
ATOM 2614 O O . LEU A 1 355 ? -17.171 0.544 19.917 1.00 98.62 355 LEU A O 1
ATOM 2618 N N . TYR A 1 356 ? -17.714 1.945 18.243 1.00 98.19 356 TYR A N 1
ATOM 2619 C CA . TYR A 1 356 ? -16.408 2.587 18.107 1.00 98.19 356 TYR A CA 1
ATOM 2620 C C . TYR A 1 356 ? -16.355 3.986 18.740 1.00 98.19 356 TYR A C 1
ATOM 2622 O O . TYR A 1 356 ? -17.060 4.919 18.336 1.00 98.19 356 TYR A O 1
ATOM 2630 N N . GLY A 1 357 ? -15.467 4.162 19.718 1.00 94.31 357 GLY A N 1
ATOM 2631 C CA . GLY A 1 357 ? -15.208 5.426 20.402 1.00 94.31 357 GLY A CA 1
ATOM 2632 C C . GLY A 1 357 ? -14.217 6.314 19.651 1.00 94.31 357 GLY A C 1
ATOM 2633 O O . GLY A 1 357 ? -13.013 6.259 19.895 1.00 94.31 357 GLY A O 1
ATOM 2634 N N . GLN A 1 358 ? -14.709 7.203 18.783 1.00 92.44 358 GLN A N 1
ATOM 2635 C CA . GLN A 1 358 ? -13.883 8.190 18.065 1.00 92.44 358 GLN A CA 1
ATOM 2636 C C . GLN A 1 358 ? -13.474 9.379 18.970 1.00 92.44 358 GLN A C 1
ATOM 2638 O O . GLN A 1 358 ? -13.729 10.541 18.672 1.00 92.44 358 GLN A O 1
ATOM 2643 N N . GLY A 1 359 ? -12.889 9.089 20.137 1.00 92.25 359 GLY A N 1
ATOM 2644 C CA . GLY A 1 359 ? -12.417 10.070 21.128 1.00 92.25 359 GLY A CA 1
ATOM 2645 C C . GLY A 1 359 ? -13.489 10.667 22.056 1.00 92.25 359 GLY A C 1
ATOM 2646 O O . GLY A 1 359 ? -13.146 11.138 23.145 1.00 92.25 359 GLY A O 1
ATOM 2647 N N . TYR A 1 360 ? -14.767 10.616 21.672 1.00 95.31 360 TYR A N 1
ATOM 2648 C CA . TYR A 1 360 ? -15.908 11.067 22.481 1.00 95.31 360 TYR A CA 1
ATOM 2649 C C . TYR A 1 360 ? -16.240 10.118 23.651 1.00 95.31 360 TYR A C 1
ATOM 2651 O O . TYR A 1 360 ? -15.845 8.952 23.655 1.00 95.31 360 TYR A O 1
ATOM 2659 N N . GLN A 1 361 ? -16.994 10.615 24.641 1.00 94.06 361 GLN A N 1
ATOM 2660 C CA . GLN A 1 361 ? -17.550 9.796 25.730 1.00 94.06 361 GLN A CA 1
ATOM 2661 C C . GLN A 1 361 ? -19.013 9.400 25.497 1.00 94.06 361 GLN A C 1
ATOM 2663 O O . GLN A 1 361 ? -19.811 10.182 24.971 1.00 94.06 361 GLN A O 1
ATOM 2668 N N . LEU A 1 362 ? -19.353 8.221 26.020 1.00 97.06 362 LEU A N 1
ATOM 2669 C CA . LEU A 1 362 ? -20.700 7.804 26.395 1.00 97.06 362 LEU A CA 1
ATOM 2670 C C . LEU A 1 362 ? -20.911 8.146 27.880 1.00 97.06 362 LEU A C 1
ATOM 2672 O O . LEU A 1 362 ? -20.276 7.568 28.763 1.00 97.06 362 LEU A O 1
ATOM 2676 N N . GLN A 1 363 ? -21.775 9.119 28.153 1.00 95.62 363 GLN A N 1
ATOM 2677 C CA . GLN A 1 363 ? -22.091 9.609 29.493 1.00 95.62 363 GLN A CA 1
ATOM 2678 C C . GLN A 1 363 ? -23.430 9.018 29.946 1.00 95.62 363 GLN A C 1
ATOM 2680 O O . GLN A 1 363 ? -24.453 9.224 29.301 1.00 95.62 363 GLN A O 1
ATOM 2685 N N . VAL A 1 364 ? -23.432 8.269 31.044 1.00 95.81 364 VAL A N 1
ATOM 2686 C CA . VAL A 1 364 ? -24.592 7.524 31.542 1.00 95.81 364 VAL A CA 1
ATOM 2687 C C . VAL A 1 364 ? -25.092 8.173 32.825 1.00 95.81 364 VAL A C 1
ATOM 2689 O O . VAL A 1 364 ? -24.399 8.140 33.839 1.00 95.81 364 VAL A O 1
ATOM 2692 N N . TRP A 1 365 ? -26.289 8.762 32.795 1.00 95.06 365 TRP A N 1
ATOM 2693 C CA . TRP A 1 365 ? -26.988 9.228 34.004 1.00 95.06 365 TRP A CA 1
ATOM 2694 C C . TRP A 1 365 ? -28.182 8.333 34.365 1.00 95.06 365 TRP A C 1
ATOM 2696 O O . TRP A 1 365 ? -28.662 8.398 35.490 1.00 95.06 365 TRP A O 1
ATOM 2706 N N . GLY A 1 366 ? -28.664 7.518 33.418 1.00 95.56 366 GLY A N 1
ATOM 2707 C CA . GLY A 1 366 ? -29.726 6.523 33.608 1.00 95.56 366 GLY A CA 1
ATOM 2708 C C . GLY A 1 366 ? -29.194 5.096 33.657 1.00 95.56 366 GLY A C 1
ATOM 2709 O O . GLY A 1 366 ? -28.231 4.813 34.367 1.00 95.56 366 GLY A O 1
ATOM 2710 N N . LEU A 1 367 ? -29.824 4.206 32.888 1.00 97.50 367 LEU A N 1
ATOM 2711 C CA . LEU A 1 367 ? -29.441 2.800 32.775 1.00 97.50 367 LEU A CA 1
ATOM 2712 C C . LEU A 1 367 ? -28.642 2.556 31.487 1.00 97.50 367 LEU A C 1
ATOM 2714 O O . LEU A 1 367 ? -29.145 2.808 30.393 1.00 97.50 367 LEU A O 1
ATOM 2718 N N . LEU A 1 368 ? -27.437 2.000 31.607 1.00 98.31 368 LEU A N 1
ATOM 2719 C CA . LEU A 1 368 ? -26.749 1.322 30.504 1.00 98.31 368 LEU A CA 1
ATOM 2720 C C . LEU A 1 368 ? -27.002 -0.187 30.614 1.00 98.31 368 LEU A C 1
ATOM 2722 O O . LEU A 1 368 ? -26.861 -0.742 31.700 1.00 98.31 368 LEU A O 1
ATOM 2726 N N . ASP A 1 369 ? -27.372 -0.855 29.524 1.00 98.44 369 ASP A N 1
ATOM 2727 C CA . ASP A 1 369 ? -27.667 -2.294 29.517 1.00 98.44 369 ASP A CA 1
ATOM 2728 C C . ASP A 1 369 ? -27.113 -2.967 28.253 1.00 98.44 369 ASP A C 1
ATOM 2730 O O . ASP A 1 369 ? -27.803 -3.125 27.243 1.00 98.44 369 ASP A O 1
ATOM 2734 N N . PHE A 1 370 ? -25.830 -3.322 28.301 1.00 98.56 370 PHE A N 1
ATOM 2735 C CA . PHE A 1 370 ? -25.135 -4.056 27.245 1.00 98.56 370 PHE A CA 1
ATOM 2736 C C . PHE A 1 370 ? -24.995 -5.515 27.684 1.00 98.56 370 PHE A C 1
ATOM 2738 O O . PHE A 1 370 ? -24.053 -5.882 28.385 1.00 98.56 370 PHE A O 1
ATOM 2745 N N . SER A 1 371 ? -25.969 -6.332 27.283 1.00 97.00 371 SER A N 1
ATOM 2746 C CA . SER A 1 371 ? -26.071 -7.752 27.631 1.00 97.00 371 SER A CA 1
ATOM 2747 C C . SER A 1 371 ? -25.886 -8.621 26.385 1.00 97.00 371 SER A C 1
ATOM 2749 O O . SER A 1 371 ? -26.854 -8.941 25.696 1.00 97.00 371 SER A O 1
ATOM 2751 N N . GLY A 1 372 ? -24.637 -8.981 26.089 1.00 97.94 372 GLY A N 1
ATOM 2752 C CA . GLY A 1 372 ? -24.277 -9.904 25.015 1.00 97.94 372 GLY A CA 1
ATOM 2753 C C . GLY A 1 372 ? -24.468 -11.375 25.400 1.00 97.94 372 GLY A C 1
ATOM 2754 O O . GLY A 1 372 ? -25.126 -11.713 26.386 1.00 97.94 372 GLY A O 1
ATOM 2755 N N . THR A 1 373 ? -23.843 -12.263 24.630 1.00 97.81 373 THR A N 1
ATOM 2756 C CA . THR A 1 373 ? -23.762 -13.711 24.900 1.00 97.81 373 THR A CA 1
ATOM 2757 C C . THR A 1 373 ? -22.353 -14.228 24.608 1.00 97.81 373 THR A C 1
ATOM 2759 O O . THR A 1 373 ? -21.559 -13.512 24.008 1.00 97.81 373 THR A O 1
ATOM 2762 N N . GLU A 1 374 ? -22.038 -15.461 25.005 1.00 93.88 374 GLU A N 1
ATOM 2763 C CA . GLU A 1 374 ? -20.723 -16.080 24.775 1.00 93.88 374 GLU A CA 1
ATOM 2764 C C . GLU A 1 374 ? -20.345 -16.144 23.282 1.00 93.88 374 GLU A C 1
ATOM 2766 O O . GLU A 1 374 ? -19.236 -15.753 22.925 1.00 93.88 374 GLU A O 1
ATOM 2771 N N . ASP A 1 375 ? -21.296 -16.525 22.417 1.00 95.69 375 ASP A N 1
ATOM 2772 C CA . ASP A 1 375 ? -21.129 -16.587 20.954 1.00 95.69 375 ASP A CA 1
ATOM 2773 C C . ASP A 1 375 ? -21.269 -15.220 20.248 1.00 95.69 375 ASP A C 1
ATOM 2775 O O . ASP A 1 375 ? -20.803 -15.048 19.123 1.00 95.69 375 ASP A O 1
ATOM 2779 N N . ALA A 1 376 ? -21.939 -14.248 20.879 1.00 97.44 376 ALA A N 1
ATOM 2780 C CA . ALA A 1 376 ? -22.212 -12.921 20.319 1.00 97.44 376 ALA A CA 1
ATOM 2781 C C . ALA A 1 376 ? -21.978 -11.836 21.382 1.00 97.44 376 ALA A C 1
ATOM 2783 O O . ALA A 1 376 ? -22.907 -11.318 22.017 1.00 97.44 376 ALA A O 1
ATOM 2784 N N . ARG A 1 377 ? -20.699 -11.535 21.597 1.00 98.00 377 ARG A N 1
ATOM 2785 C CA . ARG A 1 377 ? -20.193 -10.561 22.572 1.00 98.00 377 ARG A CA 1
ATOM 2786 C C . ARG A 1 377 ? -20.330 -9.136 22.018 1.00 98.00 377 ARG A C 1
ATOM 2788 O O . ARG A 1 377 ? -20.407 -8.953 20.808 1.00 98.00 377 ARG A O 1
ATOM 2795 N N . ILE A 1 378 ? -20.429 -8.129 22.885 1.00 98.75 378 ILE A N 1
ATOM 2796 C CA . ILE A 1 378 ? -20.595 -6.719 22.472 1.00 98.75 378 ILE A CA 1
ATOM 2797 C C . ILE A 1 378 ? -19.224 -6.040 22.456 1.00 98.75 378 ILE A C 1
ATOM 2799 O O . ILE A 1 378 ? -18.614 -5.893 23.515 1.00 98.75 378 ILE A O 1
ATOM 2803 N N . LEU A 1 379 ? -18.748 -5.607 21.286 1.00 98.19 379 LEU A N 1
ATOM 2804 C CA . LEU A 1 379 ? -17.434 -4.972 21.135 1.00 98.19 379 LEU A CA 1
ATOM 2805 C C . LEU A 1 379 ? -17.503 -3.469 21.434 1.00 98.19 379 LEU A C 1
ATOM 2807 O O . LEU A 1 379 ? -18.258 -2.729 20.805 1.00 98.19 379 LEU A O 1
ATOM 2811 N N . LEU A 1 380 ? -16.649 -3.005 22.344 1.00 98.19 380 LEU A N 1
ATOM 2812 C CA . LEU A 1 380 ? -16.452 -1.602 22.698 1.00 98.19 380 LEU A CA 1
ATOM 2813 C C . LEU A 1 380 ? -15.006 -1.180 22.397 1.00 98.19 380 LEU A C 1
ATOM 2815 O O . LEU A 1 380 ? -14.171 -1.077 23.297 1.00 98.19 380 LEU A O 1
ATOM 2819 N N . ASN A 1 381 ? -14.706 -0.902 21.127 1.00 96.81 381 ASN A N 1
ATOM 2820 C CA . ASN A 1 381 ? -13.381 -0.441 20.708 1.00 96.81 381 ASN A CA 1
ATOM 2821 C C . ASN A 1 381 ? -13.207 1.063 21.000 1.00 96.81 381 ASN A C 1
ATOM 2823 O O . ASN A 1 381 ? -13.969 1.910 20.527 1.00 96.81 381 ASN A O 1
ATOM 2827 N N . ASN A 1 382 ? -12.204 1.399 21.813 1.00 95.81 382 ASN A N 1
ATOM 2828 C CA . ASN A 1 382 ? -11.835 2.743 22.269 1.00 95.81 382 ASN A CA 1
ATOM 2829 C C . ASN A 1 382 ? -12.973 3.565 22.927 1.00 95.81 382 ASN A C 1
ATOM 2831 O O . ASN A 1 382 ? -12.881 4.790 23.061 1.00 95.81 382 ASN A O 1
ATOM 2835 N N . VAL A 1 383 ? -14.060 2.920 23.363 1.00 97.31 383 VAL A N 1
ATOM 2836 C CA . VAL A 1 383 ? -15.221 3.599 23.963 1.00 97.31 383 VAL A CA 1
ATOM 2837 C C . VAL A 1 383 ? -14.868 4.134 25.351 1.00 97.31 383 VAL A C 1
ATOM 2839 O O . VAL A 1 383 ? -14.243 3.456 26.165 1.00 97.31 383 VAL A O 1
ATOM 2842 N N . ARG A 1 384 ? -15.279 5.373 25.643 1.00 96.31 384 ARG A N 1
ATOM 2843 C CA . ARG A 1 384 ? -15.037 6.031 26.935 1.00 96.31 384 ARG A CA 1
ATOM 2844 C C . ARG A 1 384 ? -16.346 6.191 27.702 1.00 96.31 384 ARG A C 1
ATOM 2846 O O . ARG A 1 384 ? -17.113 7.107 27.416 1.00 96.31 384 ARG A O 1
ATOM 2853 N N . ILE A 1 385 ? -16.603 5.307 28.661 1.00 96.25 385 ILE A N 1
ATOM 2854 C CA . ILE A 1 385 ? -17.824 5.295 29.477 1.00 96.25 385 ILE A CA 1
ATOM 2855 C C . ILE A 1 385 ? -17.611 6.073 30.780 1.00 96.25 385 ILE A C 1
ATOM 2857 O O . ILE A 1 385 ? -16.660 5.826 31.529 1.00 96.25 385 ILE A O 1
ATOM 2861 N N . LYS A 1 386 ? -18.542 6.986 31.067 1.00 93.31 386 LYS A N 1
ATOM 2862 C CA . LYS A 1 386 ? -18.590 7.810 32.279 1.00 93.31 386 LYS A CA 1
ATOM 2863 C C . LYS A 1 386 ? -19.966 7.718 32.939 1.00 93.31 386 LYS A C 1
ATOM 2865 O O . LYS A 1 386 ? -20.959 8.036 32.297 1.00 93.31 386 LYS A O 1
ATOM 2870 N N . SER A 1 387 ? -20.017 7.376 34.224 1.00 91.50 387 SER A N 1
ATOM 2871 C CA . SER A 1 387 ? -21.231 7.448 35.048 1.00 91.50 387 SER A CA 1
ATOM 2872 C C . SER A 1 387 ? -21.467 8.845 35.635 1.00 91.50 387 SER A C 1
ATOM 2874 O O . SER A 1 387 ? -20.504 9.554 35.934 1.00 91.50 387 SER A O 1
ATOM 2876 N N . ASP A 1 388 ? -22.722 9.174 35.932 1.00 89.25 388 ASP A N 1
ATOM 2877 C CA . ASP A 1 388 ? -23.082 10.000 37.096 1.00 89.25 388 ASP A CA 1
ATOM 2878 C C . ASP A 1 388 ? -23.412 9.115 38.316 1.00 89.25 388 ASP A C 1
ATOM 2880 O O . ASP A 1 388 ? -23.656 7.915 38.170 1.00 89.25 388 ASP A O 1
ATOM 2884 N N . ARG A 1 389 ? -23.426 9.698 39.520 1.00 87.38 389 ARG A N 1
ATOM 2885 C CA . ARG A 1 389 ? -23.683 9.009 40.790 1.00 87.38 389 ARG A CA 1
ATOM 2886 C C . ARG A 1 389 ? -24.960 8.169 40.802 1.00 87.38 389 ARG A C 1
ATOM 2888 O O . ARG A 1 389 ? -24.936 7.072 41.344 1.00 87.38 389 ARG A O 1
ATOM 2895 N N . GLU A 1 390 ? -26.058 8.667 40.241 1.00 86.88 390 GLU A N 1
ATOM 2896 C CA . GLU A 1 390 ? -27.361 7.983 40.323 1.00 86.88 390 GLU A CA 1
ATOM 2897 C C . GLU A 1 390 ? -27.591 6.982 39.169 1.00 86.88 390 GLU A C 1
ATOM 2899 O O . GLU A 1 390 ? -28.669 6.400 39.053 1.00 86.88 390 GLU A O 1
ATOM 2904 N N . SER A 1 391 ? -26.587 6.775 38.307 1.00 93.94 391 SER A N 1
ATOM 2905 C CA . SER A 1 391 ? -26.674 5.843 37.178 1.00 93.94 391 SER A CA 1
ATOM 2906 C C . SER A 1 391 ? -26.470 4.380 37.580 1.00 93.94 391 SER A C 1
ATOM 2908 O O . SER A 1 391 ? -25.803 4.066 38.573 1.00 93.94 391 SER A O 1
ATOM 2910 N N . PHE A 1 392 ? -27.005 3.479 36.752 1.00 96.50 392 PHE A N 1
ATOM 2911 C CA . PHE A 1 392 ? -26.737 2.046 36.829 1.00 96.50 392 PHE A CA 1
ATOM 2912 C C . PHE A 1 392 ? -26.207 1.516 35.495 1.00 96.50 392 PHE A C 1
ATOM 2914 O O . PHE A 1 392 ? -26.660 1.939 34.431 1.00 96.50 392 PHE A O 1
ATOM 2921 N N . MET A 1 393 ? -25.272 0.565 35.526 1.00 98.00 393 MET A N 1
ATOM 2922 C CA . MET A 1 393 ? -24.782 -0.096 34.312 1.00 98.00 393 MET A CA 1
ATOM 2923 C C . MET A 1 393 ? -24.787 -1.618 34.467 1.00 98.00 393 MET A C 1
ATOM 2925 O O . MET A 1 393 ? -24.149 -2.161 35.363 1.00 98.00 393 MET A O 1
ATOM 2929 N N . ASN A 1 394 ? -25.489 -2.305 33.573 1.00 98.25 394 ASN A N 1
ATOM 2930 C CA . ASN A 1 394 ? -25.446 -3.750 33.404 1.00 98.25 394 ASN A CA 1
ATOM 2931 C C . ASN A 1 394 ? -24.602 -4.067 32.161 1.00 98.25 394 ASN A C 1
ATOM 2933 O O . ASN A 1 394 ? -24.938 -3.647 31.052 1.00 98.25 394 ASN A O 1
ATOM 2937 N N . LEU A 1 395 ? -23.479 -4.750 32.361 1.00 98.56 395 LEU A N 1
ATOM 2938 C CA . LEU A 1 395 ? -22.464 -5.024 31.348 1.00 98.56 395 LEU A CA 1
ATOM 2939 C C . LEU A 1 395 ? -22.130 -6.511 31.405 1.00 98.56 395 LEU A C 1
ATOM 2941 O O . LEU A 1 395 ? -21.505 -6.976 32.360 1.00 98.56 395 LEU A O 1
ATOM 2945 N N . ARG A 1 396 ? -22.567 -7.273 30.402 1.00 98.38 396 ARG A N 1
ATOM 2946 C CA . ARG A 1 396 ? -22.376 -8.722 30.371 1.00 98.38 396 ARG A CA 1
ATOM 2947 C C . ARG A 1 396 ? -21.966 -9.224 28.993 1.00 98.38 396 ARG A C 1
ATOM 2949 O O . ARG A 1 396 ? -22.579 -8.829 28.007 1.00 98.38 396 ARG A O 1
ATOM 2956 N N . PHE A 1 397 ? -20.960 -10.102 28.936 1.00 98.06 397 PHE A N 1
ATOM 2957 C CA . PHE A 1 397 ? -20.334 -10.547 27.679 1.00 98.06 397 PHE A CA 1
ATOM 2958 C C . PHE A 1 397 ? -19.917 -9.354 26.791 1.00 98.06 397 PHE A C 1
ATOM 2960 O O . PHE A 1 397 ? -20.209 -9.307 25.595 1.00 98.06 397 PHE A O 1
ATOM 2967 N N . VAL A 1 398 ? -19.281 -8.356 27.409 1.00 98.19 398 VAL A N 1
ATOM 2968 C CA . VAL A 1 398 ? -18.778 -7.146 26.747 1.00 98.19 398 VAL A CA 1
ATOM 2969 C C . VAL A 1 398 ? -17.266 -7.257 26.580 1.00 98.19 398 VAL A C 1
ATOM 2971 O O . VAL A 1 398 ? -16.568 -7.723 27.482 1.00 98.19 398 VAL A O 1
ATOM 2974 N N . ASP A 1 399 ? -16.771 -6.808 25.435 1.00 97.44 399 ASP A N 1
ATOM 2975 C CA . ASP A 1 399 ? -15.369 -6.872 25.048 1.00 97.44 399 ASP A CA 1
ATOM 2976 C C . ASP A 1 399 ? -14.820 -5.452 24.890 1.00 97.44 399 ASP A C 1
ATOM 2978 O O . ASP A 1 399 ? -15.129 -4.743 23.934 1.00 97.44 399 ASP A O 1
ATOM 2982 N N . PHE A 1 400 ? -14.048 -5.009 25.883 1.00 95.56 400 PHE A N 1
ATOM 2983 C CA . PHE A 1 400 ? -13.436 -3.683 25.917 1.00 95.56 400 PHE A CA 1
ATOM 2984 C C . PHE A 1 400 ? -12.042 -3.738 25.296 1.00 95.56 400 PHE A C 1
ATOM 2986 O O . PHE A 1 400 ? -11.127 -4.324 25.878 1.00 95.56 400 PHE A O 1
ATOM 2993 N N . ASP A 1 401 ? -11.882 -3.080 24.153 1.00 94.25 401 ASP A N 1
ATOM 2994 C CA . ASP A 1 401 ? -10.613 -2.950 23.439 1.00 94.25 401 ASP A CA 1
ATOM 2995 C C . ASP A 1 401 ? -10.134 -1.491 23.508 1.00 94.25 401 ASP A C 1
ATOM 2997 O O . ASP A 1 401 ? -10.526 -0.632 22.715 1.00 94.25 401 ASP A O 1
ATOM 3001 N N . GLY A 1 402 ? -9.345 -1.183 24.538 1.00 92.25 402 GLY A N 1
ATOM 3002 C CA . GLY A 1 402 ? -8.916 0.173 24.872 1.00 92.25 402 GLY A CA 1
ATOM 3003 C C . GLY A 1 402 ? -10.059 1.083 25.345 1.00 92.25 402 GLY A C 1
ATOM 3004 O O . GLY A 1 402 ? -11.111 0.640 25.802 1.00 92.25 402 GLY A O 1
ATOM 3005 N N . GLY A 1 403 ? -9.856 2.401 25.251 1.00 92.56 403 GLY A N 1
ATOM 3006 C CA . GLY A 1 403 ? -10.853 3.396 25.663 1.00 92.56 403 GLY A CA 1
ATOM 3007 C C . GLY A 1 403 ? -10.743 3.777 27.139 1.00 92.56 403 GLY A C 1
ATOM 3008 O O . GLY A 1 403 ? -9.657 4.105 27.616 1.00 92.56 403 GLY A O 1
ATOM 3009 N N . ALA A 1 404 ? -11.871 3.823 27.854 1.00 91.81 404 ALA A N 1
ATOM 3010 C CA . ALA A 1 404 ? -11.905 4.044 29.303 1.00 91.81 404 ALA A CA 1
ATOM 3011 C C . ALA A 1 404 ? -13.230 3.575 29.923 1.00 91.81 404 ALA A C 1
ATOM 3013 O O . ALA A 1 404 ? -14.300 3.892 29.408 1.00 91.81 404 ALA A O 1
ATOM 3014 N N . PHE A 1 405 ? -13.172 2.938 31.093 1.00 92.06 405 PHE A N 1
ATOM 3015 C CA . PHE A 1 405 ? -14.345 2.647 31.918 1.00 92.06 405 PHE A CA 1
ATOM 3016 C C . PHE A 1 405 ? -14.152 3.277 33.304 1.00 92.06 405 PHE A C 1
ATOM 3018 O O . PHE A 1 405 ? -13.232 2.907 34.027 1.00 92.06 405 PHE A O 1
ATOM 3025 N N . LEU A 1 406 ? -14.980 4.272 33.648 1.00 88.81 406 LEU A N 1
ATOM 3026 C CA . LEU A 1 406 ? -14.980 4.952 34.956 1.00 88.81 406 LEU A CA 1
ATOM 3027 C C . LEU A 1 406 ? -13.608 5.488 35.426 1.00 88.81 406 LEU A C 1
ATOM 3029 O O . LEU A 1 406 ? -13.250 5.387 36.594 1.00 88.81 406 LEU A O 1
ATOM 3033 N N . ASN A 1 407 ? -12.820 6.090 34.531 1.00 82.81 407 ASN A N 1
ATOM 3034 C CA . ASN A 1 407 ? -11.489 6.611 34.882 1.00 82.81 407 ASN A CA 1
ATOM 3035 C C . ASN A 1 407 ? -11.506 7.977 35.616 1.00 82.81 407 ASN A C 1
ATOM 3037 O O . ASN A 1 407 ? -10.495 8.380 36.199 1.00 82.81 407 ASN A O 1
ATOM 3041 N N . ASP A 1 408 ? -12.636 8.690 35.596 1.00 79.25 408 ASP A N 1
ATOM 3042 C CA . ASP A 1 408 ? -12.795 10.038 36.161 1.00 79.25 408 ASP A CA 1
ATOM 3043 C C . ASP A 1 408 ? -12.763 10.051 37.703 1.00 79.25 408 ASP A C 1
ATOM 3045 O O . ASP A 1 408 ? -13.293 9.166 38.367 1.00 79.25 408 ASP A O 1
ATOM 3049 N N . ALA A 1 409 ? -12.217 11.115 38.300 1.00 70.31 409 ALA A N 1
ATOM 3050 C CA . ALA A 1 409 ? -12.126 11.294 39.758 1.00 70.31 409 ALA A CA 1
ATOM 3051 C C . ALA A 1 409 ? -13.430 11.811 40.426 1.00 70.31 409 ALA A C 1
ATOM 3053 O O . ALA A 1 409 ? -13.373 12.555 41.404 1.00 70.31 409 ALA A O 1
ATOM 3054 N N . GLY A 1 410 ? -14.596 11.477 39.866 1.00 76.12 410 GLY A N 1
ATOM 3055 C CA . GLY A 1 410 ? -15.921 11.865 40.374 1.00 76.12 410 GLY A CA 1
ATOM 3056 C C . GLY A 1 410 ? -16.639 10.719 41.091 1.00 76.12 410 GLY A C 1
ATOM 3057 O O . GLY A 1 410 ? -16.195 9.577 41.017 1.00 76.12 410 GLY A O 1
ATOM 3058 N N . LEU A 1 411 ? -17.750 11.017 41.778 1.00 77.12 411 LEU A N 1
ATOM 3059 C CA . LEU A 1 411 ? -18.621 9.978 42.350 1.00 77.12 411 LEU A CA 1
ATOM 3060 C C . LEU A 1 411 ? -19.166 9.076 41.236 1.00 77.12 411 LEU A C 1
ATOM 3062 O O . LEU A 1 411 ? -19.565 9.572 40.181 1.00 77.12 411 LEU A O 1
ATOM 3066 N N . THR A 1 412 ? -19.189 7.768 41.476 1.00 84.88 412 THR A N 1
ATOM 3067 C CA . THR A 1 412 ? -19.565 6.774 40.462 1.00 84.88 412 THR A CA 1
ATOM 3068 C C . THR A 1 412 ? -20.979 6.246 40.654 1.00 84.88 412 THR A C 1
ATOM 3070 O O . THR A 1 412 ? -21.464 6.165 41.781 1.00 84.88 412 THR A O 1
ATOM 3073 N N . GLY A 1 413 ? -21.608 5.826 39.557 1.00 90.75 413 GLY A N 1
ATOM 3074 C CA . GLY A 1 413 ? -22.805 4.985 39.602 1.00 90.75 413 GLY A CA 1
ATOM 3075 C C . GLY A 1 413 ? -22.506 3.575 40.123 1.00 90.75 413 GLY A C 1
ATOM 3076 O O . GLY A 1 413 ? -21.345 3.199 40.312 1.00 90.75 413 GLY A O 1
ATOM 3077 N N . SER A 1 414 ? -23.556 2.783 40.328 1.00 94.69 414 SER A N 1
ATOM 3078 C CA . SER A 1 414 ? -23.434 1.343 40.608 1.00 94.69 414 SER A CA 1
ATOM 3079 C C . SER A 1 414 ? -23.436 0.543 39.306 1.00 94.69 414 SER A C 1
ATOM 3081 O O . SER A 1 414 ? -23.982 0.984 38.296 1.00 94.69 414 SER A O 1
ATOM 3083 N N . PHE A 1 415 ? -22.820 -0.639 39.293 1.00 97.31 415 PHE A N 1
ATOM 3084 C CA . PHE A 1 415 ? -22.779 -1.461 38.085 1.00 97.31 415 PHE A CA 1
ATOM 3085 C C . PHE A 1 415 ? -22.511 -2.938 38.358 1.00 97.31 415 PHE A C 1
ATOM 3087 O O . PHE A 1 415 ? -21.878 -3.309 39.351 1.00 97.31 415 PHE A O 1
ATOM 3094 N N . TRP A 1 416 ? -22.945 -3.764 37.411 1.00 98.31 416 TRP A N 1
ATOM 3095 C CA . TRP A 1 416 ? -22.550 -5.157 37.266 1.00 98.31 416 TRP A CA 1
ATOM 3096 C C . TRP A 1 416 ? -21.752 -5.306 35.967 1.00 98.31 416 TRP A C 1
ATOM 3098 O O . TRP A 1 416 ? -22.228 -4.931 34.899 1.00 98.31 416 TRP A O 1
ATOM 3108 N N . LEU A 1 417 ? -20.539 -5.841 36.073 1.00 98.12 417 LEU A N 1
ATOM 3109 C CA . LEU A 1 417 ? -19.626 -6.178 34.986 1.00 98.12 417 LEU A CA 1
ATOM 3110 C C . LEU A 1 417 ? -19.331 -7.679 35.085 1.00 98.12 417 LEU A C 1
ATOM 3112 O O . LEU A 1 417 ? -18.719 -8.128 36.060 1.00 98.12 417 LEU A O 1
ATOM 3116 N N . GLN A 1 418 ? -19.825 -8.465 34.129 1.00 97.94 418 GLN A N 1
ATOM 3117 C CA . GLN A 1 418 ? -19.803 -9.926 34.212 1.00 97.94 418 GLN A CA 1
ATOM 3118 C C . GLN A 1 418 ? -19.425 -10.611 32.899 1.00 97.94 418 GLN A C 1
ATOM 3120 O O . GLN A 1 418 ? -19.800 -10.145 31.824 1.00 97.94 418 GLN A O 1
ATOM 3125 N N . ASP A 1 419 ? -18.737 -11.753 32.975 1.00 97.44 419 ASP A N 1
ATOM 3126 C CA . ASP A 1 419 ? -18.376 -12.593 31.814 1.00 97.44 419 ASP A CA 1
ATOM 3127 C C . ASP A 1 419 ? -17.641 -11.819 30.686 1.00 97.44 419 ASP A C 1
ATOM 3129 O O . ASP A 1 419 ? -17.652 -12.211 29.514 1.00 97.44 419 ASP A O 1
ATOM 3133 N N . SER A 1 420 ? -17.049 -10.670 31.025 1.00 96.94 420 SER A N 1
ATOM 3134 C CA . SER A 1 420 ? -16.544 -9.649 30.101 1.00 96.94 420 SER A CA 1
ATOM 3135 C C . SER A 1 420 ? -15.016 -9.682 30.020 1.00 96.94 420 SER A C 1
ATOM 3137 O O . SER A 1 420 ? -14.337 -10.136 30.940 1.00 96.94 420 SER A O 1
ATOM 3139 N N . ARG A 1 421 ? -14.449 -9.222 28.908 1.00 94.81 421 ARG A N 1
ATOM 3140 C CA . ARG A 1 421 ? -12.998 -9.222 28.672 1.00 94.81 421 ARG A CA 1
ATOM 3141 C C . ARG A 1 421 ? -12.542 -7.780 28.457 1.00 94.81 421 ARG A C 1
ATOM 3143 O O . ARG A 1 421 ? -13.236 -6.999 27.807 1.00 94.81 421 ARG A O 1
ATOM 3150 N N . LEU A 1 422 ? -11.422 -7.402 29.065 1.00 93.19 422 LEU A N 1
ATOM 3151 C CA . LEU A 1 422 ? -10.996 -6.012 29.189 1.00 93.19 422 LEU A CA 1
ATOM 3152 C C . LEU A 1 422 ? -9.498 -5.886 28.911 1.00 93.19 422 LEU A C 1
ATOM 3154 O O . LEU A 1 422 ? -8.678 -6.321 29.722 1.00 93.19 422 LEU A O 1
ATOM 3158 N N . ILE A 1 423 ? -9.149 -5.273 27.777 1.00 90.75 423 ILE A N 1
ATOM 3159 C CA . ILE A 1 423 ? -7.766 -5.094 27.325 1.00 90.75 423 ILE A CA 1
ATOM 3160 C C . ILE A 1 423 ? -7.454 -3.605 27.119 1.00 90.75 423 ILE A C 1
ATOM 3162 O O . ILE A 1 423 ? -8.262 -2.849 26.585 1.00 90.75 423 ILE A O 1
ATOM 3166 N N . GLY A 1 424 ? -6.275 -3.157 27.563 1.00 88.44 424 GLY A N 1
ATOM 3167 C CA . GLY A 1 424 ? -5.746 -1.819 27.252 1.00 88.44 424 GLY A CA 1
ATOM 3168 C C . GLY A 1 424 ? -6.411 -0.648 27.991 1.00 88.44 424 GLY A C 1
ATOM 3169 O O . GLY A 1 424 ? -6.229 0.507 27.600 1.00 88.44 424 GLY A O 1
ATOM 3170 N N . LEU A 1 425 ? -7.204 -0.914 29.034 1.00 88.31 425 LEU A N 1
ATOM 3171 C CA . LEU A 1 425 ? -7.941 0.119 29.768 1.00 88.31 425 LEU A CA 1
ATOM 3172 C C . LEU A 1 425 ? -7.086 0.850 30.821 1.00 88.31 425 LEU A C 1
ATOM 3174 O O . LEU A 1 425 ? -6.366 0.210 31.589 1.00 88.31 425 LEU A O 1
ATOM 3178 N N . PRO A 1 426 ? -7.228 2.181 30.973 1.00 89.69 426 PRO A N 1
ATOM 3179 C CA . PRO A 1 426 ? -6.703 2.897 32.132 1.00 89.69 426 PRO A CA 1
ATOM 3180 C C . PRO A 1 426 ? -7.477 2.519 33.411 1.00 89.69 426 PRO A C 1
ATOM 3182 O O . PRO A 1 426 ? -8.542 1.909 33.347 1.00 89.69 426 PRO A O 1
ATOM 3185 N N . ALA A 1 427 ? -6.953 2.911 34.577 1.00 88.19 427 ALA A N 1
ATOM 3186 C CA . ALA A 1 427 ? -7.482 2.517 35.888 1.00 88.19 427 ALA A CA 1
ATOM 3187 C C . ALA A 1 427 ? -9.001 2.738 36.044 1.00 88.19 427 ALA A C 1
ATOM 3189 O O . ALA A 1 427 ? -9.489 3.854 35.834 1.00 88.19 427 ALA A O 1
ATOM 3190 N N . ILE A 1 428 ? -9.733 1.706 36.465 1.00 91.00 428 ILE A N 1
ATOM 3191 C CA . ILE A 1 428 ? -11.173 1.785 36.741 1.00 91.00 428 ILE A CA 1
ATOM 3192 C C . ILE A 1 428 ? -11.351 2.333 38.156 1.00 91.00 428 ILE A C 1
ATOM 3194 O O . ILE A 1 428 ? -10.928 1.693 39.115 1.00 91.00 428 ILE A O 1
ATOM 3198 N N . ARG A 1 429 ? -11.980 3.498 38.322 1.00 90.25 429 ARG A N 1
ATOM 3199 C CA . ARG A 1 429 ? -12.263 4.074 39.646 1.00 90.25 429 ARG A CA 1
ATOM 3200 C C . ARG A 1 429 ? -13.688 3.744 40.076 1.00 90.25 429 ARG A C 1
ATOM 3202 O O . ARG A 1 429 ? -14.614 3.813 39.276 1.00 90.25 429 ARG A O 1
ATOM 3209 N N . ILE A 1 430 ? -13.862 3.418 41.353 1.00 91.56 430 ILE A N 1
ATOM 3210 C CA . ILE A 1 430 ? -15.157 3.218 42.013 1.00 91.56 430 ILE A CA 1
ATOM 3211 C C . ILE A 1 430 ? -15.161 4.127 43.244 1.00 91.56 430 ILE A C 1
ATOM 3213 O O . ILE A 1 430 ? -14.494 3.825 44.233 1.00 91.56 430 ILE A O 1
ATOM 3217 N N . LEU A 1 431 ? -15.875 5.255 43.186 1.00 90.25 431 LEU A N 1
ATOM 3218 C CA . LEU A 1 431 ? -15.852 6.290 44.225 1.00 90.25 431 LEU A CA 1
ATOM 3219 C C . LEU A 1 431 ? -17.240 6.461 44.853 1.00 90.25 431 LEU A C 1
ATOM 3221 O O . LEU A 1 431 ? -18.106 7.136 44.296 1.00 90.25 431 LEU A O 1
ATOM 3225 N N . SER A 1 432 ? -17.424 5.861 46.033 1.00 90.06 432 SER A N 1
ATOM 3226 C CA . SER A 1 432 ? -18.662 5.892 46.834 1.00 90.06 432 SER A CA 1
ATOM 3227 C C . SER A 1 432 ? -19.967 5.708 46.025 1.00 90.06 432 SER A C 1
ATOM 3229 O O . SER A 1 432 ? -20.818 6.607 46.037 1.00 90.06 432 SER A O 1
ATOM 3231 N N . PRO A 1 433 ? -20.144 4.554 45.346 1.00 91.38 433 PRO A N 1
ATOM 3232 C CA . PRO A 1 433 ? -21.376 4.238 44.622 1.00 91.38 433 PRO A CA 1
ATOM 3233 C C . PRO A 1 433 ? -22.598 4.170 45.563 1.00 91.38 433 PRO A C 1
ATOM 3235 O O . PRO A 1 433 ? -22.439 3.926 46.763 1.00 91.38 433 PRO A O 1
ATOM 3238 N N . PRO A 1 434 ? -23.826 4.398 45.056 1.00 90.38 434 PRO A N 1
ATOM 3239 C CA . PRO A 1 434 ? -25.040 4.450 45.880 1.00 90.38 434 PRO A CA 1
ATOM 3240 C C . PRO A 1 434 ? -25.542 3.073 46.351 1.00 90.38 434 PRO A C 1
ATOM 3242 O O . PRO A 1 434 ? -26.305 2.998 47.313 1.00 90.38 434 PRO A O 1
ATOM 3245 N N . SER A 1 435 ? -25.135 1.998 45.673 1.00 92.44 435 SER A N 1
ATOM 3246 C CA . SER A 1 435 ? -25.504 0.604 45.953 1.00 92.44 435 SER A CA 1
ATOM 3247 C C . SER A 1 435 ? -24.385 -0.360 45.530 1.00 92.44 435 SER A C 1
ATOM 3249 O O . SER A 1 435 ? -23.366 0.079 44.984 1.00 92.44 435 SER A O 1
ATOM 3251 N N . ASP A 1 436 ? -24.573 -1.656 45.775 1.00 94.88 436 ASP A N 1
ATOM 3252 C CA . ASP A 1 436 ? -23.598 -2.715 45.497 1.00 94.88 436 ASP A CA 1
ATOM 3253 C C . ASP A 1 436 ? -23.022 -2.680 44.069 1.00 94.88 436 ASP A C 1
ATOM 3255 O O . ASP A 1 436 ? -23.690 -2.322 43.094 1.00 94.88 436 ASP A O 1
ATOM 3259 N N . VAL A 1 437 ? -21.759 -3.093 43.953 1.00 96.12 437 VAL A N 1
ATOM 3260 C CA . VAL A 1 437 ? -21.020 -3.201 42.685 1.00 96.12 437 VAL A CA 1
ATOM 3261 C C . VAL A 1 437 ? -20.517 -4.629 42.527 1.00 96.12 437 VAL A C 1
ATOM 3263 O O . VAL A 1 437 ? -20.040 -5.229 43.489 1.00 96.12 437 VAL A O 1
ATOM 3266 N N . LEU A 1 438 ? -20.605 -5.169 41.311 1.00 97.81 438 LEU A N 1
ATOM 3267 C CA . LEU A 1 438 ? -20.232 -6.548 41.001 1.00 97.81 438 LEU A CA 1
ATOM 3268 C C . LEU A 1 438 ? -19.295 -6.597 39.795 1.00 97.81 438 LEU A C 1
ATOM 3270 O O . LEU A 1 438 ? -19.710 -6.308 38.680 1.00 97.81 438 LEU A O 1
ATOM 3274 N N . MET A 1 439 ? -18.058 -7.034 40.005 1.00 97.69 439 MET A N 1
ATOM 3275 C CA . MET A 1 439 ? -17.149 -7.507 38.963 1.00 97.69 439 MET A CA 1
ATOM 3276 C C . MET A 1 439 ? -16.986 -9.018 39.130 1.00 97.69 439 MET A C 1
ATOM 3278 O O . MET A 1 439 ? -16.343 -9.456 40.088 1.00 97.69 439 MET A O 1
ATOM 3282 N N . ALA A 1 440 ? -17.585 -9.817 38.241 1.00 97.75 440 ALA A N 1
ATOM 3283 C CA . ALA A 1 440 ? -17.514 -11.275 38.333 1.00 97.75 440 ALA A CA 1
ATOM 3284 C C . ALA A 1 440 ? -17.200 -11.998 37.020 1.00 97.75 440 ALA A C 1
ATOM 3286 O O . ALA A 1 440 ? -17.898 -11.805 36.028 1.00 97.75 440 ALA A O 1
ATOM 3287 N N . ARG A 1 441 ? -16.226 -12.918 37.052 1.00 97.06 441 ARG A N 1
ATOM 3288 C CA . ARG A 1 441 ? -15.821 -13.741 35.893 1.00 97.06 441 ARG A CA 1
ATOM 3289 C C . ARG A 1 441 ? -15.353 -12.926 34.688 1.00 97.06 441 ARG A C 1
ATOM 3291 O O . ARG A 1 441 ? -15.676 -13.251 33.550 1.00 97.06 441 ARG A O 1
ATOM 3298 N N . ASN A 1 442 ? -14.603 -11.855 34.937 1.00 96.12 442 ASN A N 1
ATOM 3299 C CA . ASN A 1 442 ? -14.009 -11.042 33.879 1.00 96.12 442 ASN A CA 1
ATOM 3300 C C . ASN A 1 442 ? -12.520 -11.349 33.697 1.00 96.12 442 ASN A C 1
ATOM 3302 O O . ASN A 1 442 ? -11.841 -11.701 34.662 1.00 96.12 442 ASN A O 1
ATOM 3306 N N . SER A 1 443 ? -12.011 -11.159 32.479 1.00 93.81 443 SER A N 1
ATOM 3307 C CA . SER A 1 443 ? -10.575 -11.197 32.178 1.00 93.81 443 SER A CA 1
ATOM 3308 C C . SER A 1 443 ? -10.028 -9.784 31.989 1.00 93.81 443 SER A C 1
ATOM 3310 O O . SER A 1 443 ? -10.568 -9.021 31.189 1.00 93.81 443 SER A O 1
ATOM 3312 N N . PHE A 1 444 ? -8.951 -9.449 32.699 1.00 91.31 444 PHE A N 1
ATOM 3313 C CA . PHE A 1 444 ? -8.252 -8.169 32.630 1.00 91.31 444 PHE A CA 1
ATOM 3314 C C . PHE A 1 444 ? -6.811 -8.359 32.136 1.00 91.31 444 PHE A C 1
ATOM 3316 O O . PHE A 1 444 ? -6.010 -9.050 32.769 1.00 91.31 444 PHE A O 1
ATOM 3323 N N . CYS A 1 445 ? -6.466 -7.688 31.037 1.00 87.56 445 CYS A N 1
ATOM 3324 C CA . CYS A 1 445 ? -5.130 -7.655 30.441 1.00 87.56 445 CYS A CA 1
ATOM 3325 C C . CYS A 1 445 ? -4.739 -6.199 30.111 1.00 87.56 445 CYS A C 1
ATOM 3327 O O . CYS A 1 445 ? -5.604 -5.365 29.848 1.00 87.56 445 CYS A O 1
ATOM 3329 N N . LEU A 1 446 ? -3.443 -5.856 30.136 1.00 73.88 446 LEU A N 1
ATOM 3330 C CA . LEU A 1 446 ? -2.936 -4.514 29.767 1.00 73.88 446 LEU A CA 1
ATOM 3331 C C . LEU A 1 446 ? -3.672 -3.340 30.466 1.00 73.88 446 LEU A C 1
ATOM 3333 O O . LEU A 1 446 ? -3.892 -2.284 29.873 1.00 73.88 446 LEU A O 1
ATOM 3337 N N . TYR A 1 447 ? -4.084 -3.531 31.720 1.00 75.06 447 TYR A N 1
ATOM 3338 C CA . TYR A 1 447 ? -5.021 -2.655 32.428 1.00 75.06 447 TYR A CA 1
ATOM 3339 C C . TYR A 1 447 ? -4.335 -1.802 33.513 1.00 75.06 447 TYR A C 1
ATOM 3341 O O . TYR A 1 447 ? -3.261 -2.128 34.019 1.00 75.06 447 TYR A O 1
ATOM 3349 N N . GLY A 1 448 ? -4.957 -0.680 33.881 1.00 81.31 448 GLY A N 1
ATOM 3350 C CA . GLY A 1 448 ? -4.424 0.284 34.854 1.00 81.31 448 GLY A CA 1
ATOM 3351 C C . GLY A 1 448 ? -4.758 0.018 36.328 1.00 81.31 448 GLY A C 1
ATOM 3352 O O . GLY A 1 448 ? -4.499 0.897 37.148 1.00 81.31 448 GLY A O 1
ATOM 3353 N N . GLY A 1 449 ? -5.339 -1.137 36.662 1.00 86.81 449 GLY A N 1
ATOM 3354 C CA . GLY A 1 449 ? -5.843 -1.462 38.004 1.00 86.81 449 GLY A CA 1
ATOM 3355 C C . GLY A 1 449 ? -7.312 -1.088 38.251 1.00 86.81 449 GLY A C 1
ATOM 3356 O O . GLY A 1 449 ? -7.937 -0.364 37.470 1.00 86.81 449 GLY A O 1
ATOM 3357 N N . ILE A 1 450 ? -7.868 -1.597 39.352 1.00 90.12 450 ILE A N 1
ATOM 3358 C CA . ILE A 1 450 ? -9.175 -1.219 39.907 1.00 90.12 450 ILE A CA 1
ATOM 3359 C C . ILE A 1 450 ? -8.941 -0.436 41.205 1.00 90.12 450 ILE A C 1
ATOM 3361 O O . ILE A 1 450 ? -8.237 -0.899 42.098 1.00 90.12 450 ILE A O 1
ATOM 3365 N N . ASN A 1 451 ? -9.551 0.740 41.330 1.00 89.56 451 ASN A N 1
ATOM 3366 C CA . ASN A 1 451 ? -9.353 1.687 42.423 1.00 89.56 451 ASN A CA 1
ATOM 3367 C C . ASN A 1 451 ? -10.678 1.909 43.166 1.00 89.56 451 ASN A C 1
ATOM 3369 O O . ASN A 1 451 ? -11.469 2.775 42.783 1.00 89.56 451 ASN A O 1
ATOM 3373 N N . VAL A 1 452 ? -10.924 1.150 44.234 1.00 89.62 452 VAL A N 1
ATOM 3374 C CA . VAL A 1 452 ? -12.104 1.309 45.096 1.00 89.62 452 VAL A CA 1
ATOM 3375 C C . VAL A 1 452 ? -11.826 2.337 46.194 1.00 89.62 452 VAL A C 1
ATOM 3377 O O . VAL A 1 452 ? -10.807 2.276 46.880 1.00 89.62 452 VAL A O 1
ATOM 3380 N N . SER A 1 453 ? -12.733 3.293 46.385 1.00 88.44 453 SER A N 1
ATOM 3381 C CA . SER A 1 453 ? -12.635 4.325 47.422 1.00 88.44 453 SER A CA 1
ATOM 3382 C C . SER A 1 453 ? -14.023 4.684 47.959 1.00 88.44 453 SER A C 1
ATOM 3384 O O . SER A 1 453 ? -14.827 5.327 47.286 1.00 88.44 453 SER A O 1
ATOM 3386 N N . VAL A 1 454 ? -14.330 4.269 49.188 1.00 85.25 454 VAL A N 1
ATOM 3387 C CA . VAL A 1 454 ? -15.652 4.425 49.809 1.00 85.25 454 VAL A CA 1
ATOM 3388 C C . VAL A 1 454 ? -15.558 5.354 51.019 1.00 85.25 454 VAL A C 1
ATOM 3390 O O . VAL A 1 454 ? -15.383 4.927 52.159 1.00 85.25 454 VAL A O 1
ATOM 3393 N N . ILE A 1 455 ? -15.656 6.655 50.745 1.00 80.75 455 ILE A N 1
ATOM 3394 C CA . ILE A 1 455 ? -15.426 7.733 51.719 1.00 80.75 455 ILE A CA 1
ATOM 3395 C C . ILE A 1 455 ? -16.712 8.348 52.296 1.00 80.75 455 ILE A C 1
ATOM 3397 O O . ILE A 1 455 ? -16.687 8.879 53.404 1.00 80.75 455 ILE A O 1
ATOM 3401 N N . ALA A 1 456 ? -17.842 8.279 51.579 1.00 70.81 456 ALA A N 1
ATOM 3402 C CA . ALA A 1 456 ? -19.123 8.825 52.038 1.00 70.81 456 ALA A CA 1
ATOM 3403 C C . ALA A 1 456 ? -20.337 8.067 51.459 1.00 70.81 456 ALA A C 1
ATOM 3405 O O . ALA A 1 456 ? -20.760 8.315 50.329 1.00 70.81 456 ALA A O 1
ATOM 3406 N N . ILE A 1 457 ? -20.932 7.181 52.262 1.00 68.12 457 ILE A N 1
ATOM 3407 C CA . ILE A 1 457 ? -22.172 6.442 51.955 1.00 68.12 457 ILE A CA 1
ATOM 3408 C C . ILE A 1 457 ? -23.187 6.599 53.096 1.00 68.12 457 ILE A C 1
ATOM 3410 O O . ILE A 1 457 ? -22.809 6.892 54.230 1.00 68.12 457 ILE A O 1
ATOM 3414 N N . LEU A 1 458 ? -24.478 6.429 52.791 1.00 63.75 458 LEU A N 1
ATOM 3415 C CA . LEU A 1 458 ? -25.578 6.556 53.765 1.00 63.75 458 LEU A CA 1
ATOM 3416 C C . LEU A 1 458 ? -26.060 5.207 54.323 1.00 63.75 458 LEU A C 1
ATOM 3418 O O . LEU A 1 458 ? -26.606 5.164 55.422 1.00 63.75 458 LEU A O 1
ATOM 3422 N N . ASN A 1 459 ? -25.847 4.127 53.573 1.00 75.19 459 ASN A N 1
ATOM 3423 C CA . ASN A 1 459 ? -26.196 2.748 53.912 1.00 75.19 459 ASN A CA 1
ATOM 3424 C C . ASN A 1 459 ? -24.946 1.870 53.724 1.00 75.19 459 ASN A C 1
ATOM 3426 O O . ASN A 1 459 ? -24.108 2.237 52.899 1.00 75.19 459 ASN A O 1
ATOM 3430 N N . PRO A 1 460 ? -24.812 0.724 54.420 1.00 83.12 460 PRO A N 1
ATOM 3431 C CA . PRO A 1 460 ? -23.824 -0.284 54.039 1.00 83.12 460 PRO A CA 1
ATOM 3432 C C . PRO A 1 460 ? -24.081 -0.774 52.607 1.00 83.12 460 PRO A C 1
ATOM 3434 O O . PRO A 1 460 ? -25.234 -0.935 52.207 1.00 83.12 460 PRO A O 1
ATOM 3437 N N . ILE A 1 461 ? -22.996 -1.025 51.879 1.00 90.50 461 ILE A N 1
ATOM 3438 C CA . ILE A 1 461 ? -22.966 -1.639 50.546 1.00 90.50 461 ILE A CA 1
ATOM 3439 C C . ILE A 1 461 ? -21.849 -2.685 50.516 1.00 90.50 461 ILE A C 1
ATOM 3441 O O . ILE A 1 461 ? -20.884 -2.567 51.284 1.00 90.50 461 ILE A O 1
ATOM 3445 N N . THR A 1 462 ? -21.935 -3.639 49.594 1.00 92.94 462 THR A N 1
ATOM 3446 C CA . THR A 1 462 ? -20.855 -4.592 49.322 1.00 92.94 462 THR A CA 1
ATOM 3447 C C . THR A 1 462 ? -20.336 -4.431 47.893 1.00 92.94 462 THR A C 1
ATOM 3449 O O . THR A 1 462 ? -21.094 -4.355 46.925 1.00 92.94 462 THR A O 1
ATOM 3452 N N . ILE A 1 463 ? -19.012 -4.356 47.754 1.00 93.94 463 ILE A N 1
ATOM 3453 C CA . ILE A 1 463 ? -18.315 -4.285 46.465 1.00 93.94 463 ILE A CA 1
ATOM 3454 C C . ILE A 1 463 ? -17.630 -5.630 46.234 1.00 93.94 463 ILE A C 1
ATOM 3456 O O . ILE A 1 463 ? -16.688 -5.986 46.940 1.00 93.94 463 ILE A O 1
ATOM 3460 N N . TYR A 1 464 ? -18.120 -6.379 45.252 1.00 96.50 464 TYR A N 1
ATOM 3461 C CA . TYR A 1 464 ? -17.640 -7.711 44.903 1.00 96.50 464 TYR A CA 1
ATOM 3462 C C . TYR A 1 464 ? -16.682 -7.629 43.713 1.00 96.50 464 TYR A C 1
ATOM 3464 O O . TYR A 1 464 ? -17.089 -7.257 42.614 1.00 96.50 464 TYR A O 1
ATOM 3472 N N . VAL A 1 465 ? -15.432 -8.044 43.903 1.00 95.69 465 VAL A N 1
ATOM 3473 C CA . VAL A 1 465 ? -14.471 -8.335 42.832 1.00 95.69 465 VAL A CA 1
ATOM 3474 C C . VAL A 1 465 ? -14.137 -9.816 42.948 1.00 95.69 465 VAL A C 1
ATOM 3476 O O . VAL A 1 465 ? -13.242 -10.196 43.697 1.00 95.69 465 VAL A O 1
ATOM 3479 N N . GLN A 1 466 ? -14.914 -10.674 42.286 1.00 95.81 466 GLN A N 1
ATOM 3480 C CA . GLN A 1 466 ? -14.845 -12.123 42.493 1.00 95.81 466 GLN A CA 1
ATOM 3481 C C . GLN A 1 466 ? -14.649 -12.935 41.213 1.00 95.81 466 GLN A C 1
ATOM 3483 O O . GLN A 1 466 ? -15.215 -12.619 40.172 1.00 95.81 466 GLN A O 1
ATOM 3488 N N . ASN A 1 467 ? -13.868 -14.009 41.286 1.00 96.44 467 ASN A N 1
ATOM 3489 C CA . ASN A 1 467 ? -13.607 -14.905 40.156 1.00 96.44 467 ASN A CA 1
ATOM 3490 C C . ASN A 1 467 ? -13.082 -14.212 38.881 1.00 96.44 467 ASN A C 1
ATOM 3492 O O . ASN A 1 467 ? -13.391 -14.646 37.779 1.00 96.44 467 ASN A O 1
ATOM 3496 N N . ASN A 1 468 ? -12.337 -13.108 38.985 1.00 95.75 468 ASN A N 1
ATOM 3497 C CA . ASN A 1 468 ? -11.744 -12.438 37.822 1.00 95.75 468 ASN A CA 1
ATOM 3498 C C . ASN A 1 468 ? -10.302 -12.914 37.597 1.00 95.75 468 ASN A C 1
ATOM 3500 O O . ASN A 1 468 ? -9.603 -13.249 38.555 1.00 95.75 468 ASN A O 1
ATOM 3504 N N . SER A 1 469 ? -9.838 -12.916 36.349 1.00 94.12 469 SER A N 1
ATOM 3505 C CA . SER A 1 469 ? -8.444 -13.195 35.999 1.00 94.12 469 SER A CA 1
ATOM 3506 C C . SER A 1 469 ? -7.706 -11.907 35.643 1.00 94.12 469 SER A C 1
ATOM 3508 O O . SER A 1 469 ? -8.218 -11.076 34.895 1.00 94.12 469 SER A O 1
ATOM 3510 N N . PHE A 1 470 ? -6.495 -11.747 36.165 1.00 91.06 470 PHE A N 1
ATOM 3511 C CA . PHE A 1 470 ? -5.685 -10.540 36.039 1.00 91.06 470 PHE A CA 1
ATOM 3512 C C . PHE A 1 470 ? -4.295 -10.891 35.492 1.00 91.06 470 PHE A C 1
ATOM 3514 O O . PHE A 1 470 ? -3.597 -11.708 36.096 1.00 91.06 470 PHE A O 1
ATOM 3521 N N . SER A 1 471 ? -3.888 -10.252 34.384 1.00 87.44 471 SER A N 1
ATOM 3522 C CA . SER A 1 471 ? -2.494 -10.257 33.912 1.00 87.44 471 SER A CA 1
ATOM 3523 C C . SER A 1 471 ? -1.970 -8.864 33.545 1.00 87.44 471 SER A C 1
ATOM 3525 O O . SER A 1 471 ? -2.592 -8.083 32.817 1.00 87.44 471 SER A O 1
ATOM 3527 N N . TYR A 1 472 ? -0.789 -8.561 34.063 1.00 73.38 472 TYR A N 1
ATOM 3528 C CA . TYR A 1 472 ? -0.083 -7.294 34.008 1.00 73.38 472 TYR A CA 1
ATOM 3529 C C . TYR A 1 472 ? 0.972 -7.290 32.894 1.00 73.38 472 TYR A C 1
ATOM 3531 O O . TYR A 1 472 ? 2.180 -7.251 33.121 1.00 73.38 472 TYR A O 1
ATOM 3539 N N . CYS A 1 473 ? 0.520 -7.298 31.642 1.00 56.12 473 CYS A N 1
ATOM 3540 C CA . CYS A 1 473 ? 1.395 -7.403 30.467 1.00 56.12 473 CYS A CA 1
ATOM 3541 C C . CYS A 1 473 ? 2.157 -6.096 30.117 1.00 56.12 473 CYS A C 1
ATOM 3543 O O . CYS A 1 473 ? 2.259 -5.733 28.949 1.00 56.12 473 CYS A O 1
ATOM 3545 N N . GLY A 1 474 ? 2.681 -5.372 31.116 1.00 54.22 474 GLY A N 1
ATOM 3546 C CA . GLY A 1 474 ? 3.413 -4.107 30.944 1.00 54.22 474 GLY A CA 1
ATOM 3547 C C . GLY A 1 474 ? 2.531 -2.853 30.992 1.00 54.22 474 GLY A C 1
ATOM 3548 O O . GLY A 1 474 ? 2.657 -1.975 30.141 1.00 54.22 474 GLY A O 1
ATOM 3549 N N . GLY A 1 475 ? 1.609 -2.785 31.959 1.00 55.31 475 GLY A N 1
ATOM 3550 C CA . GLY A 1 475 ? 0.680 -1.662 32.129 1.00 55.31 475 GLY A CA 1
ATOM 3551 C C . GLY A 1 475 ? 1.272 -0.410 32.800 1.00 55.31 475 GLY A C 1
ATOM 3552 O O . GLY A 1 475 ? 2.482 -0.257 32.960 1.00 55.31 475 GLY A O 1
ATOM 3553 N N . TRP A 1 476 ? 0.373 0.488 33.224 1.00 56.19 476 TRP A N 1
ATOM 3554 C CA . TRP A 1 476 ? 0.682 1.700 34.010 1.00 56.19 476 TRP A CA 1
ATOM 3555 C C . TRP A 1 476 ? 0.108 1.654 35.443 1.00 56.19 476 TRP A C 1
ATOM 3557 O O . TRP A 1 476 ? 0.172 2.647 36.169 1.00 56.19 476 TRP A O 1
ATOM 3567 N N . GLY A 1 477 ? -0.528 0.543 35.828 1.00 61.16 477 GLY A N 1
ATOM 3568 C CA . GLY A 1 477 ? -1.195 0.377 37.122 1.00 61.16 477 GLY A CA 1
ATOM 3569 C C . GLY A 1 477 ? -0.224 -0.052 38.220 1.00 61.16 477 GLY A C 1
ATOM 3570 O O . GLY A 1 477 ? 0.580 -0.951 38.021 1.00 61.16 477 GLY A O 1
ATOM 3571 N N . ALA A 1 478 ? -0.316 0.550 39.406 1.00 67.12 478 ALA A N 1
ATOM 3572 C CA . ALA A 1 478 ? 0.523 0.159 40.546 1.00 67.12 478 ALA A CA 1
ATOM 3573 C C . ALA A 1 478 ? 0.025 -1.106 41.281 1.00 67.12 478 ALA A C 1
ATOM 3575 O O . ALA A 1 478 ? 0.666 -1.536 42.238 1.00 67.12 478 ALA A O 1
ATOM 3576 N N . TYR A 1 479 ? -1.142 -1.638 40.898 1.00 83.94 479 TYR A N 1
ATOM 3577 C CA . TYR A 1 479 ? -1.795 -2.797 41.510 1.00 83.94 479 TYR A CA 1
ATOM 3578 C C . TYR A 1 479 ? -2.935 -3.337 40.635 1.00 83.94 479 TYR A C 1
ATOM 3580 O O . TYR A 1 479 ? -3.485 -2.601 39.812 1.00 83.94 479 TYR A O 1
ATOM 3588 N N . ALA A 1 480 ? -3.344 -4.589 40.865 1.00 86.69 480 ALA A N 1
ATOM 3589 C CA . ALA A 1 480 ? -4.548 -5.163 40.260 1.00 86.69 480 ALA A CA 1
ATOM 3590 C C . ALA A 1 480 ? -5.825 -4.582 40.889 1.00 86.69 480 ALA A C 1
ATOM 3592 O O . ALA A 1 480 ? -6.701 -4.083 40.180 1.00 86.69 480 ALA A O 1
ATOM 3593 N N . VAL A 1 481 ? -5.900 -4.575 42.225 1.00 89.69 481 VAL A N 1
ATOM 3594 C CA . VAL A 1 481 ? -6.990 -3.960 42.997 1.00 89.69 481 VAL A CA 1
ATOM 3595 C C . VAL A 1 481 ? -6.413 -3.180 44.179 1.00 89.69 481 VAL A C 1
ATOM 3597 O O . VAL A 1 481 ? -5.786 -3.756 45.069 1.00 89.69 481 VAL A O 1
ATOM 3600 N N . ALA A 1 482 ? -6.684 -1.877 44.235 1.00 89.00 482 ALA A N 1
ATOM 3601 C CA . ALA A 1 482 ? -6.604 -1.111 45.471 1.00 89.00 482 ALA A CA 1
ATOM 3602 C C . ALA A 1 482 ? -7.996 -0.857 46.043 1.00 89.00 482 ALA A C 1
ATOM 3604 O O . ALA A 1 482 ? -8.941 -0.571 45.303 1.00 89.00 482 ALA A O 1
ATOM 3605 N N . ALA A 1 483 ? -8.108 -0.920 47.367 1.00 86.75 483 ALA A N 1
ATOM 3606 C CA . ALA A 1 483 ? -9.361 -0.716 48.071 1.00 86.75 483 ALA A CA 1
ATOM 3607 C C . ALA A 1 483 ? -9.187 0.125 49.338 1.00 86.75 483 ALA A C 1
ATOM 3609 O O . ALA A 1 483 ? -8.364 -0.171 50.206 1.00 86.75 483 ALA A O 1
ATOM 3610 N N . GLU A 1 484 ? -10.006 1.169 49.449 1.00 86.25 484 GLU A N 1
ATOM 3611 C CA . GLU A 1 484 ? -10.116 2.008 50.638 1.00 86.25 484 GLU A CA 1
ATOM 3612 C C . GLU A 1 484 ? -11.582 2.229 51.026 1.00 86.25 484 GLU A C 1
ATOM 3614 O O . GLU A 1 484 ? -12.434 2.486 50.176 1.00 86.25 484 GLU A O 1
ATOM 3619 N N . SER A 1 485 ? -11.885 2.162 52.320 1.00 83.94 485 SER A N 1
ATOM 36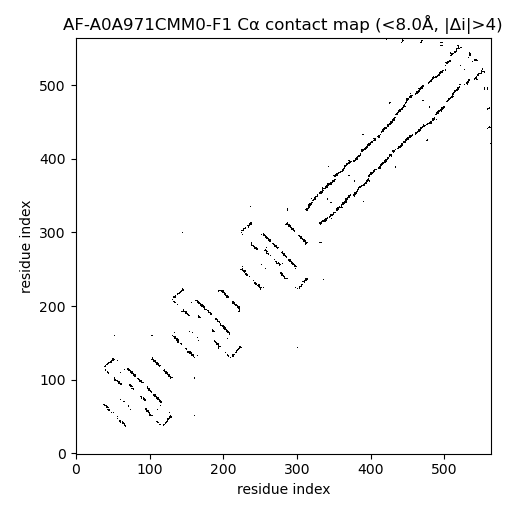20 C CA . SER A 1 485 ? -13.182 2.505 52.898 1.00 83.94 485 SER A CA 1
ATOM 3621 C C . SER A 1 485 ? -12.996 3.125 54.281 1.00 83.94 485 SER A C 1
ATOM 3623 O O . SER A 1 485 ? -12.476 2.494 55.201 1.00 83.94 485 SER A O 1
ATOM 3625 N N . THR A 1 486 ? -13.497 4.348 54.457 1.00 80.44 486 THR A N 1
ATOM 3626 C CA . THR A 1 486 ? -13.605 5.009 55.771 1.00 80.44 486 THR A CA 1
ATOM 3627 C C . THR A 1 486 ? -14.999 4.816 56.379 1.00 80.44 486 THR A C 1
ATOM 3629 O O . THR A 1 486 ? -15.465 5.638 57.168 1.00 80.44 486 THR A O 1
ATOM 3632 N N . THR A 1 487 ? -15.705 3.766 55.953 1.00 80.81 487 THR A N 1
ATOM 3633 C CA . THR A 1 487 ? -17.126 3.513 56.226 1.00 80.81 487 THR A CA 1
ATOM 3634 C C . THR A 1 487 ? -17.359 2.030 56.536 1.00 80.81 487 THR A C 1
ATOM 3636 O O . THR A 1 487 ? -16.420 1.238 56.562 1.00 80.81 487 THR A O 1
ATOM 3639 N N . ASN A 1 488 ? -18.610 1.631 56.771 1.00 80.44 488 ASN A N 1
ATOM 3640 C CA . ASN A 1 488 ? -18.996 0.234 56.984 1.00 80.44 488 ASN A CA 1
ATOM 3641 C C . ASN A 1 488 ? -19.295 -0.541 55.684 1.00 80.44 488 ASN A C 1
ATOM 3643 O O . ASN A 1 488 ? -19.949 -1.579 55.754 1.00 80.44 488 ASN A O 1
ATOM 3647 N N . ALA A 1 489 ? -18.852 -0.054 54.518 1.00 86.38 489 ALA A N 1
ATOM 3648 C CA . ALA A 1 489 ? -18.852 -0.862 53.300 1.00 86.38 489 ALA A CA 1
ATOM 3649 C C . ALA A 1 489 ? -17.895 -2.053 53.415 1.00 86.38 489 ALA A C 1
ATOM 3651 O O . ALA A 1 489 ? -16.797 -1.932 53.966 1.00 86.38 489 ALA A O 1
ATOM 3652 N N . GLU A 1 490 ? -18.314 -3.176 52.844 1.00 89.50 490 GLU A N 1
ATOM 3653 C CA . GLU A 1 490 ? -17.531 -4.401 52.734 1.00 89.50 490 GLU A CA 1
ATOM 3654 C C . GLU A 1 490 ? -16.990 -4.545 51.308 1.00 89.50 490 GLU A C 1
ATOM 3656 O O . GLU A 1 490 ? -17.691 -4.269 50.333 1.00 89.50 490 GLU A O 1
ATOM 3661 N N . ILE A 1 491 ? -15.728 -4.951 51.172 1.00 90.69 491 ILE A N 1
ATOM 3662 C CA . ILE A 1 491 ? -15.082 -5.122 49.868 1.00 90.69 491 ILE A CA 1
ATOM 3663 C C . ILE A 1 491 ? -14.562 -6.558 49.791 1.00 90.69 491 ILE A C 1
ATOM 3665 O O . ILE A 1 491 ? -13.614 -6.933 50.481 1.00 90.69 491 ILE A O 1
ATOM 3669 N N . ILE A 1 492 ? -15.221 -7.379 48.977 1.00 92.25 492 ILE A N 1
ATOM 3670 C CA . ILE A 1 492 ? -14.972 -8.818 48.870 1.00 92.25 492 ILE A CA 1
ATOM 3671 C C . ILE A 1 492 ? -14.156 -9.069 47.609 1.00 92.25 492 ILE A C 1
ATOM 3673 O O . ILE A 1 492 ? -14.635 -8.836 46.500 1.00 92.25 492 ILE A O 1
ATOM 3677 N N . VAL A 1 493 ? -12.931 -9.560 47.781 1.00 93.06 493 VAL A N 1
ATOM 3678 C CA . VAL A 1 493 ? -11.989 -9.837 46.695 1.00 93.06 493 VAL A CA 1
ATOM 3679 C C . VAL A 1 493 ? -11.628 -11.320 46.752 1.00 93.06 493 VAL A C 1
ATOM 3681 O O . VAL A 1 493 ? -10.636 -11.668 47.375 1.00 93.06 493 VAL A O 1
ATOM 3684 N N . ARG A 1 494 ? -12.438 -12.218 46.174 1.00 93.44 494 ARG A N 1
ATOM 3685 C CA . ARG A 1 494 ? -12.274 -13.683 46.341 1.00 93.44 494 ARG A CA 1
ATOM 3686 C C . ARG A 1 494 ? -12.354 -14.486 45.042 1.00 93.44 494 ARG A C 1
ATOM 3688 O O . ARG A 1 494 ? -13.000 -14.068 44.089 1.00 93.44 494 ARG A O 1
ATOM 3695 N N . GLY A 1 495 ? -11.729 -15.661 44.991 1.00 94.00 495 GLY A N 1
ATOM 3696 C CA . GLY A 1 495 ? -11.737 -16.551 43.819 1.00 94.00 495 GLY A CA 1
ATOM 3697 C C . GLY A 1 495 ? -10.951 -16.027 42.611 1.00 94.00 495 GLY A C 1
ATOM 3698 O O . GLY A 1 495 ? -10.896 -16.693 41.577 1.00 94.00 495 GLY A O 1
ATOM 3699 N N . ASN A 1 496 ? -10.356 -14.833 42.703 1.00 94.62 496 ASN A N 1
ATOM 3700 C CA . ASN A 1 496 ? -9.635 -14.214 41.596 1.00 94.62 496 ASN A CA 1
ATOM 3701 C C . ASN A 1 496 ? -8.301 -14.924 41.345 1.00 94.62 496 ASN A C 1
ATOM 3703 O O . ASN A 1 496 ? -7.744 -15.576 42.227 1.00 94.62 496 ASN A O 1
ATOM 3707 N N . THR A 1 497 ? -7.787 -14.763 40.132 1.00 94.31 497 THR A N 1
ATOM 3708 C CA . THR A 1 497 ? -6.503 -15.299 39.678 1.00 94.31 497 THR A CA 1
ATOM 3709 C C . THR A 1 497 ? -5.575 -14.147 39.319 1.00 94.31 497 THR A C 1
ATOM 3711 O O . THR A 1 497 ? -5.791 -13.471 38.315 1.00 94.31 497 THR A O 1
ATOM 3714 N N . PHE A 1 498 ? -4.548 -13.932 40.140 1.00 92.38 498 PHE A N 1
ATOM 3715 C CA . PHE A 1 498 ? -3.450 -13.003 39.874 1.00 92.38 498 PHE A CA 1
ATOM 3716 C C . PHE A 1 498 ? -2.286 -13.800 39.278 1.00 92.38 498 PHE A C 1
ATOM 3718 O O . PHE A 1 498 ? -1.790 -14.724 39.925 1.00 92.38 498 PHE A O 1
ATOM 3725 N N . LEU A 1 499 ? -1.898 -13.499 38.034 1.00 90.12 499 LEU A N 1
ATOM 3726 C CA . LEU A 1 499 ? -0.905 -14.293 37.296 1.00 90.12 499 LEU A CA 1
ATOM 3727 C C . LEU A 1 499 ? 0.537 -13.790 37.452 1.00 90.12 499 LEU A C 1
ATOM 3729 O O . LEU A 1 499 ? 1.473 -14.580 37.349 1.00 90.12 499 LEU A O 1
ATOM 3733 N N . ASP A 1 500 ? 0.727 -12.498 37.709 1.00 85.31 500 ASP A N 1
ATOM 3734 C CA . ASP A 1 500 ? 2.034 -11.839 37.644 1.00 85.31 500 ASP A CA 1
ATOM 3735 C C . ASP A 1 500 ? 2.602 -11.641 39.057 1.00 85.31 500 ASP A C 1
ATOM 3737 O O . ASP A 1 500 ? 2.086 -10.860 39.854 1.00 85.31 500 ASP A O 1
ATOM 3741 N N . THR A 1 501 ? 3.658 -12.386 39.393 1.00 82.06 501 THR A N 1
ATOM 3742 C CA . THR A 1 501 ? 4.169 -12.510 40.773 1.00 82.06 501 THR A CA 1
ATOM 3743 C C . THR A 1 501 ? 5.275 -11.512 41.139 1.00 82.06 501 THR A C 1
ATOM 3745 O O . THR A 1 501 ? 5.945 -11.687 42.154 1.00 82.06 501 THR A O 1
ATOM 3748 N N . ASP A 1 502 ? 5.543 -10.525 40.285 1.00 81.81 502 ASP A N 1
ATOM 3749 C CA . ASP A 1 502 ? 6.620 -9.531 40.417 1.00 81.81 502 ASP A CA 1
ATOM 3750 C C . ASP A 1 502 ? 6.107 -8.103 40.696 1.00 81.81 502 ASP A C 1
ATOM 3752 O O . ASP A 1 502 ? 6.902 -7.172 40.837 1.00 81.81 502 ASP A O 1
ATOM 3756 N N . HIS A 1 503 ? 4.787 -7.940 40.823 1.00 82.00 503 HIS A N 1
ATOM 3757 C CA . HIS A 1 503 ? 4.101 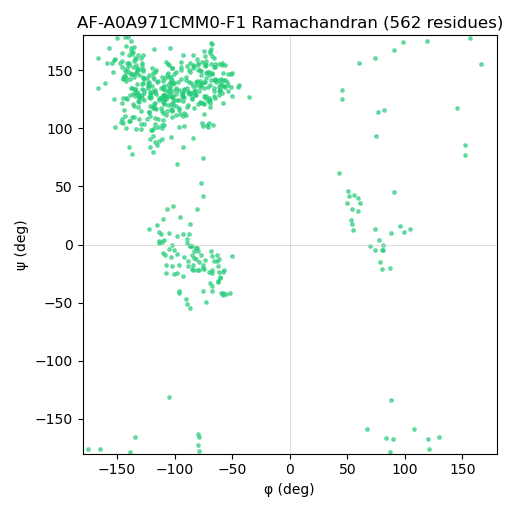-6.685 41.125 1.00 82.00 503 HIS A CA 1
ATOM 3758 C C . HIS A 1 503 ? 3.124 -6.864 42.302 1.00 82.00 503 HIS A C 1
ATOM 3760 O O . HIS A 1 503 ? 2.694 -7.972 42.620 1.00 82.00 503 HIS A O 1
ATOM 3766 N N . VAL A 1 504 ? 2.732 -5.755 42.939 1.00 87.56 504 VAL A N 1
ATOM 3767 C CA . VAL A 1 504 ? 1.642 -5.758 43.927 1.00 87.56 504 VAL A CA 1
ATOM 3768 C C . VAL A 1 504 ? 0.336 -6.113 43.210 1.00 87.56 504 VAL A C 1
ATOM 3770 O O . VAL A 1 504 ? -0.042 -5.443 42.257 1.00 87.56 504 VAL A O 1
ATOM 3773 N N . ALA A 1 505 ? -0.391 -7.126 43.674 1.00 89.31 505 ALA A N 1
ATOM 3774 C CA . ALA A 1 505 ? -1.741 -7.428 43.202 1.00 89.31 505 ALA A CA 1
ATOM 3775 C C . ALA A 1 505 ? -2.789 -6.672 44.034 1.00 89.31 505 ALA A C 1
ATOM 3777 O O . ALA A 1 505 ? -3.624 -5.964 43.467 1.00 89.31 505 ALA A O 1
ATOM 3778 N N . LEU A 1 506 ? -2.726 -6.768 45.369 1.00 89.94 506 LEU A N 1
ATOM 3779 C CA . LEU A 1 506 ? -3.701 -6.162 46.285 1.00 89.94 506 LEU A CA 1
ATOM 3780 C C . LEU A 1 506 ? -3.094 -5.057 47.153 1.00 89.94 506 LEU A C 1
ATOM 3782 O O . LEU A 1 506 ? -1.984 -5.188 47.655 1.00 89.94 506 LEU A O 1
ATOM 3786 N N . SER A 1 507 ? -3.840 -3.973 47.372 1.00 88.19 507 SER A N 1
ATOM 3787 C CA . SER A 1 507 ? -3.362 -2.795 48.108 1.00 88.19 507 SER A CA 1
ATOM 3788 C C . SER A 1 507 ? -4.483 -2.156 48.934 1.00 88.19 507 SER A C 1
ATOM 3790 O O . SER A 1 507 ? -5.531 -1.819 48.388 1.00 88.19 507 SER A O 1
ATOM 3792 N N . THR A 1 508 ? -4.292 -1.951 50.243 1.00 80.69 508 THR A N 1
ATOM 3793 C CA . THR A 1 508 ? -5.341 -1.352 51.098 1.00 80.69 508 THR A CA 1
ATOM 3794 C C . THR A 1 508 ? -4.840 -0.261 52.039 1.00 80.69 508 THR A C 1
ATOM 3796 O O . THR A 1 508 ? -3.937 -0.501 52.839 1.00 80.69 508 THR A O 1
ATOM 3799 N N . GLY A 1 509 ? -5.473 0.915 52.014 1.00 69.75 509 GLY A N 1
ATOM 3800 C CA . GLY A 1 509 ? -5.217 1.993 52.979 1.00 69.75 509 GLY A CA 1
ATOM 3801 C C . GLY A 1 509 ? -6.057 1.867 54.258 1.00 69.75 509 GLY A C 1
ATOM 3802 O O . GLY A 1 509 ? -5.527 1.836 55.375 1.00 69.75 509 GLY A O 1
ATOM 3803 N N . THR A 1 510 ? -7.381 1.769 54.097 1.00 70.25 510 THR A N 1
ATOM 3804 C CA . THR A 1 510 ? -8.380 1.676 55.182 1.00 70.25 510 THR A CA 1
ATOM 3805 C C . THR A 1 510 ? -9.560 0.782 54.779 1.00 70.25 510 THR A C 1
ATOM 3807 O O . THR A 1 510 ? -9.875 0.704 53.600 1.00 70.25 510 THR A O 1
ATOM 3810 N N . GLY A 1 511 ? -10.249 0.142 55.730 1.00 68.75 511 GLY A N 1
ATOM 3811 C CA . GLY A 1 511 ? -11.546 -0.513 55.500 1.00 68.75 511 GLY A CA 1
ATOM 3812 C C . GLY A 1 511 ? -11.576 -2.021 55.756 1.00 68.75 511 GLY A C 1
ATOM 3813 O O . GLY A 1 511 ? -10.557 -2.636 56.054 1.00 68.75 511 GLY A O 1
ATOM 3814 N N . ASN A 1 512 ? -12.771 -2.611 55.646 1.00 75.81 512 ASN A N 1
ATOM 3815 C CA . ASN A 1 512 ? -12.993 -4.052 55.781 1.00 75.81 512 ASN A CA 1
ATOM 3816 C C . ASN A 1 512 ? -12.898 -4.736 54.409 1.00 75.81 512 ASN A C 1
ATOM 3818 O O . ASN A 1 512 ? -13.835 -4.651 53.610 1.00 75.81 512 ASN A O 1
ATOM 3822 N N . ILE A 1 513 ? -11.761 -5.383 54.140 1.00 84.31 513 ILE A N 1
ATOM 3823 C CA . ILE A 1 513 ? -11.462 -6.048 52.866 1.00 84.31 513 ILE A CA 1
ATOM 3824 C C . ILE A 1 513 ? -11.170 -7.532 53.115 1.00 84.31 513 ILE A C 1
ATOM 3826 O O . ILE A 1 513 ? -10.321 -7.877 53.936 1.00 84.31 513 ILE A O 1
ATOM 3830 N N . ASP A 1 514 ? -11.884 -8.406 52.407 1.00 87.69 514 ASP A N 1
ATOM 3831 C CA . ASP A 1 514 ? -11.782 -9.863 52.533 1.00 87.69 514 ASP A CA 1
ATOM 3832 C C . ASP A 1 514 ? -11.150 -10.448 51.265 1.00 87.69 514 ASP A C 1
ATOM 3834 O O . ASP A 1 514 ? -11.808 -10.539 50.227 1.00 87.69 514 ASP A O 1
ATOM 3838 N N . ALA A 1 515 ? -9.865 -10.803 51.355 1.00 87.75 515 ALA A N 1
ATOM 3839 C CA . ALA A 1 515 ? -9.026 -11.226 50.230 1.00 87.75 515 ALA A CA 1
ATOM 3840 C C . ALA A 1 515 ? -8.653 -12.722 50.256 1.00 87.75 515 ALA A C 1
ATOM 3842 O O . ALA A 1 515 ? -7.644 -13.144 49.677 1.00 87.75 515 ALA A O 1
ATOM 3843 N N . ARG A 1 516 ? -9.443 -13.530 50.966 1.00 89.31 516 ARG A N 1
ATOM 3844 C CA . ARG A 1 516 ? -9.230 -14.976 51.093 1.00 89.31 516 ARG A CA 1
ATOM 3845 C C . ARG A 1 516 ? -9.614 -15.699 49.808 1.00 89.31 516 ARG A C 1
ATOM 3847 O O . ARG A 1 516 ? -10.298 -15.143 48.954 1.00 89.31 516 ARG A O 1
ATOM 3854 N N . GLU A 1 517 ? -9.207 -16.961 49.686 1.00 91.88 517 GLU A N 1
ATOM 3855 C CA . GLU A 1 517 ? -9.666 -17.838 48.601 1.00 91.88 517 GLU A CA 1
ATOM 3856 C C . GLU A 1 517 ? -9.324 -17.285 47.197 1.00 91.88 517 GLU A C 1
ATOM 3858 O O . GLU A 1 517 ? -10.028 -17.561 46.235 1.00 91.88 517 GLU A O 1
ATOM 3863 N N . ASN A 1 518 ? -8.243 -16.504 47.050 1.00 93.75 518 ASN A N 1
ATOM 3864 C CA . ASN A 1 518 ? -7.671 -16.136 45.746 1.00 93.75 518 ASN A CA 1
ATOM 3865 C C . ASN A 1 518 ? -6.540 -17.093 45.342 1.00 93.75 518 ASN A C 1
ATOM 3867 O O . ASN A 1 518 ? -5.893 -17.704 46.196 1.00 93.75 518 ASN A O 1
ATOM 3871 N N . TYR A 1 519 ? -6.275 -17.172 44.040 1.00 94.50 519 TYR A N 1
ATOM 3872 C CA . TYR A 1 519 ? -5.129 -17.850 43.441 1.00 94.50 519 TYR A CA 1
ATOM 3873 C C . TYR A 1 519 ? -4.057 -16.825 43.032 1.00 94.50 519 TYR A C 1
ATOM 3875 O O . TYR A 1 519 ? -4.360 -15.826 42.378 1.00 94.50 519 TYR A O 1
ATOM 3883 N N . TRP A 1 520 ? -2.800 -17.087 43.397 1.00 92.38 520 TRP A N 1
ATOM 3884 C CA . TRP A 1 520 ? -1.682 -16.131 43.283 1.00 92.38 520 TRP A CA 1
ATOM 3885 C C . TRP A 1 520 ? -0.610 -16.540 42.259 1.00 92.38 520 TRP A C 1
ATOM 3887 O O . TRP A 1 520 ? 0.497 -16.014 42.283 1.00 92.38 520 TRP A O 1
ATOM 3897 N N . SER A 1 521 ? -0.876 -17.559 41.432 1.00 91.94 521 SER A N 1
ATOM 3898 C CA . SER A 1 521 ? 0.105 -18.188 40.523 1.00 91.94 521 SER A CA 1
ATOM 3899 C C . SER A 1 521 ? 1.398 -18.701 41.191 1.00 91.94 521 SER A C 1
ATOM 3901 O O . SER A 1 521 ? 2.366 -19.067 40.522 1.00 91.94 521 SER A O 1
ATOM 3903 N N . THR A 1 522 ? 1.413 -18.780 42.523 1.00 91.25 522 THR A N 1
ATOM 3904 C CA . THR A 1 522 ? 2.512 -19.276 43.352 1.00 91.25 522 THR A CA 1
ATOM 3905 C C . THR A 1 522 ? 1.964 -19.828 44.666 1.00 91.25 522 THR A C 1
ATOM 3907 O O . THR A 1 522 ? 0.873 -19.463 45.099 1.00 91.25 522 THR A O 1
ATOM 3910 N N . THR A 1 523 ? 2.735 -20.693 45.324 1.00 90.44 523 THR A N 1
ATOM 3911 C CA . THR A 1 523 ? 2.438 -21.208 46.673 1.00 90.44 523 THR A CA 1
ATOM 3912 C C . THR A 1 523 ? 3.488 -20.776 47.703 1.00 90.44 523 THR A C 1
ATOM 3914 O O . THR A 1 523 ? 3.617 -21.408 48.750 1.00 90.44 523 THR A O 1
ATOM 3917 N N . SER A 1 524 ? 4.304 -19.763 47.388 1.00 92.56 524 SER A N 1
ATOM 3918 C CA . SER A 1 524 ? 5.371 -19.263 48.265 1.00 92.56 524 SER A CA 1
ATOM 3919 C C . SER A 1 524 ? 4.863 -18.072 49.088 1.00 92.56 524 SER A C 1
ATOM 3921 O O . SER A 1 524 ? 4.636 -17.015 48.493 1.00 92.56 524 SER A O 1
ATOM 3923 N N . PRO A 1 525 ? 4.707 -18.185 50.426 1.00 90.25 525 PRO A N 1
ATOM 3924 C CA . PRO A 1 525 ? 4.163 -17.104 51.253 1.00 90.25 525 PRO A CA 1
ATOM 3925 C C . PRO A 1 525 ? 4.942 -15.798 51.098 1.00 90.25 525 PRO A C 1
ATOM 3927 O O . PRO A 1 525 ? 4.340 -14.767 50.852 1.00 90.25 525 PRO A O 1
ATOM 3930 N N . ALA A 1 526 ? 6.277 -15.858 51.067 1.00 90.19 526 ALA A N 1
ATOM 3931 C CA . ALA A 1 526 ? 7.137 -14.681 50.906 1.00 90.19 526 ALA A CA 1
ATOM 3932 C C . ALA A 1 526 ? 7.045 -13.990 49.525 1.00 90.19 526 ALA A C 1
ATOM 3934 O O . ALA A 1 526 ? 7.624 -12.920 49.350 1.00 90.19 526 ALA A O 1
ATOM 3935 N N . VAL A 1 527 ? 6.372 -14.601 48.540 1.00 91.88 527 VAL A N 1
ATOM 3936 C CA . VAL A 1 527 ? 6.025 -13.964 47.254 1.00 91.88 527 VAL A CA 1
ATOM 3937 C C . VAL A 1 527 ? 4.599 -13.418 47.312 1.00 91.88 527 VAL A C 1
ATOM 3939 O O . VAL A 1 527 ? 4.378 -12.285 46.909 1.00 91.88 527 VAL A O 1
ATOM 3942 N N . ILE A 1 528 ? 3.654 -14.167 47.892 1.00 90.50 528 ILE A N 1
ATOM 3943 C CA . ILE A 1 528 ? 2.279 -13.696 48.140 1.00 90.50 528 ILE A CA 1
ATOM 3944 C C . ILE A 1 528 ? 2.295 -12.429 49.014 1.00 90.50 528 ILE A C 1
ATOM 3946 O O . ILE A 1 528 ? 1.625 -11.457 48.694 1.00 90.50 528 ILE A O 1
ATOM 3950 N N . GLU A 1 529 ? 3.141 -12.389 50.044 1.00 89.31 529 GLU A N 1
ATOM 3951 C CA . GLU A 1 529 ? 3.395 -11.216 50.889 1.00 89.31 529 GLU A CA 1
ATOM 3952 C C . GLU A 1 529 ? 3.949 -10.016 50.101 1.00 89.31 529 GLU A C 1
ATOM 3954 O O . GLU A 1 529 ? 3.670 -8.891 50.472 1.00 89.31 529 GLU A O 1
ATOM 3959 N N . GLN A 1 530 ? 4.672 -10.213 48.991 1.00 89.75 530 GLN A N 1
ATOM 3960 C CA . GLN A 1 530 ? 5.128 -9.110 48.120 1.00 89.75 530 GLN A CA 1
ATOM 3961 C C . GLN A 1 530 ? 4.058 -8.677 47.101 1.00 89.75 530 GLN A C 1
ATOM 3963 O O . GLN A 1 530 ? 4.075 -7.545 46.619 1.00 89.75 530 GLN A O 1
ATOM 3968 N N . MET A 1 531 ? 3.105 -9.562 46.795 1.00 90.69 531 MET A N 1
ATOM 3969 C CA . MET A 1 531 ? 1.920 -9.279 45.978 1.00 90.69 531 MET A CA 1
ATOM 3970 C C . MET A 1 531 ? 0.798 -8.587 46.779 1.00 90.69 531 MET A C 1
ATOM 3972 O O . MET A 1 531 ? -0.239 -8.229 46.214 1.00 90.69 531 MET A O 1
ATOM 3976 N N . ILE A 1 532 ? 0.983 -8.391 48.083 1.00 90.88 532 ILE A N 1
ATOM 3977 C CA . ILE A 1 532 ? 0.036 -7.778 49.014 1.00 90.88 532 ILE A CA 1
ATOM 3978 C C . ILE A 1 532 ? 0.721 -6.547 49.613 1.00 90.88 532 ILE A C 1
ATOM 3980 O O . ILE A 1 532 ? 1.857 -6.630 50.051 1.00 90.88 532 ILE A O 1
ATOM 3984 N N . LEU A 1 533 ? 0.054 -5.393 49.616 1.00 89.25 533 LEU A N 1
ATOM 3985 C CA . LEU A 1 533 ? 0.582 -4.167 50.216 1.00 89.25 533 LEU A CA 1
ATOM 3986 C C . LEU A 1 533 ? -0.346 -3.696 51.340 1.00 89.25 533 LEU A C 1
ATOM 3988 O O . LEU A 1 533 ? -1.371 -3.044 51.0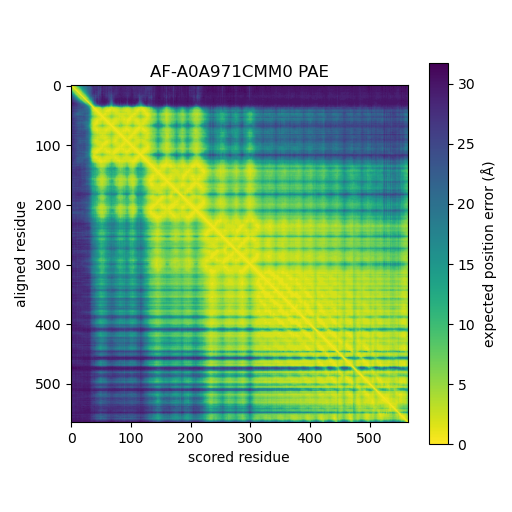90 1.00 89.25 533 LEU A O 1
ATOM 3992 N N . ASP A 1 534 ? 0.015 -4.012 52.583 1.00 89.25 534 ASP A N 1
ATOM 3993 C CA . ASP A 1 534 ? -0.799 -3.742 53.768 1.00 89.25 534 ASP A CA 1
ATOM 3994 C C . ASP A 1 534 ? -0.007 -3.138 54.945 1.00 89.25 534 ASP A C 1
ATOM 3996 O O . ASP A 1 534 ? 1.082 -2.584 54.784 1.00 89.25 534 ASP A O 1
ATOM 4000 N N . ARG A 1 535 ? -0.610 -3.135 56.138 1.00 88.19 535 ARG A N 1
ATOM 4001 C CA . ARG A 1 535 ? -0.015 -2.642 57.386 1.00 88.19 535 ARG A CA 1
ATOM 4002 C C . ARG A 1 535 ? 1.309 -3.317 57.784 1.00 88.19 535 ARG A C 1
ATOM 4004 O O . ARG A 1 535 ? 2.054 -2.727 58.569 1.00 88.19 535 ARG A O 1
ATOM 4011 N N . ASN A 1 536 ? 1.594 -4.517 57.288 1.00 87.25 536 ASN A N 1
ATOM 4012 C CA . ASN A 1 536 ? 2.859 -5.222 57.499 1.00 87.25 536 ASN A CA 1
ATOM 4013 C C . ASN A 1 536 ? 4.028 -4.516 56.788 1.00 87.25 536 ASN A C 1
ATOM 4015 O O . ASN A 1 536 ? 5.129 -4.451 57.337 1.00 87.25 536 ASN A O 1
ATOM 4019 N N . ASP A 1 537 ? 3.765 -3.942 55.612 1.00 86.25 537 ASP A N 1
ATOM 4020 C CA . ASP A 1 537 ? 4.755 -3.316 54.726 1.00 86.25 537 ASP A CA 1
ATOM 4021 C C . ASP A 1 537 ? 4.833 -1.799 54.939 1.00 86.25 537 ASP A C 1
ATOM 4023 O O . ASP A 1 537 ? 5.910 -1.200 54.957 1.00 86.25 537 ASP A O 1
ATOM 4027 N N . ASP A 1 538 ? 3.671 -1.168 55.129 1.00 84.12 538 ASP A N 1
ATOM 4028 C CA . ASP A 1 538 ? 3.509 0.272 55.297 1.00 84.12 538 ASP A CA 1
ATOM 4029 C C . ASP A 1 538 ? 2.662 0.573 56.541 1.00 84.12 538 ASP A C 1
ATOM 4031 O O . ASP A 1 538 ? 1.433 0.493 56.543 1.00 84.12 538 ASP A O 1
ATOM 4035 N N . LEU A 1 539 ? 3.334 0.993 57.617 1.00 84.62 539 LEU A N 1
ATOM 4036 C CA . LEU A 1 539 ? 2.722 1.284 58.920 1.00 84.62 539 LEU A CA 1
ATOM 4037 C C . LEU A 1 539 ? 1.670 2.412 58.897 1.00 84.62 539 LEU A C 1
ATOM 4039 O O . LEU A 1 539 ? 0.943 2.567 59.889 1.00 84.62 539 LEU A O 1
ATOM 4043 N N . ASN A 1 540 ? 1.574 3.187 57.807 1.00 83.06 540 ASN A N 1
ATOM 4044 C CA . ASN A 1 540 ? 0.509 4.173 57.600 1.00 83.06 540 ASN A CA 1
ATOM 4045 C C . ASN A 1 540 ? -0.840 3.512 57.250 1.00 83.06 540 ASN A C 1
ATOM 4047 O O . ASN A 1 540 ? -1.892 4.120 57.458 1.00 83.06 540 ASN A O 1
ATOM 4051 N N . ARG A 1 541 ? -0.832 2.265 56.762 1.00 82.94 541 ARG A N 1
ATOM 4052 C CA . ARG A 1 541 ? -2.033 1.480 56.437 1.00 82.94 541 ARG A CA 1
ATOM 4053 C C . ARG A 1 541 ? -2.662 0.938 57.708 1.00 82.94 541 ARG A C 1
ATOM 4055 O O . ARG A 1 541 ? -1.975 0.507 58.633 1.00 82.94 541 ARG A O 1
ATOM 4062 N N . THR A 1 542 ? -3.988 0.981 57.788 1.00 76.88 542 THR A N 1
ATOM 4063 C CA . THR A 1 542 ? -4.698 0.708 59.053 1.00 76.88 542 THR A CA 1
ATOM 4064 C C . THR A 1 542 ? -5.014 -0.780 59.262 1.00 76.88 542 THR A C 1
ATOM 4066 O O . THR A 1 542 ? -5.227 -1.196 60.399 1.00 76.88 542 THR A O 1
ATOM 4069 N N . TYR A 1 543 ? -4.991 -1.593 58.201 1.00 80.19 543 TYR A N 1
ATOM 4070 C CA . TYR A 1 543 ? -5.446 -2.988 58.205 1.00 80.19 543 TYR A CA 1
ATOM 4071 C C . TYR A 1 543 ? -4.405 -3.931 57.588 1.00 80.19 543 TYR A C 1
ATOM 4073 O O . TYR A 1 543 ? -3.642 -3.527 56.714 1.00 80.19 543 TYR A O 1
ATOM 4081 N N . THR A 1 544 ? -4.410 -5.181 58.051 1.00 85.25 544 THR A N 1
ATOM 4082 C CA . THR A 1 544 ? -3.711 -6.320 57.437 1.00 85.25 544 THR A CA 1
ATOM 4083 C C . THR A 1 544 ? -4.729 -7.129 56.636 1.00 85.25 544 THR A C 1
ATOM 4085 O O . THR A 1 544 ? -5.858 -7.316 57.098 1.00 85.25 544 THR A O 1
ATOM 4088 N N . ILE A 1 545 ? -4.352 -7.590 55.448 1.00 85.12 545 ILE A N 1
ATOM 4089 C CA . ILE A 1 545 ? -5.236 -8.234 54.477 1.00 85.12 545 ILE A CA 1
ATOM 4090 C C . ILE A 1 545 ? -5.266 -9.753 54.744 1.00 85.12 545 ILE A C 1
ATOM 4092 O O . ILE A 1 545 ? -4.233 -10.417 54.637 1.00 85.12 545 ILE A O 1
ATOM 4096 N N . PRO A 1 546 ? -6.423 -10.356 55.081 1.00 81.44 546 PRO A N 1
ATOM 4097 C CA . PRO A 1 546 ? -6.508 -11.799 55.271 1.00 81.44 546 PRO A CA 1
ATOM 4098 C C . PRO A 1 546 ? -6.479 -12.512 53.912 1.00 81.44 546 PRO A C 1
ATOM 4100 O O . PRO A 1 546 ? -7.441 -12.415 53.153 1.00 81.44 546 PRO A O 1
ATOM 4103 N N . TYR A 1 547 ? -5.402 -13.250 53.624 1.00 79.94 547 TYR A N 1
ATOM 4104 C CA . TYR A 1 547 ? -5.239 -14.015 52.376 1.00 79.94 547 TYR A CA 1
ATOM 4105 C C . TYR A 1 547 ? -5.347 -15.544 52.542 1.00 79.94 547 TYR A C 1
ATOM 4107 O O . TYR A 1 547 ? -5.412 -16.265 51.547 1.00 79.94 547 TYR A O 1
ATOM 4115 N N . GLU A 1 548 ? -5.398 -16.057 53.777 1.00 77.00 548 GLU A N 1
ATOM 4116 C CA . GLU A 1 548 ? -5.467 -17.500 54.055 1.00 77.00 548 GLU A CA 1
ATOM 4117 C C . GLU A 1 548 ? -6.906 -18.038 54.251 1.00 77.00 548 GLU A C 1
ATOM 4119 O O . GLU A 1 548 ? -7.727 -17.389 54.912 1.00 77.00 548 GLU A O 1
ATOM 4124 N N . PRO A 1 549 ? -7.209 -19.264 53.771 1.00 72.38 549 PRO A N 1
ATOM 4125 C CA . PRO A 1 549 ? -6.392 -20.062 52.857 1.00 72.38 549 PRO A CA 1
ATOM 4126 C C . PRO A 1 549 ? -6.430 -19.476 51.435 1.00 72.38 549 PRO A C 1
ATOM 412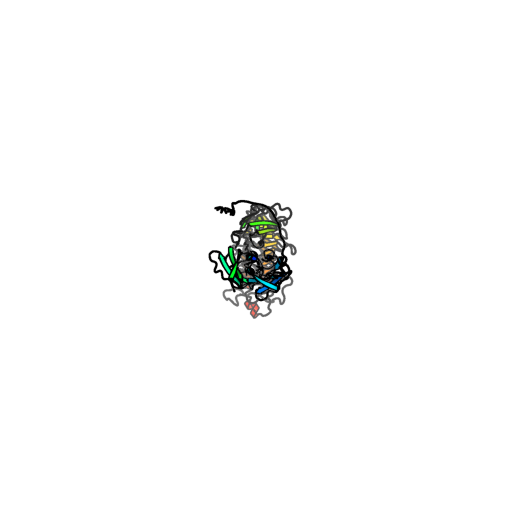8 O O . PRO A 1 549 ? -7.474 -19.012 50.972 1.00 72.38 549 PRO A O 1
ATOM 4131 N N . PHE A 1 550 ? -5.298 -19.535 50.735 1.00 84.50 550 PHE A N 1
ATOM 4132 C CA . PHE A 1 550 ? -5.239 -19.260 49.301 1.00 84.50 550 PHE A CA 1
ATOM 4133 C C . PHE A 1 550 ? -5.538 -20.532 48.492 1.00 84.50 550 PHE A C 1
ATOM 4135 O O . PHE A 1 550 ? -5.359 -21.650 48.982 1.00 84.50 550 PHE A O 1
ATOM 4142 N N . LEU A 1 551 ? -6.004 -20.371 47.254 1.00 88.06 551 LEU A N 1
ATOM 4143 C CA . LEU A 1 551 ? -6.278 -21.494 46.358 1.00 88.06 551 LEU A CA 1
ATOM 4144 C C . LEU A 1 551 ? -4.976 -22.028 45.746 1.00 88.06 551 LEU A C 1
ATOM 4146 O O . LEU A 1 551 ? -4.096 -21.258 45.365 1.00 88.06 551 LEU A O 1
ATOM 4150 N N . THR A 1 552 ? -4.867 -23.351 45.609 1.00 90.25 552 THR A N 1
ATOM 4151 C CA . THR A 1 552 ? -3.717 -24.019 44.967 1.00 90.25 552 THR A CA 1
ATOM 4152 C C . THR A 1 552 ? -3.864 -24.179 43.453 1.00 90.25 552 THR A C 1
ATOM 4154 O O . THR A 1 552 ? -2.881 -24.465 42.776 1.00 90.25 552 THR A O 1
ATOM 4157 N N . GLU A 1 553 ? -5.071 -23.981 42.928 1.00 91.81 553 GLU A N 1
ATOM 4158 C CA . GLU A 1 553 ? -5.441 -23.941 41.507 1.00 91.81 553 GLU A CA 1
ATOM 4159 C C . GLU A 1 553 ? -6.460 -22.792 41.326 1.00 91.81 553 GLU A C 1
ATOM 4161 O O . GLU A 1 553 ? -7.097 -22.416 42.315 1.00 91.81 553 GLU A O 1
ATOM 4166 N N . PRO A 1 554 ? -6.633 -22.201 40.129 1.00 93.06 554 PRO A N 1
ATOM 4167 C CA . PRO A 1 554 ? -7.695 -21.222 39.882 1.00 93.06 554 PRO A CA 1
ATOM 4168 C C . PRO A 1 554 ? -9.089 -21.754 40.254 1.00 93.06 554 PRO A C 1
ATOM 4170 O O . PRO A 1 554 ? -9.373 -22.939 40.082 1.00 93.06 554 PRO A O 1
ATOM 4173 N N . ASP A 1 555 ? -9.983 -20.878 40.721 1.00 92.50 555 ASP A N 1
ATOM 4174 C CA . ASP A 1 555 ? -11.397 -21.236 40.896 1.00 92.50 555 ASP A CA 1
ATOM 4175 C C . ASP A 1 555 ? -12.000 -21.631 39.527 1.00 92.50 555 ASP A C 1
ATOM 4177 O O . ASP A 1 555 ? -11.805 -20.896 38.556 1.00 92.50 555 ASP A O 1
ATOM 4181 N N . PRO A 1 556 ? -12.743 -22.751 39.412 1.00 92.00 556 PRO A N 1
ATOM 4182 C CA . PRO A 1 556 ? -13.287 -23.236 38.137 1.00 92.00 556 PRO A CA 1
ATOM 4183 C C . PRO A 1 556 ? -14.304 -22.298 37.463 1.00 92.00 556 PRO A C 1
ATOM 4185 O O . PRO A 1 556 ? -14.692 -22.551 36.325 1.00 92.00 556 PRO A O 1
ATOM 4188 N N . ASN A 1 557 ? -14.759 -21.240 38.140 1.00 91.38 557 ASN A N 1
ATOM 4189 C CA . ASN A 1 557 ? -15.608 -20.192 37.571 1.00 91.38 557 ASN A CA 1
ATOM 4190 C C . ASN A 1 557 ? -14.803 -19.005 37.010 1.00 91.38 557 ASN A C 1
ATOM 4192 O O . ASN A 1 557 ? -15.387 -18.134 36.366 1.00 91.38 557 ASN A O 1
ATOM 4196 N N . THR A 1 558 ? -13.500 -18.926 37.282 1.00 92.81 558 THR A N 1
ATOM 4197 C CA . THR A 1 558 ? -12.632 -17.829 36.843 1.00 92.81 558 THR A CA 1
ATOM 4198 C C . THR A 1 558 ? -12.187 -18.057 35.395 1.00 92.81 558 THR A C 1
ATOM 4200 O O . THR A 1 558 ? -11.708 -19.149 35.082 1.00 92.81 558 THR A O 1
ATOM 4203 N N . PRO A 1 559 ? -12.340 -17.073 34.486 1.00 91.75 559 PRO A N 1
ATOM 4204 C CA . PRO A 1 559 ? -11.959 -17.242 33.089 1.00 91.75 559 PRO A CA 1
ATOM 4205 C C . PRO A 1 559 ? -10.440 -17.373 32.923 1.00 91.75 559 PRO A C 1
ATOM 4207 O O . PRO A 1 559 ? -9.650 -16.984 33.784 1.00 91.75 559 PRO A O 1
ATOM 4210 N N . VAL A 1 560 ? -10.026 -17.896 31.772 1.00 87.56 560 VAL A N 1
ATOM 4211 C CA . VAL A 1 560 ? -8.629 -17.833 31.330 1.00 87.56 560 VAL A CA 1
ATOM 4212 C C . VAL A 1 560 ? -8.348 -16.423 30.798 1.00 87.56 560 VAL A C 1
ATOM 4214 O O . VAL A 1 560 ? -9.221 -15.808 30.184 1.00 87.56 560 VAL A O 1
ATOM 4217 N N . VAL A 1 561 ? -7.128 -15.909 30.994 1.00 81.62 561 VAL A N 1
ATOM 4218 C CA . VAL A 1 561 ? -6.707 -14.672 30.318 1.00 81.62 561 VAL A CA 1
ATOM 4219 C C . VAL A 1 561 ? -6.520 -14.954 28.832 1.00 81.62 561 VAL A C 1
ATOM 4221 O O . VAL A 1 561 ? -5.547 -15.582 28.416 1.00 81.62 561 VAL A O 1
ATOM 4224 N N . GLU A 1 562 ? -7.479 -14.492 28.040 1.00 69.25 562 GLU A N 1
ATOM 4225 C CA . GLU A 1 562 ? -7.416 -14.501 26.583 1.00 69.25 562 GLU A CA 1
ATOM 4226 C C . GLU A 1 562 ? -6.685 -13.261 26.055 1.00 69.25 562 GLU A C 1
ATOM 4228 O O . GLU A 1 562 ? -6.906 -12.145 26.527 1.00 69.25 562 GLU A O 1
ATOM 4233 N N . PHE A 1 563 ? -5.848 -13.478 25.041 1.00 65.00 563 PHE A N 1
ATOM 4234 C CA . PHE A 1 563 ? -5.280 -12.441 24.185 1.00 65.00 563 PHE A CA 1
ATOM 4235 C C . PHE A 1 563 ? -5.954 -12.582 22.817 1.00 65.00 563 PHE A C 1
ATOM 4237 O O . PHE A 1 563 ? -5.880 -13.664 22.228 1.00 65.00 563 PHE A O 1
ATOM 4244 N N . TRP A 1 564 ? -6.622 -11.526 22.352 1.00 58.84 564 TRP A N 1
ATOM 4245 C CA . TRP A 1 564 ? -7.284 -11.460 21.045 1.00 58.84 564 TRP A CA 1
ATOM 4246 C C . TRP A 1 564 ? -6.460 -10.678 20.014 1.00 58.84 564 TRP A C 1
ATOM 4248 O O . TRP A 1 564 ? -5.690 -9.783 20.436 1.00 58.84 564 TRP A O 1
#

Radius of gyration: 53.59 Å; Cα contacts (8 Å, |Δi|>4): 1588; chains: 1; bounding box: 94×48×175 Å

Secondary structure (DSSP, 8-state):
------PPP---PPP--------------------------B------EE--TT--EEEE-TT-B-SS-PPPEEEEEEEE--TT----BS-TTSSEEEE---SSEEEEEEEEEE-TTS-EEEEEEEEEE-----B------EEEETTSPEEEE-TT-B-SS-PPPEEEEEEEE--TT-----BTTTSSEEEE---SSEEEEEEEEEE-SSS-EEEEEEEEEEE---B---BS-SEEETTSPEEEE-TT-BS-TTPEEEEEEEE--TT----BS--BSSEEEE---SSEEEEEEEEEE-SSS--EEEEEEEEEEEEEEEEE-S-EEE-GGG-SEEEEEEEEE-TT-EEEE-TT-EEE-SS-EEEESSEEEEE--SSS-EEEES-EEEE-TT-EEEEESEEEESSEES-SSSPPPEEEEES-EEESPPPEEEES-SS-EEEES-EEES---EEEEE---SS--EEEEES-EEE-SS-S-S-SEEEEESSS-EEEEES-EE--TTS--EEESSSEEE--S-B-S---HHHHTTSEESTTT-TT-------PSPBSS--TTSPP----

Nearest PDB structures (foldseek):
  2iep-assembly1_A  TM=4.113E-01  e=1.259E-06  Rattus norvegicus
  2vr9-assembly3_C  TM=3.687E-01  e=1.799E-05  Drosophila melanogaster
  2z4t-assembly1_A  TM=6.642E-01  e=1.594E-02  Photobacterium sp. JT-ISH-224
  8skv-assembly1_E  TM=1.990E-01  e=1.625E-04  Homo sapiens
  3va2-assembly1_C  TM=2.942E-01  e=1.267E-02  Homo sapiens

Sequence (564 aa):
MRKLLVYPAILMTALLTACSGGGTTSQGSGGSGLVARNRAPVAVAGPDQTVQVGGTALLDGSKSSDPDGDSLTYQWTISTKPAGSNASLSDAASAQTSLSPDVKGTYRIQLRVTDSGGLSATDQIIITVPNRAPVADAGGSQAITVGSRATLDGSRSWDPDGDQLTYEWTLVSKPFGSDFWLYNATSAQVFFNPDVKGTYQIQLKVTDSEGLSSIDEITIVGYHTPVLRMQGPAIAARGSAATYDASESLYIEDARLVWELIARPEGSTAELTVPEGVTTSFTPDIPGSYLLRLTTYPDYGEPVVSELSVIGATPLSGIYSSDFTMVLSESPYMLAGWVQVASSSRFAAEPGVELYGQGYQLQVWGLLDFSGTEDARILLNNVRIKSDRESFMNLRFVDFDGGAFLNDAGLTGSFWLQDSRLIGLPAIRILSPPSDVLMARNSFCLYGGINVSVIAILNPITIYVQNNSFSYCGGWGAYAVAAESTTNAEIIVRGNTFLDTDHVALSTGTGNIDARENYWSTTSPAVIEQMILDRNDDLNRTYTIPYEPFLTEPDPNTPVVEFW

Solvent-accessible surface area (backbone atoms only — not comparabl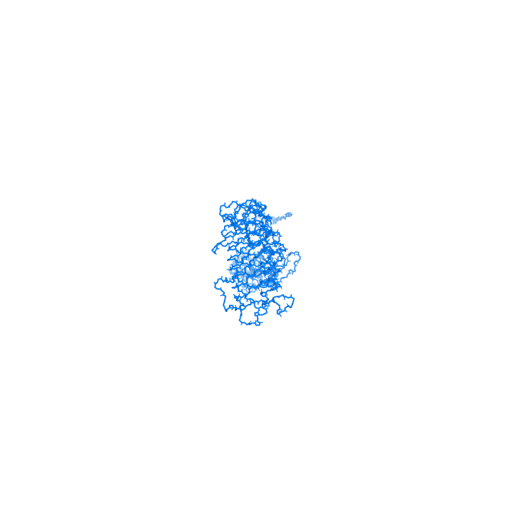e to full-atom values): 29669 Å² total; per-residue (Å²): 135,92,78,89,83,85,85,83,87,83,87,86,82,86,88,86,81,90,87,82,89,87,84,87,83,91,82,85,91,82,94,72,92,75,79,75,82,84,65,60,32,47,43,34,33,54,79,67,45,78,50,51,65,75,30,77,49,78,41,47,33,74,78,33,48,43,84,87,68,52,64,75,46,39,41,51,43,80,75,43,64,41,88,93,49,77,56,60,62,77,43,40,59,47,48,62,31,38,36,42,42,68,50,56,43,58,32,34,36,32,35,35,30,31,36,75,90,69,39,63,28,66,26,68,26,44,40,40,19,66,85,68,56,29,47,44,36,43,62,79,61,47,78,43,50,48,72,40,80,46,76,44,46,30,74,76,37,46,41,85,85,67,54,64,75,46,39,44,54,44,80,75,46,63,42,87,92,48,84,83,64,69,49,62,40,60,42,49,61,31,41,35,50,40,78,42,67,40,56,31,34,37,33,33,35,29,32,38,78,90,68,40,57,30,65,28,76,31,45,41,33,17,36,63,79,58,43,84,39,82,47,60,66,56,63,34,44,42,79,40,77,42,58,34,39,32,78,80,31,42,64,45,92,78,31,52,34,40,50,45,82,79,42,62,39,91,91,53,80,59,57,68,79,40,47,61,52,58,48,35,34,37,36,34,70,47,45,34,58,30,32,39,35,39,37,37,46,45,92,64,77,77,68,45,76,48,76,46,70,30,35,14,15,36,62,37,57,47,77,39,76,50,70,46,64,50,48,52,94,51,30,32,29,26,38,73,33,55,29,34,37,32,64,84,15,43,42,35,38,40,47,50,25,36,37,36,26,70,80,31,41,44,36,34,32,8,37,39,41,38,55,31,35,94,94,28,40,24,38,30,38,31,31,27,41,38,55,33,44,84,10,40,35,44,37,25,22,32,37,33,46,30,43,28,50,32,60,62,99,54,55,19,31,24,36,39,41,26,60,21,40,39,33,52,25,53,36,30,44,43,29,38,39,83,48,53,32,39,40,36,28,23,24,40,31,36,35,25,26,36,43,40,38,35,74,67,74,96,64,76,37,48,39,38,44,28,18,27,17,40,41,72,77,76,52,86,35,86,27,53,37,34,43,32,23,80,49,79,41,40,37,41,39,29,30,23,32,41,60,59,72,90,44,38,38,40,37,39,52,37,50,52,56,46,40,28,43,24,18,51,77,60,91,51,64,84,45,55,57,58,23,40,46,27,27,87,81,38,78,85,22,75,39,71,73,49,44,75,65,56,36,95,56,69,42,92,73,31,45,72,81,79,87,132

Mean predicted aligned error: 12.21 Å

Foldseek 3Di:
DDDDDDDDDDDDDDDDDDDDDDDDDDDDDDDDDDPPDFDAKAWDFDEAEEDAQQGKDKTARPPIAGPVGFDKWKAKDFPDDDPPWPWDWPDRTDNIIMIRTHAAAKIKMKMWMAGPVGHIDIDIYIYHHDFDAKAWDFDAAEEDEAPDKDKTARPVIAGPRGFDKWKAKDWPDADPPDPDDKPPRGDRMTMDGHHDFAKTKMKMWMAGPVGHIDIDIYIYGHAHDKAWDKDWALEAEAPDKTKIFGVVIPRQPQKKKFKDFPDAPPPWPKDWPDGTDGMIIIHRHAFAKIKMKIWIHHPDDDIDIDIGIHTHAHEDDDEDPEEDEAEPRRDDHEDPEAYEYDQPYEYEYEFQYEYEYPPYADEFAHEYYYAYDPVGAYEYAQYAYHYDQQYEYEAYSHEAHAHEAQPDPDAHEAYAHYCYEHERYAEHEHEQHAEEHHDAQYEYYQYQAYHAEREDYDDAHEYDNALEEDDYPPHNHQENYEYEHPDQYEYERALYEAQDQPGAHYHYQYDHYAQEHEHDNDPDVVSVVRNYHACVNPVNRDDDYDHPPYDPDGDPSHDDNDDD

pLDDT: mean 89.65, std 15.25, range [31.28, 98.75]